Protein AF-A0A9W4SSP2-F1 (afdb_monomer)

Radius of gyration: 68.18 Å; Cα contacts (8 Å, |Δi|>4): 391; chains: 1; bounding box: 108×112×194 Å

pLDDT: mean 75.97, std 22.38, range [23.23, 98.19]

Mean predicted aligned error: 22.34 Å

InterPro domains:
  IPR001202 WW domain [PF00397] (47-76)
  IPR001202 WW domain [PS01159] (51-76)
  IPR001202 WW domain [PS50020] (45-78)
  IPR001202 WW domain [PS50020] (111-138)
  IPR001202 WW domain [SM00456] (46-78)
  IPR001202 WW domain [SM00456] (106-138)
  IPR001202 WW domain [cd00201] (48-75)
  IPR002713 FF domain [PF01846] (211-255)
  IPR002713 FF domain [PF01846] (263-308)
  IPR002713 FF domain [PF01846] (328-378)
  IPR002713 FF domain [PF01846] (441-489)
  IPR002713 FF domain [PS51676] (257-313)
  IPR002713 FF domain [PS51676] (326-381)
  IPR002713 FF domain [SM00441] (204-258)
  IPR002713 FF domain [SM00441] (260-313)
  IPR002713 FF domain [SM00441] (326-381)
  IPR002713 FF domain [SM00441] (437-492)
  IPR002713 FF domain [SM00441] (494-548)
  IPR036020 WW domain superfamily [SSF51045] (42-77)
  IPR036020 WW domain superfamily [SSF51045] (110-141)

Sequence (643 aa):
MDPTSRSPPIELQDLSVHSGYSQQRPPPVNAHQLPQLHMVSPYRPLLPSGWTEHRAPNGMFYYYNAATGQSTWERPIMVPPPPPIGPPPGTLPHSFQPVPGMMRQIPDTKWFIVSTTESREFFYNSETKKSVWEVPEEIEEAVKNFKEQEEKDAQRSNESSGLKRKANDEEVTGSEEFKRAKGSTDGGEIEGTEDKGKEVELSSEERVLMFKSLLKDMEVSPFATWDKELPRIIHDERYKLIPTLKQKMEIFDEYCKERNLSAKDEYLKLLEEETTYRSHWDTFRRKFKRDSRFKSFSDDKEKEKIFRVHVKELKEKETERKREHQKKAGEDFIRLLKETREIKYDSSWRKVKRIIDHDTRYHAVESSMTREGLFRDYCRKLEVEDEEELIRRENERRQRDRKAREETSLRNREAQVRWEKKIQNREKDNAKNNIMRVESIREFQTLLIDLVRTHETTFELKKPDLQRDSRFHGSGLEDKDKERLFQEHINDIYQKRLKSYYQLLDQHVQLDTTWLEIQSVIKDDLRSVRLSKDESLLEKLFDSYLAERIELSKKEFMELLRENQFVEYRTRMVKLSEDGAIDETGASKEKARALSIEEIHDVLKEDKRYLVLNSMPDIRNELITDYLDKLETPKMTVHQGRE

Organism: NCBI:txid1117311

Secondary structure (DSSP, 8-state):
------------------------PPPP-------------S--PPPPTTEEEEE-TTS-EEEEETTT--EESSPPP-PPPPP--PPPTT---TT-PPPTT-EEEPTTSSEEEEE-TTS-EEEEETTT--EESSPPGGGHHHHHHHHHHHHHHHHHHHHHHHTTS-----------------------------------PPPHHHHHHHHHHHHHHTT--TT--HHHHHHHHTTSHHHHSS--HHHHHHHHHHHHHHHHHHHHHHHHHHHHHH--TT--HHHHHHHHTT-HHHHHSS-HHHHHHHHHHHHHHHHHHHHHHHHHHHHHHHHHHHHHHHH-TT--TT--HHHHHHHHTTSHHHHHS--HHHHHHHHHHHHHHHHHHHHHHHHHHHHHHHHHHHHHHHHHHHHHHHHHHHHHHHHHHHHHHHHHHHHHHHHHHHHHHHHHHHH---SS--HHHHHHHHTTSGGGG-TT--HHHHHHHHHHHHHHHHHHHHHHHHHHHHHH--TT--HHHHHHHHTT-HHHHHH-S-HHHHHHHHHHHHHHHHHHHHHHHHHHHHH-HHHHHHHHHHHHHHTT-B-TTSPBPPPPPPPPHHHHHHHHTT-HHHHHGGG-HHHHHHHHHHHHHH-PPPP--------

Foldseek 3Di:
DDDDDDDDDDDDDDDDDDDDDDDDDDDDDDDDDDPPPDPDDPDDDDAPPQKDWDADPVRQIKIARPVPRDIGSDGHDPDPDDDDPDDDPDDDDPPDDADPPQWADQPPFQKIWGADPVRATWIARPPVRDIGRDDDPVCPVSVVVVVVVVVVVVVVVVVVVVPPDDDDDDDDDDDDDDDDDDDDDDDDDDDDDDDDDDDDQDDPVVLLVLLLVLCVVLVPALPDDCVVCCVVRVPDPSVVSDPDPVVSNVSSPVSSVVQQVVLVVLLVVVLVVPDALPDDLVVSCVVCVPPPSVVRHDDSVVSVVVSVVSSVVRVVVVVVVVVVQLVVLLVVLLVLVVVPVPDALPDDPVVVCVVPVVPPSLVSNPDPVSSVVSSNVSSVVRVVVVVVVVVVVVVVVVVVVVVVVVVVVVVVVVVVVVVVVVVVVVVVVVVVLVVLLVVLLVLLLVLCVVQPQALPDACVRCVVVSVVDPSSPRPSDDVVVSRVSNNVVSVVNLVVLLVVVLVVCVVPDALPDDLVRVCVVPQPDPSNVRNDNDSVVVRVSVVVSSVVVVVVLLVVLLVVCVPPPVNPVLLLQQLCLVVFDADPVRDTPDRRDDDDPVNVCVSCVPPPSSVSCPVPVVSVSVSSVVSSVPDDHPDDPPPDDDD

Structure (mmCIF, N/CA/C/O backbone):
data_AF-A0A9W4SSP2-F1
#
_entry.id   AF-A0A9W4SSP2-F1
#
loop_
_atom_site.group_PDB
_atom_site.id
_atom_site.type_symbol
_atom_site.label_atom_id
_atom_site.label_alt_id
_atom_site.label_comp_id
_atom_site.label_asym_id
_atom_site.label_entity_id
_atom_site.label_seq_id
_atom_site.pdbx_PDB_ins_code
_atom_site.Cartn_x
_atom_site.Cartn_y
_atom_site.Cartn_z
_atom_site.occupancy
_atom_site.B_iso_or_equiv
_atom_site.auth_seq_id
_atom_site.auth_comp_id
_atom_site.auth_asym_id
_atom_site.auth_atom_id
_atom_site.pdbx_PDB_model_num
ATOM 1 N N . MET A 1 1 ? -20.276 -45.439 2.132 1.00 39.53 1 MET A N 1
ATOM 2 C CA . MET A 1 1 ? -19.715 -46.785 1.903 1.00 39.53 1 MET A CA 1
ATOM 3 C C . MET A 1 1 ? -18.216 -46.645 2.009 1.00 39.53 1 MET A C 1
ATOM 5 O O . MET A 1 1 ? -17.668 -45.789 1.326 1.00 39.53 1 MET A O 1
ATOM 9 N N . ASP A 1 2 ? -17.625 -47.362 2.958 1.00 31.17 2 ASP A N 1
ATOM 10 C CA . ASP A 1 2 ? -16.306 -47.063 3.528 1.00 31.17 2 ASP A CA 1
ATOM 11 C C . ASP A 1 2 ? -15.110 -47.674 2.759 1.00 31.17 2 ASP A C 1
ATOM 13 O O . ASP A 1 2 ? -15.312 -48.511 1.875 1.00 31.17 2 ASP A O 1
ATOM 17 N N . PRO A 1 3 ? -13.867 -47.239 3.060 1.00 56.00 3 PRO A N 1
ATOM 18 C CA . PRO A 1 3 ? -12.656 -47.555 2.298 1.00 56.00 3 PRO A CA 1
ATOM 19 C C . PRO A 1 3 ? -11.845 -48.720 2.893 1.00 56.00 3 PRO A C 1
ATOM 21 O O . PRO A 1 3 ? -12.025 -49.084 4.055 1.00 56.00 3 PRO A O 1
ATOM 24 N N . THR A 1 4 ? -10.827 -49.225 2.179 1.00 36.41 4 THR A N 1
ATOM 25 C CA . THR A 1 4 ? -9.655 -49.857 2.830 1.00 36.41 4 THR A CA 1
ATOM 26 C C . THR A 1 4 ? -8.403 -49.892 1.942 1.00 36.41 4 THR A C 1
ATOM 28 O O . THR A 1 4 ? -8.488 -50.325 0.800 1.00 36.41 4 THR A O 1
ATOM 31 N N . SER A 1 5 ? -7.246 -49.496 2.499 1.00 40.81 5 SER A N 1
ATOM 32 C CA . SER A 1 5 ? -5.897 -50.099 2.329 1.00 40.81 5 SER A CA 1
ATOM 33 C C . SER A 1 5 ? -4.819 -49.084 2.762 1.00 40.81 5 SER A C 1
ATOM 35 O O . SER A 1 5 ? -4.296 -48.334 1.947 1.00 40.81 5 SER A O 1
ATOM 37 N N . ARG A 1 6 ? -4.621 -48.853 4.066 1.00 37.53 6 ARG A N 1
ATOM 38 C CA . ARG A 1 6 ? -3.581 -49.505 4.900 1.00 37.53 6 ARG A CA 1
ATOM 39 C C . ARG A 1 6 ? -2.146 -49.435 4.345 1.00 37.53 6 ARG A C 1
ATOM 41 O O . ARG A 1 6 ? -1.771 -50.213 3.476 1.00 37.53 6 ARG A O 1
ATOM 48 N N . SER A 1 7 ? -1.332 -48.601 4.989 1.00 37.00 7 SER A N 1
ATOM 49 C CA . SER A 1 7 ? 0.130 -48.746 5.084 1.00 37.00 7 SER A CA 1
ATOM 50 C C . SER A 1 7 ? 0.514 -49.792 6.148 1.00 37.00 7 SER A C 1
ATOM 52 O O . SER A 1 7 ? -0.292 -50.071 7.040 1.00 37.00 7 SER A O 1
ATOM 54 N N . PRO A 1 8 ? 1.767 -50.275 6.143 1.00 52.84 8 PRO A N 1
ATOM 55 C CA . PRO A 1 8 ? 2.482 -50.689 7.351 1.00 52.84 8 PRO A CA 1
ATOM 56 C C . PRO A 1 8 ? 3.727 -49.803 7.635 1.00 52.84 8 PRO A C 1
ATOM 58 O O . PRO A 1 8 ? 4.167 -49.072 6.745 1.00 52.84 8 PRO A O 1
ATOM 61 N N . PRO A 1 9 ? 4.274 -49.822 8.869 1.00 45.84 9 PRO A N 1
ATOM 62 C CA . PRO A 1 9 ? 5.282 -48.864 9.338 1.00 45.84 9 PRO A CA 1
ATOM 63 C C . PRO A 1 9 ? 6.722 -49.410 9.326 1.00 45.84 9 PRO A C 1
ATOM 65 O O . PRO A 1 9 ? 6.939 -50.618 9.260 1.00 45.84 9 PRO A O 1
ATOM 68 N N . ILE A 1 10 ? 7.699 -48.511 9.494 1.00 33.75 10 ILE A N 1
ATOM 69 C CA . ILE A 1 10 ? 9.062 -48.825 9.952 1.00 33.75 10 ILE A CA 1
ATOM 70 C C . ILE A 1 10 ? 9.414 -47.827 11.064 1.00 33.75 10 ILE A C 1
ATOM 72 O O . ILE A 1 10 ? 9.172 -46.630 10.918 1.00 33.75 10 ILE A O 1
ATOM 76 N N . GLU A 1 11 ? 9.959 -48.331 12.169 1.00 32.78 11 GLU A N 1
ATOM 77 C CA . GLU A 1 11 ? 10.305 -47.581 13.380 1.00 32.78 11 GLU A CA 1
ATOM 78 C C . GLU A 1 11 ? 11.721 -47.974 13.846 1.00 32.78 11 GLU A C 1
ATOM 80 O O . GLU A 1 11 ? 12.163 -49.090 13.569 1.00 32.78 11 GLU A O 1
ATOM 85 N N . LEU A 1 12 ? 12.366 -47.083 14.615 1.00 29.89 12 LEU A N 1
ATOM 86 C CA . LEU A 1 12 ? 13.667 -47.248 15.292 1.00 29.89 12 LEU A CA 1
ATOM 87 C C . LEU A 1 12 ? 14.893 -47.223 14.333 1.00 29.89 12 LEU A C 1
ATOM 89 O O . LEU A 1 12 ? 14.811 -47.637 13.183 1.00 29.89 12 LEU A O 1
ATOM 93 N N . GLN A 1 13 ? 16.067 -46.700 14.716 1.00 31.48 13 GLN A N 1
ATOM 94 C CA . GLN A 1 13 ? 16.613 -46.568 16.074 1.00 31.48 13 GLN A CA 1
ATOM 95 C C . GLN A 1 13 ? 17.672 -45.443 16.207 1.00 31.48 13 GLN A C 1
ATOM 97 O O . GLN A 1 13 ? 18.209 -44.960 15.212 1.00 31.48 13 GLN A O 1
ATOM 102 N N . ASP A 1 14 ? 17.972 -45.059 17.453 1.00 31.41 14 ASP A N 1
ATOM 103 C CA . ASP A 1 14 ? 19.014 -44.103 17.867 1.00 31.41 14 ASP A CA 1
ATOM 104 C C . ASP A 1 14 ? 20.434 -44.407 17.362 1.00 31.41 14 ASP A C 1
ATOM 106 O O . ASP A 1 14 ? 20.875 -45.553 17.407 1.00 31.41 14 ASP A O 1
ATOM 110 N N . LEU A 1 15 ? 21.216 -43.345 17.115 1.00 31.44 15 LEU A N 1
ATOM 111 C CA . LEU A 1 15 ? 22.629 -43.292 17.518 1.00 31.44 15 LEU A CA 1
ATOM 112 C C . LEU A 1 15 ? 23.033 -41.872 17.951 1.00 31.44 15 LEU A C 1
ATOM 114 O O . LEU A 1 15 ? 23.270 -40.983 17.134 1.00 31.44 15 LEU A O 1
ATOM 118 N N . SER A 1 16 ? 23.176 -41.690 19.264 1.00 29.66 16 SER A N 1
ATOM 119 C CA . SER A 1 16 ? 23.861 -40.547 19.872 1.00 29.66 16 SER A CA 1
ATOM 120 C C . SER A 1 16 ? 25.364 -40.818 19.957 1.00 29.66 16 SER A C 1
ATOM 122 O O . SER A 1 16 ? 25.769 -41.882 20.423 1.00 29.66 16 SER A O 1
ATOM 124 N N . VAL A 1 17 ? 26.196 -39.837 19.595 1.00 33.81 17 VAL A N 1
ATOM 125 C CA . VAL A 1 17 ? 27.603 -39.791 20.023 1.00 33.81 17 VAL A CA 1
ATOM 126 C C . VAL A 1 17 ? 27.900 -38.402 20.581 1.00 33.81 17 VAL A C 1
ATOM 128 O O . VAL A 1 17 ? 27.816 -37.397 19.880 1.00 33.81 17 VAL A O 1
ATOM 131 N N . HIS A 1 18 ? 28.232 -38.357 21.869 1.00 29.86 18 HIS A N 1
ATOM 132 C CA . HIS A 1 18 ? 28.636 -37.149 22.584 1.00 29.86 18 HIS A CA 1
ATOM 133 C C . HIS A 1 18 ? 30.147 -36.904 22.465 1.00 29.86 18 HIS A C 1
ATOM 135 O O . HIS A 1 18 ? 30.930 -37.823 22.683 1.00 29.86 18 HIS A O 1
ATOM 141 N N . SER A 1 19 ? 30.544 -35.645 22.264 1.00 30.47 19 SER A N 1
ATOM 142 C CA . SER A 1 19 ? 31.674 -34.987 22.950 1.00 30.47 19 SER A CA 1
ATOM 143 C C . SER A 1 19 ? 31.693 -33.498 22.550 1.00 30.47 19 SER A C 1
ATOM 145 O O . SER A 1 19 ? 31.536 -33.190 21.375 1.00 30.47 19 SER A O 1
ATOM 147 N N . GLY A 1 20 ? 31.853 -32.504 23.426 1.00 29.12 20 GLY A N 1
ATOM 148 C CA . GLY A 1 20 ? 32.102 -32.572 24.865 1.00 29.12 20 GLY A CA 1
ATOM 149 C C . GLY A 1 20 ? 33.156 -31.553 25.303 1.00 29.12 20 GLY A C 1
ATOM 150 O O . GLY A 1 20 ? 34.311 -31.918 25.475 1.00 29.12 20 GLY A O 1
ATOM 151 N N . TYR A 1 21 ? 32.763 -30.294 25.529 1.00 30.38 21 TYR A N 1
ATOM 152 C CA . TYR A 1 21 ? 33.573 -29.332 26.290 1.00 30.38 21 TYR A CA 1
ATOM 153 C C . TYR A 1 21 ? 32.692 -28.472 27.202 1.00 30.38 21 TYR A C 1
ATOM 155 O O . TYR A 1 21 ? 31.761 -27.803 26.758 1.00 30.38 21 TYR A O 1
ATOM 163 N N . SER A 1 22 ? 32.992 -28.527 28.497 1.00 32.12 22 SER A N 1
ATOM 164 C CA . SER A 1 22 ? 32.258 -27.859 29.576 1.00 32.12 22 SER A CA 1
ATOM 165 C C . SER A 1 22 ? 32.777 -26.448 29.847 1.00 32.12 22 SER A C 1
ATOM 167 O O . SER A 1 22 ? 33.990 -26.253 29.835 1.00 32.12 22 SER A O 1
ATOM 169 N N . GLN A 1 23 ? 31.899 -25.543 30.303 1.00 30.88 23 GLN A N 1
ATOM 170 C CA . GLN A 1 23 ? 32.149 -24.776 31.538 1.00 30.88 23 GLN A CA 1
ATOM 171 C C . GLN A 1 23 ? 30.883 -24.101 32.117 1.00 30.88 23 GLN A C 1
ATOM 173 O O . GLN A 1 23 ? 30.319 -23.188 31.534 1.00 30.88 23 GLN A O 1
ATOM 178 N N . GLN A 1 24 ? 30.471 -24.626 33.279 1.00 29.84 24 GLN A N 1
ATOM 179 C CA . GLN A 1 24 ? 29.865 -24.007 34.478 1.00 29.84 24 GLN A CA 1
ATOM 180 C C . GLN A 1 24 ? 28.835 -22.849 34.379 1.00 29.84 24 GLN A C 1
ATOM 182 O O . GLN A 1 24 ? 29.057 -21.807 33.775 1.00 29.84 24 GLN A O 1
ATOM 187 N N . ARG A 1 25 ? 27.732 -23.002 35.136 1.00 33.19 25 ARG A N 1
ATOM 188 C CA . ARG A 1 25 ? 26.731 -21.960 35.449 1.00 33.19 25 ARG A CA 1
ATOM 189 C C . ARG A 1 25 ? 27.000 -21.280 36.804 1.00 33.19 25 ARG A C 1
ATOM 191 O O . ARG A 1 25 ? 27.373 -21.981 37.742 1.00 33.19 25 ARG A O 1
ATOM 198 N N . PRO A 1 26 ? 26.608 -20.003 36.961 1.00 31.27 26 PRO A N 1
ATOM 199 C CA . PRO A 1 26 ? 26.146 -19.420 38.227 1.00 31.27 26 PRO A CA 1
ATOM 200 C C . PRO A 1 26 ? 24.598 -19.493 38.398 1.00 31.27 26 PRO A C 1
ATOM 202 O O . PRO A 1 26 ? 23.891 -19.828 37.442 1.00 31.27 26 PRO A O 1
ATOM 205 N N . PRO A 1 27 ? 24.060 -19.212 39.606 1.00 33.72 27 PRO A N 1
ATOM 206 C CA . PRO A 1 27 ? 22.642 -19.392 39.981 1.00 33.72 27 PRO A CA 1
ATOM 207 C C . PRO A 1 27 ? 21.720 -18.204 39.582 1.00 33.72 27 PRO A C 1
ATOM 209 O O . PRO A 1 27 ? 22.213 -17.205 39.056 1.00 33.72 27 PRO A O 1
ATOM 212 N N . PRO A 1 28 ? 20.378 -18.296 39.757 1.00 41.81 28 PRO A N 1
ATOM 213 C CA . PRO A 1 28 ? 19.427 -17.393 39.100 1.00 41.81 28 PRO A CA 1
ATOM 214 C C . PRO A 1 28 ? 19.194 -16.072 39.849 1.00 41.81 28 PRO A C 1
ATOM 216 O O . PRO A 1 28 ? 19.239 -16.025 41.077 1.00 41.81 28 PRO A O 1
ATOM 219 N N . VAL A 1 29 ? 18.834 -15.021 39.104 1.00 32.31 29 VAL A N 1
ATOM 220 C CA . VAL A 1 29 ? 18.336 -13.746 39.647 1.00 32.31 29 VAL A CA 1
ATOM 221 C C . VAL A 1 29 ? 17.041 -13.340 38.934 1.00 32.31 29 VAL A C 1
ATOM 223 O O . VAL A 1 29 ? 16.898 -13.527 37.729 1.00 32.31 29 VAL A O 1
ATOM 226 N N . ASN A 1 30 ? 16.112 -12.825 39.742 1.00 31.75 30 ASN A N 1
ATOM 227 C CA . ASN A 1 30 ? 14.729 -12.416 39.484 1.00 31.75 30 ASN A CA 1
ATOM 228 C C . ASN A 1 30 ? 14.275 -12.128 38.042 1.00 31.75 30 ASN A C 1
ATOM 230 O O . ASN A 1 30 ? 14.862 -11.350 37.293 1.00 31.75 30 ASN A O 1
ATOM 234 N N . ALA A 1 31 ? 13.080 -12.641 37.742 1.00 40.94 31 ALA A N 1
ATOM 235 C CA . ALA A 1 31 ? 12.274 -12.208 36.613 1.00 40.94 31 ALA A CA 1
ATOM 236 C C . ALA A 1 31 ? 11.928 -10.717 36.730 1.00 40.94 31 ALA A C 1
ATOM 238 O O . ALA A 1 31 ? 11.330 -10.339 37.732 1.00 40.94 31 ALA A O 1
ATOM 239 N N . HIS A 1 32 ? 12.241 -9.919 35.700 1.00 40.12 32 HIS A N 1
ATOM 240 C CA . HIS A 1 32 ? 11.467 -8.752 35.216 1.00 40.12 32 HIS A CA 1
ATOM 241 C C . HIS A 1 32 ? 12.084 -8.162 33.920 1.00 40.12 32 HIS A C 1
ATOM 243 O O . HIS A 1 32 ? 12.294 -6.958 33.797 1.00 40.12 32 HIS A O 1
ATOM 249 N N . GLN A 1 33 ? 12.373 -8.996 32.910 1.00 28.08 33 GLN A N 1
ATOM 250 C CA . GLN A 1 33 ? 12.687 -8.489 31.564 1.00 28.08 33 GLN A CA 1
ATOM 251 C C . GLN A 1 33 ? 12.389 -9.528 30.468 1.00 28.08 33 GLN A C 1
ATOM 253 O O . GLN A 1 33 ? 13.226 -10.358 30.125 1.00 28.08 33 GLN A O 1
ATOM 258 N N . LEU A 1 34 ? 11.191 -9.464 29.880 1.00 29.17 34 LEU A N 1
ATOM 259 C CA . LEU A 1 34 ? 10.977 -9.981 28.525 1.00 29.17 34 LEU A CA 1
ATOM 260 C C . LEU A 1 34 ? 11.385 -8.875 27.537 1.00 29.17 34 LEU A C 1
ATOM 262 O O . LEU A 1 34 ? 10.942 -7.735 27.713 1.00 29.17 34 LEU A O 1
ATOM 266 N N . PRO A 1 35 ? 12.199 -9.158 26.505 1.00 33.00 35 PRO A N 1
ATOM 267 C CA . PRO A 1 35 ? 12.480 -8.176 25.469 1.00 33.00 35 PRO A CA 1
ATOM 268 C C . PRO A 1 35 ? 11.210 -7.950 24.642 1.00 33.00 35 PRO A C 1
ATOM 270 O O . PRO A 1 35 ? 10.799 -8.808 23.862 1.00 33.00 35 PRO A O 1
ATOM 273 N N . GLN A 1 36 ? 10.581 -6.786 24.824 1.00 30.69 36 GLN A N 1
ATOM 274 C CA . GLN A 1 36 ? 9.442 -6.361 24.013 1.00 30.69 36 GLN A CA 1
ATOM 275 C C . GLN A 1 36 ? 9.855 -6.295 22.540 1.00 30.69 36 GLN A C 1
ATOM 277 O O . GLN A 1 36 ? 10.694 -5.476 22.148 1.00 30.69 36 GLN A O 1
ATOM 282 N N . LEU A 1 37 ? 9.238 -7.162 21.737 1.00 29.19 37 LEU A N 1
ATOM 283 C CA . LEU A 1 37 ? 9.352 -7.218 20.284 1.00 29.19 37 LEU A CA 1
ATOM 284 C C . LEU A 1 37 ? 8.872 -5.880 19.707 1.00 29.19 37 LEU A C 1
ATOM 286 O O . LEU A 1 37 ? 7.675 -5.632 19.572 1.00 29.19 37 LEU A O 1
ATOM 290 N N . HIS A 1 38 ? 9.814 -4.985 19.406 1.00 32.81 38 HIS A N 1
ATOM 291 C CA . HIS A 1 38 ? 9.477 -3.680 18.856 1.00 32.81 38 HIS A CA 1
ATOM 292 C C . HIS A 1 38 ? 8.929 -3.849 17.439 1.00 32.81 38 HIS A C 1
ATOM 294 O O . HIS A 1 38 ? 9.634 -4.277 16.526 1.00 32.81 38 HIS A O 1
ATOM 300 N N . MET A 1 39 ? 7.664 -3.466 17.261 1.00 27.17 39 MET A N 1
ATOM 301 C CA . MET A 1 39 ? 7.044 -3.269 15.956 1.00 27.17 39 MET A CA 1
ATOM 302 C C . MET A 1 39 ? 7.825 -2.189 15.196 1.00 27.17 39 MET A C 1
ATOM 304 O O . MET A 1 39 ? 7.673 -0.994 15.456 1.00 27.17 39 MET A O 1
ATOM 308 N N . VAL A 1 40 ? 8.689 -2.602 14.267 1.00 31.94 40 VAL A N 1
ATOM 309 C CA . VAL A 1 40 ? 9.453 -1.672 13.429 1.00 31.94 40 VAL A CA 1
ATOM 310 C C . VAL A 1 40 ? 8.510 -1.047 12.402 1.00 31.94 40 VAL A C 1
ATOM 312 O O . VAL A 1 40 ? 8.227 -1.630 11.358 1.00 31.94 40 VAL A O 1
ATOM 315 N N . SER A 1 41 ? 8.031 0.163 12.698 1.00 30.34 41 SER A N 1
ATOM 316 C CA . SER A 1 41 ? 7.367 1.010 11.705 1.00 30.34 41 SER A CA 1
ATOM 317 C C . SER A 1 41 ? 8.359 1.338 10.574 1.00 30.34 41 SER A C 1
ATOM 319 O O . SER A 1 41 ? 9.429 1.884 10.860 1.00 30.34 41 SER A O 1
ATOM 321 N N . PRO A 1 42 ? 8.053 1.034 9.298 1.00 36.84 42 PRO A N 1
ATOM 322 C CA . PRO A 1 42 ? 9.038 1.064 8.211 1.00 36.84 42 PRO A CA 1
ATOM 323 C C . PRO A 1 42 ? 9.381 2.471 7.678 1.00 36.84 42 PRO A C 1
ATOM 325 O O . PRO A 1 42 ? 9.987 2.586 6.616 1.00 36.84 42 PRO A O 1
ATOM 328 N N . TYR A 1 43 ? 9.018 3.546 8.390 1.00 36.84 43 TYR A N 1
ATOM 329 C CA . TYR A 1 43 ? 9.255 4.931 7.964 1.00 36.84 43 TYR A CA 1
ATOM 330 C C . TYR A 1 43 ? 9.824 5.820 9.081 1.00 36.84 43 TYR A C 1
ATOM 332 O O . TYR A 1 43 ? 9.143 6.689 9.622 1.00 36.84 43 TYR A O 1
ATOM 340 N N . ARG A 1 44 ? 11.128 5.679 9.361 1.00 52.06 44 ARG A N 1
ATOM 341 C CA . ARG A 1 44 ? 11.948 6.801 9.852 1.00 52.06 44 ARG A CA 1
ATOM 342 C C . ARG A 1 44 ? 12.754 7.378 8.683 1.00 52.06 44 ARG A C 1
ATOM 344 O O . ARG A 1 44 ? 13.650 6.693 8.197 1.00 52.06 44 ARG A O 1
ATOM 351 N N . PRO A 1 45 ? 12.496 8.629 8.255 1.00 56.78 45 PRO A N 1
ATOM 352 C CA . PRO A 1 45 ? 13.386 9.348 7.345 1.00 56.78 45 PRO A CA 1
ATOM 353 C C . PRO A 1 45 ? 14.827 9.387 7.876 1.00 56.78 45 PRO A C 1
ATOM 355 O O . PRO A 1 45 ? 15.036 9.389 9.095 1.00 56.78 45 PRO A O 1
ATOM 358 N N . LEU A 1 46 ? 15.817 9.442 6.987 1.00 58.53 46 LEU A N 1
ATOM 359 C CA . LEU A 1 46 ? 17.213 9.649 7.381 1.00 58.53 46 LEU A CA 1
ATOM 360 C C . LEU A 1 46 ? 17.395 11.064 7.957 1.00 58.53 46 LEU A C 1
ATOM 362 O O . LEU A 1 46 ? 16.697 11.995 7.556 1.00 58.53 46 LEU A O 1
ATOM 366 N N . LEU A 1 47 ? 18.306 11.214 8.922 1.00 70.56 47 LEU A N 1
ATOM 367 C CA . LEU A 1 47 ? 18.651 12.526 9.476 1.00 70.56 47 LEU A CA 1
ATOM 368 C C . LEU A 1 47 ? 19.508 13.315 8.466 1.00 70.56 47 LEU A C 1
ATOM 370 O O . LEU A 1 47 ? 20.311 12.698 7.761 1.00 70.56 47 LEU A O 1
ATOM 374 N N . PRO A 1 48 ? 19.382 14.654 8.390 1.00 76.38 48 PRO A N 1
ATOM 375 C CA . PRO A 1 48 ? 20.237 15.466 7.529 1.00 76.38 48 PRO A CA 1
ATOM 376 C C . PRO A 1 48 ? 21.712 15.380 7.954 1.00 76.38 48 PRO A C 1
ATOM 378 O O . PRO A 1 48 ? 22.019 15.167 9.129 1.00 76.38 48 PRO A O 1
ATOM 381 N N . SER A 1 49 ? 22.634 15.586 7.009 1.00 74.06 49 SER A N 1
ATOM 382 C CA . SER A 1 49 ? 24.078 15.501 7.274 1.00 74.06 49 SER A CA 1
ATOM 383 C C . SER A 1 49 ? 24.504 16.402 8.444 1.00 74.06 49 SER A C 1
ATOM 385 O O . SER A 1 49 ? 24.094 17.560 8.529 1.00 74.06 49 SER A O 1
ATOM 387 N N . GLY A 1 50 ? 25.306 15.854 9.361 1.00 76.44 50 GLY A N 1
ATOM 388 C CA . GLY A 1 50 ? 25.759 16.521 10.588 1.00 76.44 50 GLY A CA 1
ATOM 389 C C . GLY A 1 50 ? 24.849 16.355 11.814 1.00 76.44 50 GLY A C 1
ATOM 390 O O . GLY A 1 50 ? 25.309 16.620 12.925 1.00 76.44 50 GLY A O 1
ATOM 391 N N . TRP A 1 51 ? 23.605 15.881 11.658 1.00 82.69 51 TRP A N 1
ATOM 392 C CA . TRP A 1 51 ? 22.689 15.621 12.777 1.00 82.69 51 TRP A CA 1
ATOM 393 C C . TRP A 1 51 ? 22.797 14.192 13.320 1.00 82.69 51 TRP A C 1
ATOM 395 O O . TRP A 1 51 ? 22.851 13.218 12.573 1.00 82.69 51 TRP A O 1
ATOM 405 N N . THR A 1 52 ? 22.753 14.071 14.646 1.00 80.44 52 THR A N 1
ATOM 406 C CA . THR A 1 52 ? 22.827 12.808 15.396 1.00 80.44 52 THR A CA 1
ATOM 407 C C . THR A 1 52 ? 21.678 12.716 16.402 1.00 80.44 52 THR A C 1
ATOM 409 O O . THR A 1 52 ? 21.274 13.734 16.959 1.00 80.44 52 THR A O 1
ATOM 412 N N . GLU A 1 53 ? 21.121 11.522 16.615 1.00 85.62 53 GLU A N 1
ATOM 413 C CA . GLU A 1 53 ? 20.031 11.268 17.573 1.00 85.62 53 GLU A CA 1
ATOM 414 C C . GLU A 1 53 ? 20.596 10.751 18.901 1.00 85.62 53 GLU A C 1
ATOM 416 O O . GLU A 1 53 ? 21.378 9.802 18.924 1.00 85.62 53 GLU A O 1
ATOM 421 N N . HIS A 1 54 ? 20.178 11.373 20.002 1.00 77.81 54 HIS A N 1
ATOM 422 C CA . HIS A 1 54 ? 20.604 11.084 21.371 1.00 77.81 54 HIS A CA 1
ATOM 423 C C . HIS A 1 54 ? 19.377 10.912 22.264 1.00 77.81 54 HIS A C 1
ATOM 425 O O . HIS A 1 54 ? 18.293 11.408 21.955 1.00 77.81 54 HIS A O 1
ATOM 431 N N . ARG A 1 55 ? 19.524 10.209 23.390 1.00 84.56 55 ARG A N 1
ATOM 432 C CA . ARG A 1 55 ? 18.420 9.950 24.322 1.00 84.56 55 ARG A CA 1
ATOM 433 C C . ARG A 1 55 ? 18.694 10.604 25.670 1.00 84.56 55 ARG A C 1
ATOM 435 O O . ARG A 1 55 ? 19.718 10.337 26.291 1.00 84.56 55 ARG A O 1
ATOM 442 N N . ALA A 1 56 ? 17.777 11.452 26.114 1.00 79.12 56 ALA A N 1
ATOM 443 C CA . ALA A 1 56 ? 17.863 12.137 27.395 1.00 79.12 56 ALA A CA 1
ATOM 444 C C . ALA A 1 56 ? 17.429 11.225 28.567 1.00 79.12 56 ALA A C 1
ATOM 446 O O . ALA A 1 56 ? 16.728 10.231 28.347 1.00 79.12 56 ALA A O 1
ATOM 447 N N . PRO A 1 57 ? 17.786 11.559 29.826 1.00 69.06 57 PRO A N 1
ATOM 448 C CA . PRO A 1 57 ? 17.453 10.741 31.002 1.00 69.06 57 PRO A CA 1
ATOM 449 C C . PRO A 1 57 ? 15.949 10.537 31.242 1.00 69.06 57 PRO A C 1
ATOM 451 O O . PRO A 1 57 ? 15.549 9.530 31.815 1.00 69.06 57 PRO A O 1
ATOM 454 N N . ASN A 1 58 ? 15.105 11.454 30.758 1.00 66.75 58 ASN A N 1
ATOM 455 C CA . ASN A 1 58 ? 13.641 11.338 30.772 1.00 66.75 58 ASN A CA 1
ATOM 456 C C . ASN A 1 58 ? 13.086 10.376 29.695 1.00 66.75 58 ASN A C 1
ATOM 458 O O . ASN A 1 58 ? 11.876 10.279 29.512 1.00 66.75 58 ASN A O 1
ATOM 462 N N . GLY A 1 59 ? 13.956 9.690 28.949 1.00 72.00 59 GLY A N 1
ATOM 463 C CA . GLY A 1 59 ? 13.601 8.726 27.913 1.00 72.00 59 GLY A CA 1
ATOM 464 C C . GLY A 1 59 ? 13.267 9.326 26.545 1.00 72.00 59 GLY A C 1
ATOM 465 O O . GLY A 1 59 ? 13.154 8.549 25.591 1.00 72.00 59 GLY A O 1
ATOM 466 N N . MET A 1 60 ? 13.156 10.656 26.437 1.00 61.69 60 MET A N 1
ATOM 467 C CA . MET A 1 60 ? 12.884 11.383 25.193 1.00 61.69 60 MET A CA 1
ATOM 468 C C . MET A 1 60 ? 14.126 11.445 24.299 1.00 61.69 60 MET A C 1
ATOM 470 O O . MET A 1 60 ? 15.259 11.497 24.783 1.00 61.69 60 MET A O 1
ATOM 474 N N . PHE A 1 61 ? 13.915 11.473 22.984 1.00 78.00 61 PHE A N 1
ATOM 475 C CA . PHE A 1 61 ? 14.988 11.692 22.016 1.00 78.00 61 PHE A CA 1
ATOM 476 C C . PHE A 1 61 ? 15.197 13.187 21.768 1.00 78.00 61 PHE A C 1
ATOM 478 O O . PHE A 1 61 ? 14.231 13.940 21.661 1.00 78.00 61 PHE A O 1
ATOM 485 N N . TYR A 1 62 ? 16.456 13.593 21.644 1.00 80.19 62 TYR A N 1
ATOM 486 C CA . TYR A 1 62 ? 16.861 14.904 21.150 1.00 80.19 62 TYR A CA 1
ATOM 487 C C . TYR A 1 62 ? 17.902 14.727 20.044 1.00 80.19 62 TYR A C 1
ATOM 489 O O . TYR A 1 62 ? 18.578 13.703 19.950 1.00 80.19 62 TYR A O 1
ATOM 497 N N . TYR A 1 63 ? 18.025 15.727 19.187 1.00 85.62 63 TYR A N 1
ATOM 498 C CA . TYR A 1 63 ? 18.880 15.695 18.012 1.00 85.62 63 TYR A CA 1
ATOM 499 C C . TYR A 1 63 ? 19.927 16.783 18.150 1.00 85.62 63 TYR A C 1
ATOM 501 O O . TYR A 1 63 ? 19.597 17.912 18.506 1.00 85.62 63 TYR A O 1
ATOM 509 N N . TYR A 1 64 ? 21.182 16.440 17.887 1.00 80.06 64 TYR A N 1
ATOM 510 C CA . TYR A 1 64 ? 22.328 17.327 18.040 1.00 80.06 64 TYR A CA 1
ATOM 511 C C . TYR A 1 64 ? 23.105 17.425 16.729 1.00 80.06 64 TYR A C 1
ATOM 513 O O . TYR A 1 64 ? 23.436 16.399 16.124 1.00 80.06 64 TYR A O 1
ATOM 521 N N . ASN A 1 65 ? 23.401 18.650 16.297 1.00 83.81 65 ASN A N 1
ATOM 522 C CA . ASN A 1 65 ? 24.234 18.915 15.134 1.00 83.81 65 ASN A CA 1
ATOM 523 C C . ASN A 1 65 ? 25.662 19.249 15.575 1.00 83.81 65 ASN A C 1
ATOM 525 O O . ASN A 1 65 ? 25.912 20.306 16.152 1.00 83.81 65 ASN A O 1
ATOM 529 N N . ALA A 1 66 ? 26.611 18.367 15.264 1.00 77.25 66 ALA A N 1
ATOM 530 C CA . ALA A 1 66 ? 28.003 18.543 15.675 1.00 77.25 66 ALA A CA 1
ATOM 531 C C . ALA A 1 66 ? 28.727 19.694 14.947 1.00 77.25 66 ALA A C 1
ATOM 533 O O . ALA A 1 66 ? 29.729 20.186 15.456 1.00 77.25 66 ALA A O 1
ATOM 534 N N . ALA A 1 67 ? 28.230 20.133 13.785 1.00 71.31 67 ALA A N 1
ATOM 535 C CA . ALA A 1 67 ? 28.817 21.228 13.010 1.00 71.31 67 ALA A CA 1
ATOM 536 C C . ALA A 1 67 ? 28.298 22.616 13.431 1.00 71.31 67 ALA A C 1
ATOM 538 O O . ALA A 1 67 ? 29.015 23.599 13.264 1.00 71.31 67 ALA A O 1
ATOM 539 N N . THR A 1 68 ? 27.076 22.713 13.974 1.00 77.06 68 THR A N 1
ATOM 540 C CA . THR A 1 68 ? 26.483 23.993 14.424 1.00 77.06 68 THR A CA 1
ATOM 541 C C . THR A 1 68 ? 26.358 24.127 15.943 1.00 77.06 68 THR A C 1
ATOM 543 O O . THR A 1 68 ? 26.011 25.201 16.428 1.00 77.06 68 THR A O 1
ATOM 546 N N . GLY A 1 69 ? 26.600 23.055 16.706 1.00 80.44 69 GLY A N 1
ATOM 547 C CA . GLY A 1 69 ? 26.426 23.017 18.164 1.00 80.44 69 GLY A CA 1
ATOM 548 C C . GLY A 1 69 ? 24.964 23.063 18.630 1.00 80.44 69 GLY A C 1
ATOM 549 O O . GLY A 1 69 ? 24.698 23.145 19.828 1.00 80.44 69 GLY A O 1
ATOM 550 N N . GLN A 1 70 ? 24.001 23.028 17.705 1.00 74.69 70 GLN A N 1
ATOM 551 C CA . GLN A 1 70 ? 22.577 23.149 18.013 1.00 74.69 70 GLN A CA 1
ATOM 552 C C . GLN A 1 70 ? 21.987 21.822 18.500 1.00 74.69 70 GLN A C 1
ATOM 554 O O . GLN A 1 70 ? 22.328 20.751 17.994 1.00 74.69 70 GLN A O 1
ATOM 559 N N . SER A 1 71 ? 21.043 21.905 19.440 1.00 83.19 71 SER A N 1
ATOM 560 C CA . SER A 1 71 ? 20.215 20.776 19.873 1.00 83.19 71 SER A CA 1
ATOM 561 C C . SER A 1 71 ? 18.725 21.104 19.760 1.00 83.19 71 SER A C 1
ATOM 563 O O . SER A 1 71 ? 18.324 22.255 19.919 1.00 83.19 71 SER A O 1
ATOM 565 N N . THR A 1 72 ? 17.904 20.099 19.457 1.00 76.94 72 THR A N 1
ATOM 566 C CA . THR A 1 72 ? 16.440 20.220 19.364 1.00 76.94 72 THR A CA 1
ATOM 567 C C . THR A 1 72 ? 15.751 18.943 19.844 1.00 76.94 72 THR A C 1
ATOM 569 O O . THR A 1 72 ? 16.290 17.847 19.703 1.00 76.94 72 THR A O 1
ATOM 572 N N . TRP A 1 73 ? 14.548 19.076 20.401 1.00 78.44 73 TRP A N 1
ATOM 573 C CA . TRP A 1 73 ? 13.691 17.950 20.796 1.00 78.44 73 TRP A CA 1
ATOM 574 C C . TRP A 1 73 ? 12.792 17.460 19.647 1.00 78.44 73 TRP A C 1
ATOM 576 O O . TRP A 1 73 ? 12.238 16.365 19.712 1.00 78.44 73 TRP A O 1
ATOM 586 N N . GLU A 1 74 ? 12.679 18.239 18.570 1.00 73.06 74 GLU A N 1
ATOM 587 C CA . GLU A 1 74 ? 11.944 17.873 17.358 1.00 73.06 74 GLU A CA 1
ATOM 588 C C . GLU A 1 74 ? 12.890 17.276 16.314 1.00 73.06 74 GLU A C 1
ATOM 590 O O . GLU A 1 74 ? 13.998 17.767 16.110 1.00 73.06 74 GLU A O 1
ATOM 595 N N . ARG A 1 75 ? 12.464 16.206 15.633 1.00 76.81 75 ARG A N 1
ATOM 596 C CA . ARG A 1 75 ? 13.319 15.474 14.690 1.00 76.81 75 ARG A CA 1
ATOM 597 C C . ARG A 1 75 ? 13.611 16.319 13.442 1.00 76.81 75 ARG A C 1
ATOM 599 O O . ARG A 1 75 ? 12.667 16.587 12.702 1.00 76.81 75 ARG A O 1
ATOM 606 N N . PRO A 1 76 ? 14.880 16.673 13.146 1.00 72.25 76 PRO A N 1
ATOM 607 C CA . PRO A 1 76 ? 15.225 17.432 11.951 1.00 72.25 76 PRO A CA 1
ATOM 608 C C . PRO A 1 76 ? 14.782 16.675 10.700 1.00 72.25 76 PRO A C 1
ATOM 610 O O . PRO A 1 76 ? 15.244 15.565 10.426 1.00 72.25 76 PRO A O 1
ATOM 613 N N . ILE A 1 77 ? 13.863 17.277 9.953 1.00 60.50 77 ILE A N 1
ATOM 614 C CA . ILE A 1 77 ? 13.351 16.744 8.693 1.00 60.50 77 ILE A CA 1
ATOM 615 C C . ILE A 1 77 ? 14.220 17.310 7.567 1.00 60.50 77 ILE A C 1
ATOM 617 O O . ILE A 1 77 ? 14.618 18.475 7.617 1.00 60.50 77 ILE A O 1
ATOM 621 N N . MET A 1 78 ? 14.494 16.521 6.525 1.00 47.75 78 MET A N 1
ATOM 622 C CA . MET A 1 78 ? 14.966 17.076 5.254 1.00 47.75 78 MET A CA 1
ATOM 623 C C . MET A 1 78 ? 13.850 17.926 4.637 1.00 47.75 78 MET A C 1
ATOM 625 O O . MET A 1 78 ? 13.032 17.428 3.866 1.00 47.75 78 MET A O 1
ATOM 629 N N . VAL A 1 79 ? 13.816 19.212 4.985 1.00 45.59 79 VAL A N 1
ATOM 630 C CA . VAL A 1 79 ? 13.082 20.213 4.212 1.00 45.59 79 VAL A CA 1
ATOM 631 C C . VAL A 1 79 ? 13.836 20.348 2.883 1.00 45.59 79 VAL A C 1
ATOM 633 O O . VAL A 1 79 ? 15.022 20.691 2.919 1.00 45.59 79 VAL A O 1
ATOM 636 N N . PRO A 1 80 ? 13.232 20.039 1.716 1.00 40.25 80 PRO A N 1
ATOM 637 C CA . PRO A 1 80 ? 13.853 20.395 0.445 1.00 40.25 80 PRO A CA 1
ATOM 638 C C . PRO A 1 80 ? 14.062 21.915 0.452 1.00 40.25 80 PRO A C 1
ATOM 640 O O . PRO A 1 80 ? 13.173 22.630 0.923 1.00 40.25 80 PRO A O 1
ATOM 643 N N . PRO A 1 81 ? 15.227 22.423 0.015 1.00 34.12 81 PRO A N 1
ATOM 644 C CA . PRO A 1 81 ? 15.543 23.832 0.188 1.00 34.12 81 PRO A CA 1
ATOM 645 C C . PRO A 1 81 ? 14.451 24.690 -0.465 1.00 34.12 81 PRO A C 1
ATOM 647 O O . PRO A 1 81 ? 14.052 24.385 -1.595 1.00 34.12 81 PRO A O 1
ATOM 650 N N . PRO A 1 82 ? 13.959 25.754 0.202 1.00 35.91 82 PRO A N 1
ATOM 651 C CA . PRO A 1 82 ? 13.155 26.746 -0.495 1.00 35.91 82 PRO A CA 1
ATOM 652 C C . PRO A 1 82 ? 13.965 27.272 -1.693 1.00 35.91 82 PRO A C 1
ATOM 654 O O . PRO A 1 82 ? 15.199 27.332 -1.604 1.00 35.91 82 PRO A O 1
ATOM 657 N N . PRO A 1 83 ? 13.311 27.635 -2.813 1.00 32.69 83 PRO A N 1
ATOM 658 C CA . PRO A 1 83 ? 14.016 28.171 -3.971 1.00 32.69 83 PRO A CA 1
ATOM 659 C C . PRO A 1 83 ? 14.892 29.349 -3.522 1.00 32.69 83 PRO A C 1
ATOM 661 O O . PRO A 1 83 ? 14.439 30.159 -2.706 1.00 32.69 83 PRO A O 1
ATOM 664 N N . PRO A 1 84 ? 16.153 29.428 -3.983 1.00 34.09 84 PRO A N 1
ATOM 665 C CA . PRO A 1 84 ? 17.117 30.354 -3.416 1.00 34.09 84 PRO A CA 1
ATOM 666 C C . PRO A 1 84 ? 16.640 31.792 -3.609 1.00 34.09 84 PRO A C 1
ATOM 668 O O . PRO A 1 84 ? 16.571 32.296 -4.731 1.00 34.09 84 PRO A O 1
ATOM 671 N N . ILE A 1 85 ? 16.360 32.465 -2.492 1.00 39.25 85 ILE A N 1
ATOM 672 C CA . ILE A 1 85 ? 16.314 33.924 -2.453 1.00 39.25 85 ILE A CA 1
ATOM 673 C C . ILE A 1 85 ? 17.702 34.381 -2.904 1.00 39.25 85 ILE A C 1
ATOM 675 O O . ILE A 1 85 ? 18.706 34.049 -2.271 1.00 39.25 85 ILE A O 1
ATOM 679 N N . GLY A 1 86 ? 17.753 35.060 -4.051 1.00 34.19 86 GLY A N 1
ATOM 680 C CA . GLY A 1 86 ? 19.009 35.476 -4.664 1.00 34.19 86 GLY A CA 1
ATOM 681 C C . GLY A 1 86 ? 19.832 36.391 -3.747 1.00 34.19 86 GLY A C 1
ATOM 682 O O . GLY A 1 86 ? 19.282 37.010 -2.831 1.00 34.19 86 GLY A O 1
ATOM 683 N N . PRO A 1 87 ? 21.150 36.505 -3.989 1.00 37.12 87 PRO A N 1
ATOM 684 C CA . PRO A 1 87 ? 21.980 37.457 -3.262 1.00 37.12 87 PRO A CA 1
ATOM 685 C C . PRO A 1 87 ? 21.464 38.894 -3.470 1.00 37.12 87 PRO A C 1
ATOM 687 O O . PRO A 1 87 ? 20.832 39.180 -4.494 1.00 37.12 87 PRO A O 1
ATOM 690 N N . PRO A 1 88 ? 21.736 39.818 -2.529 1.00 36.03 88 PRO A N 1
ATOM 691 C CA . PRO A 1 88 ? 21.346 41.215 -2.678 1.00 36.03 88 PRO A CA 1
ATOM 692 C C . PRO A 1 88 ? 21.947 41.824 -3.960 1.00 36.03 88 PRO A C 1
ATOM 694 O O . PRO A 1 88 ? 23.037 41.428 -4.386 1.00 36.03 88 PRO A O 1
ATOM 697 N N . PRO A 1 89 ? 21.260 42.792 -4.592 1.00 32.97 89 PRO A N 1
ATOM 698 C CA . PRO A 1 89 ? 21.682 43.333 -5.877 1.00 32.97 89 PRO A CA 1
ATOM 699 C C . PRO A 1 89 ? 23.002 44.103 -5.742 1.00 32.97 89 PRO A C 1
ATOM 701 O O . PRO A 1 89 ? 23.059 45.106 -5.033 1.00 32.97 89 PRO A O 1
ATOM 704 N N . GLY A 1 90 ? 24.051 43.679 -6.458 1.00 41.75 90 GLY A N 1
ATOM 705 C CA . GLY A 1 90 ? 25.245 44.518 -6.639 1.00 41.75 90 GLY A CA 1
ATOM 706 C C . GLY A 1 90 ? 26.588 43.837 -6.917 1.00 41.75 90 GLY A C 1
ATOM 707 O O . GLY A 1 90 ? 27.497 44.531 -7.362 1.00 41.75 90 GLY A O 1
ATOM 708 N N . THR A 1 91 ? 26.763 42.529 -6.693 1.00 37.38 91 THR A N 1
ATOM 709 C CA . THR A 1 91 ? 28.092 41.886 -6.809 1.00 37.38 91 THR A CA 1
ATOM 710 C C . THR A 1 91 ? 28.118 40.678 -7.750 1.00 37.38 91 THR A C 1
ATOM 712 O O . THR A 1 91 ? 27.579 39.613 -7.465 1.00 37.38 91 THR A O 1
ATOM 715 N N . LEU A 1 92 ? 28.803 40.844 -8.887 1.00 34.06 92 LEU A N 1
ATOM 716 C CA . LEU A 1 92 ? 29.104 39.776 -9.846 1.00 34.06 92 LEU A CA 1
ATOM 717 C C . LEU A 1 92 ? 30.289 38.916 -9.359 1.00 34.06 92 LEU A C 1
ATOM 719 O O . LEU A 1 92 ? 31.374 39.467 -9.143 1.00 34.06 92 LEU A O 1
ATOM 723 N N . PRO A 1 93 ? 30.156 37.579 -9.268 1.00 32.81 93 PRO A N 1
ATOM 724 C CA . PRO A 1 93 ? 31.304 36.682 -9.171 1.00 32.81 93 PRO A CA 1
ATOM 725 C C . PRO A 1 93 ? 32.096 36.692 -10.486 1.00 32.81 93 PRO A C 1
ATOM 727 O O . PRO A 1 93 ? 31.526 36.592 -11.572 1.00 32.81 93 PRO A O 1
ATOM 730 N N . HIS A 1 94 ? 33.421 36.785 -10.398 1.00 41.28 94 HIS A N 1
ATOM 731 C CA . HIS A 1 94 ? 34.321 37.048 -11.533 1.00 41.28 94 HIS A CA 1
ATOM 732 C C . HIS A 1 94 ? 34.581 35.843 -12.475 1.00 41.28 94 HIS A C 1
ATOM 734 O O . HIS A 1 94 ? 35.610 35.796 -13.142 1.00 41.28 94 HIS A O 1
ATOM 740 N N . SER A 1 95 ? 33.678 34.856 -12.530 1.00 36.78 95 SER A N 1
ATOM 741 C CA . SER A 1 95 ? 33.884 33.565 -13.218 1.00 36.78 95 SER A CA 1
ATOM 742 C C . SER A 1 95 ? 32.995 33.311 -14.444 1.00 36.78 95 SER A C 1
ATOM 744 O O . SER A 1 95 ? 33.092 32.243 -15.040 1.00 36.78 95 SER A O 1
ATOM 746 N N . PHE A 1 96 ? 32.170 34.277 -14.861 1.00 36.78 96 PHE A N 1
ATOM 747 C CA . PHE A 1 96 ? 31.398 34.211 -16.110 1.00 36.78 96 PHE A CA 1
ATOM 748 C C . PHE A 1 96 ? 31.742 35.392 -17.023 1.00 36.78 96 PHE A C 1
ATOM 750 O O . PHE A 1 96 ? 31.020 36.386 -17.073 1.00 36.78 96 PHE A O 1
ATOM 757 N N . GLN A 1 97 ? 32.848 35.279 -17.765 1.00 39.84 97 GLN A N 1
ATOM 758 C CA . GLN A 1 97 ? 33.054 36.108 -18.953 1.00 39.84 97 GLN A CA 1
ATOM 759 C C . GLN A 1 97 ? 32.518 35.374 -20.191 1.00 39.84 97 GLN A C 1
ATOM 761 O O . GLN A 1 97 ? 32.841 34.198 -20.374 1.00 39.84 97 GLN A O 1
ATOM 766 N N . PRO A 1 98 ? 31.701 36.024 -21.040 1.00 34.94 98 PRO A N 1
ATOM 767 C CA . PRO A 1 98 ? 31.219 35.414 -22.270 1.00 34.94 98 PRO A CA 1
ATOM 768 C C . PRO A 1 98 ? 32.364 35.269 -23.278 1.00 34.94 98 PRO A C 1
ATOM 770 O O . PRO A 1 98 ? 33.090 36.224 -23.558 1.00 34.94 98 PRO A O 1
ATOM 773 N N . VAL A 1 99 ? 32.496 34.079 -23.861 1.00 39.56 99 VAL A N 1
ATOM 774 C CA . VAL A 1 99 ? 33.411 33.846 -24.985 1.00 39.56 99 VAL A CA 1
ATOM 775 C C . VAL A 1 99 ? 32.846 34.564 -26.224 1.00 39.56 99 VAL A C 1
ATOM 777 O O . VAL A 1 99 ? 31.650 34.405 -26.505 1.00 39.56 99 VAL A O 1
ATOM 780 N N . PRO A 1 100 ? 33.644 35.345 -26.981 1.00 36.84 100 PRO A N 1
ATOM 781 C CA . PRO A 1 100 ? 33.154 36.026 -28.178 1.00 36.84 100 PRO A CA 1
ATOM 782 C C . PRO A 1 100 ? 32.537 35.037 -29.181 1.00 36.84 100 PRO A C 1
ATOM 784 O O . PRO A 1 100 ? 33.224 34.149 -29.678 1.00 36.84 100 PRO A O 1
ATOM 787 N N . GLY A 1 101 ? 31.240 35.196 -29.468 1.00 50.47 101 GLY A N 1
ATOM 788 C CA . GLY A 1 101 ? 30.492 34.381 -30.438 1.00 50.47 101 GLY A CA 1
ATOM 789 C C . GLY A 1 101 ? 29.386 33.475 -29.874 1.00 50.47 101 GLY A C 1
ATOM 790 O O . GLY A 1 101 ? 28.593 32.968 -30.659 1.00 50.47 101 GLY A O 1
ATOM 791 N N . MET A 1 102 ? 29.261 33.292 -28.551 1.00 57.31 102 MET A N 1
ATOM 792 C CA . MET A 1 102 ? 28.245 32.390 -27.948 1.00 57.31 102 MET A CA 1
ATOM 793 C C . MET A 1 102 ? 26.945 33.083 -27.477 1.00 57.31 102 MET A C 1
ATOM 795 O O . MET A 1 102 ? 26.153 32.487 -26.747 1.00 57.31 102 MET A O 1
ATOM 799 N N . MET A 1 103 ? 26.711 34.334 -27.887 1.00 62.72 103 MET A N 1
ATOM 800 C CA . MET A 1 103 ? 25.551 35.148 -27.499 1.00 62.72 103 MET A CA 1
ATOM 801 C C . MET A 1 103 ? 24.818 35.639 -28.755 1.00 62.72 103 MET A C 1
ATOM 803 O O . MET A 1 103 ? 25.335 36.491 -29.476 1.00 62.72 103 MET A O 1
ATOM 807 N N . ARG A 1 104 ? 23.629 35.085 -29.032 1.00 80.44 104 ARG A N 1
ATOM 808 C CA . ARG A 1 104 ? 22.818 35.374 -30.231 1.00 80.44 104 ARG A CA 1
ATOM 809 C C . ARG A 1 104 ? 21.623 36.249 -29.849 1.00 80.44 104 ARG A C 1
ATOM 811 O O . ARG A 1 104 ? 20.879 35.889 -28.941 1.00 80.44 104 ARG A O 1
ATOM 818 N N . GLN A 1 105 ? 21.445 37.407 -30.486 1.00 79.50 105 GLN A N 1
ATOM 819 C CA . GLN A 1 105 ? 20.291 38.277 -30.218 1.00 79.50 105 GLN A CA 1
ATOM 820 C C . GLN A 1 105 ? 19.053 37.761 -30.957 1.00 79.50 105 GLN A C 1
ATOM 822 O O . GLN A 1 105 ? 19.140 37.438 -32.139 1.00 79.50 105 GLN A O 1
ATOM 827 N N . ILE A 1 106 ? 17.905 37.737 -30.281 1.00 79.75 106 ILE A N 1
ATOM 828 C CA . ILE A 1 106 ? 16.620 37.418 -30.910 1.00 79.75 106 ILE A CA 1
ATOM 829 C C . ILE A 1 106 ? 16.100 38.694 -31.605 1.00 79.75 106 ILE A C 1
ATOM 831 O O . ILE A 1 106 ? 15.973 39.719 -30.922 1.00 79.75 106 ILE A O 1
ATOM 835 N N . PRO A 1 107 ? 15.809 38.664 -32.924 1.00 74.25 107 PRO A N 1
ATOM 836 C CA . PRO A 1 107 ? 15.298 39.809 -33.679 1.00 74.25 107 PRO A CA 1
ATOM 837 C C . PRO A 1 107 ? 14.107 40.489 -33.003 1.00 74.25 107 PRO A C 1
ATOM 839 O O . PRO A 1 107 ? 13.312 39.839 -32.330 1.00 74.25 107 PRO A O 1
ATOM 842 N N . ASP A 1 108 ? 14.029 41.811 -33.150 1.00 74.25 108 ASP A N 1
ATOM 843 C CA . ASP A 1 108 ? 12.989 42.689 -32.593 1.00 74.25 108 ASP A CA 1
ATOM 844 C C . ASP A 1 108 ? 12.799 42.648 -31.061 1.00 74.25 108 ASP A C 1
ATOM 846 O O . ASP A 1 108 ? 11.927 43.328 -30.521 1.00 74.25 108 ASP A O 1
ATOM 850 N N . THR A 1 109 ? 13.683 41.966 -30.322 1.00 79.12 109 THR A N 1
ATOM 851 C CA . THR A 1 109 ? 13.678 41.946 -28.851 1.00 79.12 109 THR A CA 1
ATOM 852 C C . THR A 1 109 ? 14.999 42.435 -28.239 1.00 79.12 109 THR A C 1
ATOM 854 O O . THR A 1 109 ? 16.037 42.558 -28.899 1.00 79.12 109 THR A O 1
ATOM 857 N N . LYS A 1 110 ? 14.974 42.707 -26.926 1.00 81.31 110 LYS A N 1
ATOM 858 C CA . LYS A 1 110 ? 16.170 42.978 -26.099 1.00 81.31 110 LYS A CA 1
ATOM 859 C C . LYS A 1 110 ? 16.740 41.713 -25.438 1.00 81.31 110 LYS A C 1
ATOM 861 O O . LYS A 1 110 ? 17.583 41.821 -24.538 1.00 81.31 110 LYS A O 1
ATOM 866 N N . TRP A 1 111 ? 16.287 40.536 -25.871 1.00 80.94 111 TRP A N 1
ATOM 867 C CA . TRP A 1 111 ? 16.661 39.236 -25.325 1.00 80.94 111 TRP A CA 1
ATOM 868 C C . TRP A 1 111 ? 17.728 38.543 -26.182 1.00 80.94 111 TRP A C 1
ATOM 870 O O . TRP A 1 111 ? 17.790 38.690 -27.404 1.00 80.94 111 TRP A O 1
ATOM 880 N N . PHE A 1 112 ? 18.582 37.776 -25.510 1.00 78.62 112 PHE A N 1
ATOM 881 C CA . PHE A 1 112 ? 19.704 37.056 -26.098 1.00 78.62 112 PHE A CA 1
ATOM 882 C C . PHE A 1 112 ? 19.678 35.593 -25.664 1.00 78.62 112 PHE A C 1
ATOM 884 O O . PHE A 1 112 ? 19.471 35.304 -24.487 1.00 78.62 112 PHE A O 1
ATOM 891 N N . ILE A 1 113 ? 19.954 34.687 -26.597 1.00 77.25 113 ILE A N 1
ATOM 892 C CA . ILE A 1 113 ? 20.219 33.273 -26.332 1.00 77.25 113 ILE A CA 1
ATOM 893 C C . ILE A 1 113 ? 21.715 33.134 -26.052 1.00 77.25 113 ILE A C 1
ATOM 895 O O . ILE A 1 113 ? 22.546 33.485 -26.894 1.00 77.25 113 ILE A O 1
ATOM 899 N N . VAL A 1 114 ? 22.062 32.641 -24.865 1.00 70.38 114 VAL A N 1
ATOM 900 C CA . VAL A 1 114 ? 23.447 32.410 -24.445 1.00 70.38 114 VAL A CA 1
ATOM 901 C C . VAL A 1 114 ? 23.669 30.911 -24.294 1.00 70.38 114 VAL A C 1
ATOM 903 O O . VAL A 1 114 ? 23.012 30.256 -23.485 1.00 70.38 114 VAL A O 1
ATOM 906 N N . SER A 1 115 ? 24.600 30.367 -25.073 1.00 59.00 115 SER A N 1
ATOM 907 C CA . SER A 1 115 ? 24.979 28.954 -25.007 1.00 59.00 115 SER A CA 1
ATOM 908 C C . SER A 1 115 ? 26.119 28.767 -23.995 1.00 59.00 115 SER A C 1
ATOM 910 O O . SER A 1 115 ? 27.131 29.464 -24.061 1.00 59.00 115 SER A O 1
ATOM 912 N N 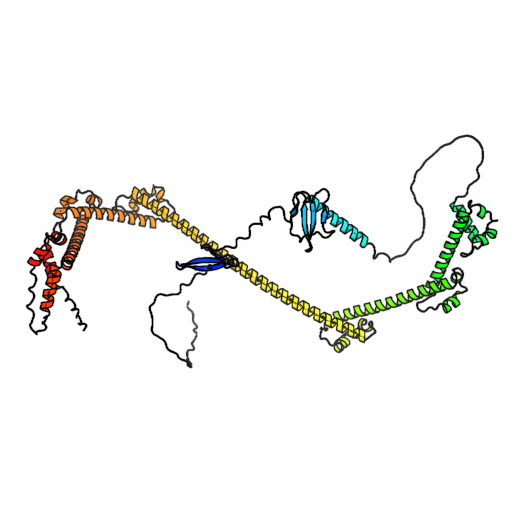. THR A 1 116 ? 25.981 27.834 -23.053 1.00 58.84 116 THR A N 1
ATOM 913 C CA . THR A 1 116 ? 27.035 27.486 -22.085 1.00 58.84 116 THR A CA 1
ATOM 914 C C . THR A 1 116 ? 28.009 26.452 -22.653 1.00 58.84 116 THR A C 1
ATOM 916 O O . THR A 1 116 ? 27.727 25.768 -23.639 1.00 58.84 116 THR A O 1
ATOM 919 N N . THR A 1 117 ? 29.157 26.282 -21.992 1.00 45.62 117 THR A N 1
ATOM 920 C CA . THR A 1 117 ? 30.160 25.249 -22.314 1.00 45.62 117 THR A CA 1
ATOM 921 C C . THR A 1 117 ? 29.645 23.812 -22.167 1.00 45.62 117 THR A C 1
ATOM 923 O O . THR A 1 117 ? 30.271 22.895 -22.684 1.00 45.62 117 THR A O 1
ATOM 926 N N . GLU A 1 118 ? 28.504 23.609 -21.501 1.00 47.50 118 GLU A N 1
ATOM 927 C CA . GLU A 1 118 ? 27.823 22.313 -21.348 1.00 47.50 118 GLU A CA 1
ATOM 928 C C . GLU A 1 118 ? 26.700 22.099 -22.385 1.00 47.50 118 GLU A C 1
ATOM 930 O O . GLU A 1 118 ? 25.815 21.266 -22.186 1.00 47.50 118 GLU A O 1
ATOM 935 N N . SER A 1 119 ? 26.699 22.875 -23.477 1.00 52.03 119 SER A N 1
ATOM 936 C CA . SER A 1 119 ? 25.698 22.811 -24.557 1.00 52.03 119 SER A CA 1
ATOM 937 C C . SER A 1 119 ? 24.251 23.063 -24.102 1.00 52.03 119 SER A C 1
ATOM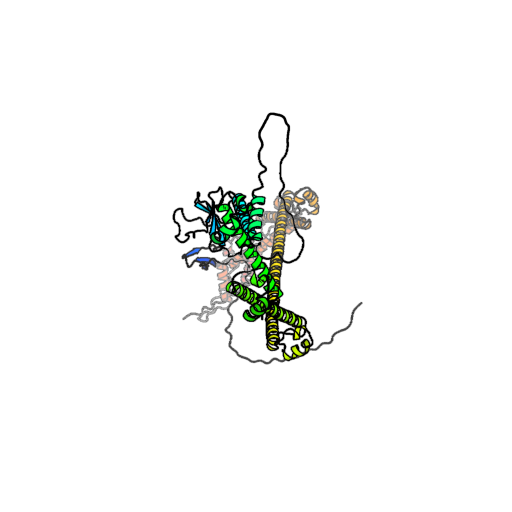 939 O O . SER A 1 119 ? 23.309 22.586 -24.733 1.00 52.03 119 SER A O 1
ATOM 941 N N . ARG A 1 120 ? 24.056 23.834 -23.023 1.00 54.16 120 ARG A N 1
ATOM 942 C CA . ARG A 1 120 ? 22.735 24.297 -22.565 1.00 54.16 120 ARG A CA 1
ATOM 943 C C . ARG A 1 120 ? 22.542 25.764 -22.921 1.00 54.16 120 ARG A C 1
ATOM 945 O O . ARG A 1 120 ? 23.493 26.538 -22.882 1.00 54.16 120 ARG A O 1
ATOM 952 N N . GLU A 1 121 ? 21.318 26.150 -23.248 1.00 74.94 121 GLU A N 1
ATOM 953 C CA . GLU A 1 121 ? 20.977 27.530 -23.598 1.00 74.94 121 GLU A CA 1
ATOM 954 C C . GLU A 1 121 ? 20.171 28.187 -22.476 1.00 74.94 121 GLU A C 1
ATOM 956 O O . GLU A 1 121 ? 19.358 27.527 -21.831 1.00 74.94 121 GLU A O 1
ATOM 961 N N . PHE A 1 122 ? 20.388 29.483 -22.253 1.00 72.00 122 PHE A N 1
ATOM 962 C CA . PHE A 1 122 ? 19.553 30.308 -21.380 1.00 72.00 122 PHE A CA 1
ATOM 963 C C . PHE A 1 122 ? 19.278 31.673 -22.019 1.00 72.00 122 PHE A C 1
ATOM 965 O O . PHE A 1 122 ? 20.034 32.143 -22.873 1.00 72.00 122 PHE A O 1
ATOM 972 N N . PHE A 1 123 ? 18.191 32.314 -21.596 1.00 78.31 123 PHE A N 1
ATOM 973 C CA . PHE A 1 123 ? 17.705 33.575 -22.148 1.00 78.31 123 PHE A CA 1
ATOM 974 C C . PHE A 1 123 ? 18.089 34.734 -21.233 1.00 78.31 123 PHE A C 1
ATOM 976 O O . PHE A 1 123 ? 17.780 34.721 -20.043 1.00 78.31 123 PHE A O 1
ATOM 983 N N . TYR A 1 124 ? 18.758 35.748 -21.778 1.00 71.62 124 TYR A N 1
ATOM 984 C CA . TYR A 1 124 ? 19.202 36.936 -21.051 1.00 71.62 124 TYR A CA 1
ATOM 985 C C . TYR A 1 124 ? 18.544 38.203 -21.599 1.00 71.62 124 TYR A C 1
ATOM 987 O O . TYR A 1 124 ? 18.728 38.550 -22.766 1.00 71.62 124 TYR A O 1
ATOM 995 N N . ASN A 1 125 ? 17.821 38.927 -20.746 1.00 76.69 125 ASN A N 1
ATOM 996 C CA . ASN A 1 125 ? 17.274 40.240 -21.065 1.00 76.69 125 ASN A CA 1
ATOM 997 C C . ASN A 1 125 ? 18.327 41.324 -20.789 1.00 76.69 125 ASN A C 1
ATOM 999 O O . ASN A 1 125 ? 18.705 41.574 -19.640 1.00 76.69 125 ASN A O 1
ATOM 1003 N N . SER A 1 126 ? 18.785 41.991 -21.847 1.00 68.06 126 SER A N 1
ATOM 1004 C CA . SER A 1 126 ? 19.803 43.045 -21.759 1.00 68.06 126 SER A CA 1
ATOM 1005 C C . SER A 1 126 ? 19.328 44.331 -21.081 1.00 68.06 126 SER A C 1
ATOM 1007 O O . SER A 1 126 ? 20.166 45.074 -20.566 1.00 68.06 126 SER A O 1
ATOM 1009 N N . GLU A 1 127 ? 18.023 44.584 -21.037 1.00 66.81 127 GLU A N 1
ATOM 1010 C CA . GLU A 1 127 ? 17.411 45.780 -20.459 1.00 66.81 127 GLU A CA 1
ATOM 1011 C C . GLU A 1 127 ? 17.122 45.573 -18.968 1.00 66.81 127 GLU A C 1
ATOM 1013 O O . GLU A 1 127 ? 17.616 46.324 -18.129 1.00 66.81 127 GLU A O 1
ATOM 1018 N N . THR A 1 128 ? 16.440 44.480 -18.610 1.00 68.62 128 THR A N 1
ATOM 1019 C CA . THR A 1 128 ? 16.120 44.164 -17.205 1.00 68.62 128 THR A CA 1
ATOM 1020 C C . THR A 1 128 ? 17.242 43.431 -16.461 1.00 68.62 128 THR A C 1
ATOM 1022 O O . THR A 1 128 ? 17.090 43.137 -15.276 1.00 68.62 128 THR A O 1
ATOM 1025 N N . LYS A 1 129 ? 18.339 43.073 -17.147 1.00 65.44 129 LYS A N 1
ATOM 1026 C CA . LYS A 1 129 ? 19.492 42.296 -16.637 1.00 65.44 129 LYS A CA 1
ATOM 1027 C C . LYS A 1 129 ? 19.141 40.919 -16.049 1.00 65.44 129 LYS A C 1
ATOM 1029 O O . LYS A 1 129 ? 19.943 40.338 -15.319 1.00 65.44 129 LYS A O 1
ATOM 1034 N N . LYS A 1 130 ? 17.964 40.377 -16.376 1.00 58.97 130 LYS A N 1
ATOM 1035 C CA . LYS A 1 130 ? 17.491 39.066 -15.900 1.00 58.97 130 LYS A CA 1
ATOM 1036 C C . LYS A 1 130 ? 18.002 37.948 -16.809 1.00 58.97 130 LYS A C 1
ATOM 1038 O O . LYS A 1 130 ? 18.117 38.145 -18.015 1.00 58.97 130 LYS A O 1
ATOM 1043 N N . SER A 1 131 ? 18.262 36.775 -16.237 1.00 68.06 131 SER A N 1
ATOM 1044 C CA . SER A 1 131 ? 18.503 35.534 -16.984 1.00 68.06 131 SER A CA 1
ATOM 1045 C C . SER A 1 131 ? 17.518 34.453 -16.542 1.00 68.06 131 SER A C 1
ATOM 1047 O O . SER A 1 131 ? 17.177 34.381 -15.361 1.00 68.06 131 SER A O 1
ATOM 1049 N N . VAL A 1 132 ? 17.026 33.658 -17.493 1.00 73.62 132 VAL A N 1
ATOM 1050 C CA . VAL A 1 132 ? 16.007 32.617 -17.288 1.00 73.62 132 VAL A CA 1
ATOM 1051 C C . VAL A 1 132 ? 16.398 31.373 -18.091 1.00 73.62 132 VAL A C 1
ATOM 1053 O O . VAL A 1 132 ? 16.876 31.487 -19.219 1.00 73.62 132 VAL A O 1
ATOM 1056 N N . TRP A 1 133 ? 16.238 30.188 -17.500 1.00 74.25 133 TRP A N 1
ATOM 1057 C CA . TRP A 1 133 ? 16.595 28.902 -18.124 1.00 74.25 133 TRP A CA 1
ATOM 1058 C C . TRP A 1 133 ? 15.490 28.324 -19.015 1.00 74.25 133 TRP A C 1
ATOM 1060 O O . TRP A 1 133 ? 15.769 27.543 -19.918 1.00 74.25 133 TRP A O 1
ATOM 1070 N N . GLU A 1 134 ? 14.247 28.720 -18.764 1.00 71.19 134 GLU A N 1
ATOM 1071 C CA . GLU A 1 134 ? 13.071 28.390 -19.568 1.00 71.19 134 GLU A CA 1
ATOM 1072 C C . GLU A 1 134 ? 12.729 29.578 -20.478 1.00 71.19 134 GLU A C 1
ATOM 1074 O O . GLU A 1 134 ? 13.120 30.713 -20.190 1.00 71.19 134 GLU A O 1
ATOM 1079 N N . VAL A 1 135 ? 12.034 29.324 -21.591 1.00 78.06 135 VAL A N 1
ATOM 1080 C CA . VAL A 1 135 ? 11.634 30.374 -22.540 1.00 78.06 135 VAL A CA 1
ATOM 1081 C C . VAL A 1 135 ? 10.558 31.249 -21.880 1.00 78.06 135 VAL A C 1
ATOM 1083 O O . VAL A 1 135 ? 9.504 30.720 -21.536 1.00 78.06 135 VAL A O 1
ATOM 1086 N N . PRO A 1 136 ? 10.776 32.562 -21.685 1.00 75.00 136 PRO A N 1
ATOM 1087 C CA . PRO A 1 136 ? 9.726 33.456 -21.207 1.00 75.00 136 PRO A CA 1
ATOM 1088 C C . PRO A 1 136 ? 8.609 33.588 -22.249 1.00 75.00 136 PRO A C 1
ATOM 1090 O O . PRO A 1 136 ? 8.895 33.809 -23.426 1.00 75.00 136 PRO A O 1
ATOM 1093 N N . GLU A 1 137 ? 7.354 33.534 -21.800 1.00 74.06 137 GLU A N 1
ATOM 1094 C CA . GLU A 1 137 ? 6.135 33.658 -22.624 1.00 74.06 137 GLU A CA 1
ATOM 1095 C C . GLU A 1 137 ? 6.173 34.901 -23.542 1.00 74.06 137 GLU A C 1
ATOM 1097 O O . GLU A 1 137 ? 5.843 34.829 -24.722 1.00 74.06 137 GLU A O 1
ATOM 1102 N N . GLU A 1 138 ? 6.722 36.015 -23.037 1.00 73.62 138 GLU A N 1
ATOM 1103 C CA . GLU A 1 138 ? 6.951 37.285 -23.752 1.00 73.62 138 GLU A CA 1
ATOM 1104 C C . GLU A 1 138 ? 7.779 37.167 -25.049 1.00 73.62 138 GLU A C 1
ATOM 1106 O O . GLU A 1 138 ? 7.724 38.062 -25.893 1.00 73.62 138 GLU A O 1
ATOM 1111 N N . ILE A 1 139 ? 8.588 36.111 -25.200 1.00 76.56 139 ILE A N 1
ATOM 1112 C CA . ILE A 1 139 ? 9.458 35.886 -26.365 1.00 76.56 139 ILE A CA 1
ATOM 1113 C C . ILE A 1 139 ? 9.301 34.496 -26.986 1.00 76.56 139 ILE A C 1
ATOM 1115 O O . ILE A 1 139 ? 10.094 34.141 -27.857 1.00 76.56 139 ILE A O 1
ATOM 1119 N N . GLU A 1 140 ? 8.312 33.700 -26.576 1.00 78.62 140 GLU A N 1
ATOM 1120 C CA . GLU A 1 140 ? 8.184 32.306 -27.018 1.00 78.62 140 GLU A CA 1
ATOM 1121 C C . GLU A 1 140 ? 8.025 32.193 -28.543 1.00 78.62 140 GLU A C 1
ATOM 1123 O O . GLU A 1 140 ? 8.771 31.460 -29.199 1.00 78.62 140 GLU A O 1
ATOM 1128 N N . GLU A 1 141 ? 7.139 33.000 -29.135 1.00 77.69 141 GLU A N 1
ATOM 1129 C CA . GLU A 1 141 ? 6.951 33.057 -30.590 1.00 77.69 141 GLU A CA 1
ATOM 1130 C C . GLU A 1 141 ? 8.204 33.570 -31.324 1.00 77.69 141 GLU A C 1
ATOM 1132 O O . GLU A 1 141 ? 8.570 33.045 -32.378 1.00 77.69 141 GLU A O 1
ATOM 1137 N N . ALA A 1 142 ? 8.912 34.548 -30.749 1.00 78.62 142 ALA A N 1
ATOM 1138 C CA . ALA A 1 142 ? 10.133 35.106 -31.331 1.00 78.62 142 ALA A CA 1
ATOM 1139 C C . ALA A 1 142 ? 11.298 34.097 -31.307 1.00 78.62 142 ALA A C 1
ATOM 1141 O O . ALA A 1 142 ? 12.021 33.959 -32.295 1.00 78.62 142 ALA A O 1
ATOM 1142 N N . VAL A 1 143 ? 11.450 33.340 -30.215 1.00 80.25 143 VAL A N 1
ATOM 1143 C CA . VAL A 1 143 ? 12.437 32.253 -30.082 1.00 80.25 143 VAL A CA 1
ATOM 1144 C C . VAL A 1 143 ? 12.117 31.104 -31.034 1.00 80.25 143 VAL A C 1
ATOM 1146 O O . VAL A 1 143 ? 13.030 30.565 -31.662 1.00 80.25 143 VAL A O 1
ATOM 1149 N N . LYS A 1 144 ? 10.835 30.747 -31.181 1.00 79.00 144 LYS A N 1
ATOM 1150 C CA . LYS A 1 144 ? 10.387 29.719 -32.126 1.00 79.00 144 LYS A CA 1
ATOM 1151 C C . LYS A 1 144 ? 10.714 30.110 -33.568 1.00 79.00 144 LYS A C 1
ATOM 1153 O O . LYS A 1 144 ? 11.382 29.344 -34.257 1.00 79.00 144 LYS A O 1
ATOM 1158 N N . ASN A 1 145 ? 10.332 31.317 -33.989 1.00 79.38 145 ASN A N 1
ATOM 1159 C CA . ASN A 1 145 ? 10.625 31.826 -35.331 1.00 79.38 145 ASN A CA 1
ATOM 1160 C C . ASN A 1 145 ? 12.137 31.928 -35.590 1.00 79.38 145 ASN A C 1
ATOM 1162 O O . ASN A 1 145 ? 12.594 31.582 -36.677 1.00 79.38 145 ASN A O 1
ATOM 1166 N N . PHE A 1 146 ? 12.927 32.347 -34.594 1.00 79.81 146 PHE A N 1
ATOM 1167 C CA . PHE A 1 146 ? 14.386 32.416 -34.708 1.00 79.81 146 PHE A CA 1
ATOM 1168 C C . PHE A 1 146 ? 15.021 31.033 -34.917 1.00 79.81 146 PHE A C 1
ATOM 1170 O O . PHE A 1 146 ? 15.832 30.867 -35.826 1.00 79.81 146 PHE A O 1
ATOM 1177 N N . LYS A 1 147 ? 14.612 30.019 -34.141 1.00 77.56 147 LYS A N 1
ATOM 1178 C CA . LYS A 1 147 ? 15.123 28.646 -34.294 1.00 77.56 147 LYS A CA 1
ATOM 1179 C C . LYS A 1 147 ? 14.666 27.986 -35.595 1.00 77.56 147 LYS A C 1
ATOM 1181 O O . LYS A 1 147 ? 15.467 27.323 -36.244 1.00 77.56 147 LYS A O 1
ATOM 1186 N N . GLU A 1 148 ? 13.422 28.214 -36.018 1.00 75.69 148 GLU A N 1
ATOM 1187 C CA . GLU A 1 148 ? 12.909 27.708 -37.298 1.00 75.69 148 GLU A CA 1
ATOM 1188 C C . GLU A 1 148 ? 13.618 28.366 -38.502 1.00 75.69 148 GLU A C 1
ATOM 1190 O O . GLU A 1 148 ? 13.785 27.738 -39.548 1.00 75.69 148 GLU A O 1
ATOM 1195 N N . GLN A 1 149 ? 14.085 29.612 -38.355 1.00 73.69 149 GLN A N 1
ATOM 1196 C CA . GLN A 1 149 ? 14.922 30.287 -39.349 1.00 73.69 149 GLN A CA 1
ATOM 1197 C C . GLN A 1 149 ? 16.370 29.761 -39.344 1.00 73.69 149 GLN A C 1
ATOM 1199 O O . GLN A 1 149 ? 16.874 29.433 -40.418 1.00 73.69 149 GLN A O 1
ATOM 1204 N N . GLU A 1 150 ? 17.012 29.588 -38.174 1.00 73.06 150 GLU A N 1
ATOM 1205 C CA . GLU A 1 150 ? 18.333 28.930 -38.072 1.00 73.06 150 GLU A CA 1
ATOM 1206 C C . GLU A 1 150 ? 18.298 27.521 -38.704 1.00 73.06 150 GLU A C 1
ATOM 1208 O O . GLU A 1 150 ? 19.227 27.141 -39.417 1.00 73.06 150 GLU A O 1
ATOM 1213 N N . GLU A 1 151 ? 17.212 26.759 -38.522 1.00 70.88 151 GLU A N 1
ATOM 1214 C CA . GLU A 1 151 ? 17.053 25.421 -39.104 1.00 70.88 151 GLU A CA 1
ATOM 1215 C C . GLU A 1 151 ? 16.844 25.450 -40.632 1.00 70.88 151 GLU A C 1
ATOM 1217 O O . GLU A 1 151 ? 17.445 24.645 -41.348 1.00 70.88 151 GLU A O 1
ATOM 1222 N N . LYS A 1 152 ? 16.082 26.414 -41.169 1.00 73.38 152 LYS A N 1
ATOM 1223 C CA . LYS A 1 152 ? 15.928 26.615 -42.626 1.00 73.38 152 LYS A CA 1
ATOM 1224 C C . LYS A 1 152 ? 17.229 27.057 -43.299 1.00 73.38 152 LYS A C 1
ATOM 1226 O O . LYS A 1 152 ? 17.533 26.593 -44.400 1.00 73.38 152 LYS A O 1
ATOM 1231 N N . ASP A 1 153 ? 18.022 27.903 -42.648 1.00 67.44 153 ASP A N 1
ATOM 1232 C CA . ASP A 1 153 ? 19.317 28.348 -43.175 1.00 67.44 153 ASP A CA 1
ATOM 1233 C C . ASP A 1 153 ? 20.404 27.259 -43.034 1.00 67.44 153 ASP A C 1
ATOM 1235 O O . ASP A 1 153 ? 21.242 27.083 -43.930 1.00 67.44 153 ASP A O 1
ATOM 1239 N N . ALA A 1 154 ? 20.333 26.427 -41.988 1.00 66.69 154 ALA A N 1
ATOM 1240 C CA . ALA A 1 154 ? 21.118 25.196 -41.878 1.00 66.69 154 ALA A CA 1
ATOM 1241 C C . ALA A 1 154 ? 20.752 24.177 -42.976 1.00 66.69 154 ALA A C 1
ATOM 1243 O O . ALA A 1 154 ? 21.638 23.576 -43.582 1.00 66.69 154 ALA A O 1
ATOM 1244 N N . GLN A 1 155 ? 19.466 24.013 -43.303 1.00 67.81 155 GLN A N 1
ATOM 1245 C CA . GLN A 1 155 ? 19.028 23.138 -44.397 1.00 67.81 155 GLN A CA 1
ATOM 1246 C C . GLN A 1 155 ? 19.477 23.665 -45.770 1.00 67.81 155 GLN A C 1
ATOM 1248 O O . GLN A 1 155 ? 20.045 22.901 -46.552 1.00 67.81 155 GLN A O 1
ATOM 1253 N N . ARG A 1 156 ? 19.346 24.973 -46.040 1.00 63.88 156 ARG A N 1
ATOM 1254 C CA . ARG A 1 156 ? 19.833 25.601 -47.287 1.00 63.88 156 ARG A CA 1
ATOM 1255 C C . ARG A 1 156 ? 21.345 25.472 -47.478 1.00 63.88 156 ARG A C 1
ATOM 1257 O O . ARG A 1 156 ? 21.809 25.215 -48.591 1.00 63.88 156 ARG A O 1
ATOM 1264 N N . SER A 1 157 ? 22.128 25.625 -46.410 1.00 47.19 157 SER A N 1
ATOM 1265 C CA . SER A 1 157 ? 23.582 25.423 -46.476 1.00 47.19 157 SER A CA 1
ATOM 1266 C C . SER A 1 157 ? 23.956 23.948 -46.705 1.00 47.19 157 SER A C 1
ATOM 1268 O O . SER A 1 157 ? 24.868 23.665 -47.492 1.00 47.19 157 SER A O 1
ATOM 1270 N N . ASN A 1 158 ? 23.197 22.997 -46.151 1.00 48.03 158 ASN A N 1
ATOM 1271 C CA . ASN A 1 158 ? 23.377 21.566 -46.422 1.00 48.03 158 ASN A CA 1
ATOM 1272 C C . ASN A 1 158 ? 22.987 21.176 -47.870 1.00 48.03 158 ASN A C 1
ATOM 1274 O O . ASN A 1 158 ? 23.719 20.436 -48.525 1.00 48.03 158 ASN A O 1
ATOM 1278 N N . GLU A 1 159 ? 21.909 21.733 -48.438 1.00 45.41 159 GLU A N 1
ATOM 1279 C CA . GLU A 1 159 ? 21.556 21.516 -49.856 1.00 45.41 159 GLU A CA 1
ATOM 1280 C C . GLU A 1 159 ? 22.623 22.069 -50.816 1.00 45.41 159 GLU A C 1
ATOM 1282 O O . GLU A 1 159 ? 23.012 21.394 -51.774 1.00 45.41 159 GLU A O 1
ATOM 1287 N N . SER A 1 160 ? 23.182 23.252 -50.528 1.00 41.59 160 SER A N 1
ATOM 1288 C CA . SER A 1 160 ? 24.248 23.854 -51.350 1.00 41.59 160 SER A CA 1
ATOM 1289 C C . SER A 1 160 ? 25.568 23.065 -51.366 1.00 41.59 160 SER A C 1
ATOM 1291 O O . SER A 1 160 ? 26.391 23.261 -52.262 1.00 41.59 160 SER A O 1
ATOM 1293 N N . SER A 1 161 ? 25.770 22.151 -50.409 1.00 42.22 161 SER A N 1
ATOM 1294 C CA . SER A 1 161 ? 26.939 21.262 -50.346 1.00 42.22 161 SER A CA 1
ATOM 1295 C C . SER A 1 161 ? 26.654 19.827 -50.824 1.00 42.22 161 SER A C 1
ATOM 1297 O O . SER A 1 161 ? 27.596 19.094 -51.134 1.00 42.22 161 SER A O 1
ATOM 1299 N N . GLY A 1 162 ? 25.380 19.447 -50.992 1.00 36.44 162 GLY A N 1
ATOM 1300 C CA . GLY A 1 162 ? 24.963 18.166 -51.577 1.00 36.44 162 GLY A CA 1
ATOM 1301 C C . GLY A 1 162 ? 25.120 18.084 -53.104 1.00 36.44 162 GLY A C 1
ATOM 1302 O O . GLY A 1 162 ? 25.455 17.026 -53.641 1.00 36.44 162 GLY A O 1
ATOM 1303 N N . LEU A 1 163 ? 24.974 19.203 -53.822 1.00 32.78 163 LEU A N 1
ATOM 1304 C CA . LEU A 1 163 ? 25.062 19.271 -55.292 1.00 32.78 163 LEU A CA 1
ATOM 1305 C C . LEU A 1 163 ? 26.510 19.328 -55.823 1.00 32.78 163 LEU A C 1
ATOM 1307 O O . LEU A 1 163 ? 26.869 20.168 -56.651 1.00 32.78 163 LEU A O 1
ATOM 1311 N N . LYS A 1 164 ? 27.370 18.406 -55.363 1.00 35.16 164 LYS A N 1
ATOM 1312 C CA . LYS A 1 164 ? 28.713 18.208 -55.945 1.00 35.16 164 LYS A CA 1
ATOM 1313 C C . LYS A 1 164 ? 29.275 16.782 -55.851 1.00 35.16 164 LYS A C 1
ATOM 1315 O O . LYS A 1 164 ? 30.484 16.603 -55.695 1.00 35.16 164 LYS A O 1
ATOM 1320 N N . ARG A 1 165 ? 28.421 15.759 -56.006 1.00 37.53 165 ARG A N 1
ATOM 1321 C CA . ARG A 1 165 ? 28.810 14.386 -56.403 1.00 37.53 165 ARG A CA 1
ATOM 1322 C C . ARG A 1 165 ? 27.627 13.620 -57.017 1.00 37.53 165 ARG A C 1
ATOM 1324 O O . ARG A 1 165 ? 26.601 13.485 -56.370 1.00 37.53 165 ARG A O 1
ATOM 1331 N N . LYS A 1 166 ? 27.867 13.031 -58.198 1.00 27.86 166 LYS A N 1
ATOM 1332 C CA . LYS A 1 166 ? 27.014 12.091 -58.964 1.00 27.86 166 LYS A CA 1
ATOM 1333 C C . LYS A 1 166 ? 25.737 12.642 -59.624 1.00 27.86 166 LYS A C 1
ATOM 1335 O O . LYS A 1 166 ? 24.650 12.494 -59.083 1.00 27.86 166 LYS A O 1
ATOM 1340 N N . ALA A 1 167 ? 25.887 13.088 -60.873 1.00 25.92 167 ALA A N 1
ATOM 1341 C CA . ALA A 1 167 ? 25.135 12.545 -62.014 1.00 25.92 167 ALA A CA 1
ATOM 1342 C C . ALA A 1 167 ? 25.809 12.967 -63.337 1.00 25.92 167 ALA A C 1
ATOM 1344 O O . ALA A 1 167 ? 25.787 14.146 -63.679 1.00 25.92 167 ALA A O 1
ATOM 1345 N N . ASN A 1 168 ? 26.464 12.022 -64.018 1.00 24.11 168 ASN A N 1
ATOM 1346 C CA . ASN A 1 168 ? 26.543 11.893 -65.482 1.00 24.11 168 ASN A CA 1
ATOM 1347 C C . ASN A 1 168 ? 27.315 10.609 -65.838 1.00 24.11 168 ASN A C 1
ATOM 1349 O O . ASN A 1 168 ? 28.173 10.195 -65.060 1.00 24.11 168 ASN A O 1
ATOM 1353 N N . ASP A 1 169 ? 26.985 10.051 -67.005 1.00 25.80 169 ASP A N 1
ATOM 1354 C CA . ASP A 1 169 ? 27.025 8.638 -67.439 1.00 25.80 169 ASP A CA 1
ATOM 1355 C C . ASP A 1 169 ? 25.729 7.920 -67.004 1.00 25.80 169 ASP A C 1
ATOM 1357 O O . ASP A 1 169 ? 25.485 7.762 -65.808 1.00 25.80 169 ASP A O 1
ATOM 1361 N N . GLU A 1 170 ? 24.795 7.538 -67.888 1.00 29.08 170 GLU A N 1
ATOM 1362 C CA . GLU A 1 170 ? 24.768 7.365 -69.366 1.00 29.08 170 GLU A CA 1
ATOM 1363 C C . GLU A 1 170 ? 23.453 8.008 -69.938 1.00 29.08 170 GLU A C 1
ATOM 1365 O O . GLU A 1 170 ? 22.591 8.386 -69.148 1.00 29.08 170 GLU A O 1
ATOM 1370 N N . GLU A 1 171 ? 23.162 8.228 -71.235 1.00 27.78 171 GLU A N 1
ATOM 1371 C CA . GLU A 1 171 ? 23.776 7.816 -72.510 1.00 27.78 171 GLU A CA 1
AT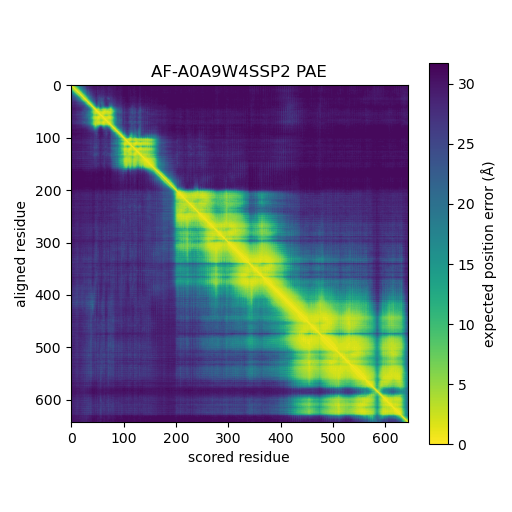OM 1372 C C . GLU A 1 171 ? 23.375 8.766 -73.689 1.00 27.78 171 GLU A C 1
ATOM 1374 O O . GLU A 1 171 ? 22.262 9.281 -73.742 1.00 27.78 171 GLU A O 1
ATOM 1379 N N . VAL A 1 172 ? 24.302 8.978 -74.635 1.00 27.41 172 VAL A N 1
ATOM 1380 C CA . VAL A 1 172 ? 24.174 9.148 -76.114 1.00 27.41 172 VAL A CA 1
ATOM 1381 C C . VAL A 1 172 ? 22.840 9.608 -76.777 1.00 27.41 172 VAL A C 1
ATOM 1383 O O . VAL A 1 172 ? 21.880 8.851 -76.851 1.00 27.41 172 VAL A O 1
ATOM 1386 N N . THR A 1 173 ? 22.850 10.769 -77.470 1.00 24.42 173 THR A N 1
ATOM 1387 C CA . THR A 1 173 ? 22.543 10.981 -78.930 1.00 24.42 173 THR A CA 1
ATOM 1388 C C . THR A 1 173 ? 22.296 12.467 -79.295 1.00 24.42 173 THR A C 1
ATOM 1390 O O . THR A 1 173 ? 21.820 13.237 -78.473 1.00 24.42 173 THR A O 1
ATOM 1393 N N . GLY A 1 174 ? 22.529 12.849 -80.566 1.00 26.16 174 GLY A N 1
ATOM 1394 C CA . GLY A 1 174 ? 21.616 13.771 -81.284 1.00 26.16 174 GLY A CA 1
ATOM 1395 C C . GLY A 1 174 ? 21.909 15.286 -81.354 1.00 26.16 174 GLY A C 1
ATOM 1396 O O . GLY A 1 174 ? 21.314 16.068 -80.629 1.00 26.16 174 GLY A O 1
ATOM 1397 N N . SER A 1 175 ? 22.756 15.680 -82.312 1.00 25.73 175 SER A N 1
ATOM 1398 C CA . SER A 1 175 ? 22.601 16.818 -83.258 1.00 25.73 175 SER A CA 1
ATOM 1399 C C . SER A 1 175 ? 21.658 18.027 -82.992 1.00 25.73 175 SER A C 1
ATOM 1401 O O . SER A 1 175 ? 20.440 17.886 -82.995 1.00 25.73 175 SER A O 1
ATOM 1403 N N . GLU A 1 176 ? 22.273 19.218 -83.089 1.00 24.89 176 GLU A N 1
ATOM 1404 C CA . GLU A 1 176 ? 21.851 20.406 -83.881 1.00 24.89 176 GLU A CA 1
ATOM 1405 C C . GLU A 1 176 ? 20.752 21.415 -83.431 1.00 24.89 176 GLU A C 1
ATOM 1407 O O . GLU A 1 176 ? 19.797 21.129 -82.724 1.00 24.89 176 GLU A O 1
ATOM 1412 N N . GLU A 1 177 ? 20.981 22.648 -83.919 1.00 23.23 177 GLU A N 1
ATOM 1413 C CA . GLU A 1 177 ? 20.134 23.852 -84.081 1.00 23.23 177 GLU A CA 1
ATOM 1414 C C . GLU A 1 177 ? 19.480 24.624 -82.899 1.00 23.23 177 GLU A C 1
ATOM 1416 O O . GLU A 1 177 ? 18.365 24.382 -82.463 1.00 23.23 177 GLU A O 1
ATOM 1421 N N . PHE A 1 178 ? 20.164 25.715 -82.517 1.00 23.55 178 PHE A N 1
ATOM 1422 C CA . PHE A 1 178 ? 19.817 27.134 -82.795 1.00 23.55 178 PHE A CA 1
ATOM 1423 C C . PHE A 1 178 ? 18.457 27.786 -82.388 1.00 23.55 178 PHE A C 1
ATOM 1425 O O . PHE A 1 178 ? 17.372 27.243 -82.522 1.00 23.55 178 PHE A O 1
ATOM 1432 N N . LYS A 1 179 ? 18.560 29.097 -82.070 1.00 25.72 179 LYS A N 1
ATOM 1433 C CA . LYS A 1 179 ? 17.520 30.168 -82.017 1.00 25.72 179 LYS A CA 1
ATOM 1434 C C . LYS A 1 179 ? 16.508 30.249 -80.849 1.00 25.72 179 LYS A C 1
ATOM 1436 O O . LYS A 1 179 ? 15.365 29.817 -80.913 1.00 25.72 179 LYS A O 1
ATOM 1441 N N . ARG A 1 180 ? 16.887 31.092 -79.875 1.00 28.77 180 ARG A N 1
ATOM 1442 C CA . ARG A 1 180 ? 16.237 32.388 -79.533 1.00 28.77 180 ARG A CA 1
ATOM 1443 C C . ARG A 1 180 ? 14.847 32.665 -80.153 1.00 28.77 180 ARG A C 1
ATOM 1445 O O . ARG A 1 180 ? 14.771 32.888 -81.358 1.00 28.77 180 ARG A O 1
ATOM 1452 N N . ALA A 1 181 ? 13.827 32.920 -79.319 1.00 28.08 181 ALA A N 1
ATOM 1453 C CA . ALA A 1 181 ? 12.639 33.696 -79.720 1.00 28.08 181 ALA A CA 1
ATOM 1454 C C . ALA A 1 181 ? 11.852 34.346 -78.553 1.00 28.08 181 ALA A C 1
ATOM 1456 O O . ALA A 1 181 ? 11.170 33.653 -77.801 1.00 28.08 181 ALA A O 1
ATOM 1457 N N . LYS A 1 182 ? 11.887 35.687 -78.467 1.00 26.73 182 LYS A N 1
ATOM 1458 C CA . LYS A 1 182 ? 10.741 36.618 -78.277 1.00 26.73 182 LYS A CA 1
ATOM 1459 C C . LYS A 1 182 ? 11.266 38.059 -78.118 1.00 26.73 182 LYS A C 1
ATOM 1461 O O . LYS A 1 182 ? 12.272 38.254 -77.447 1.00 26.73 182 LYS A O 1
ATOM 1466 N N . GLY A 1 183 ? 10.650 39.084 -78.708 1.00 25.83 183 GLY A N 1
ATOM 1467 C CA . GLY A 1 183 ? 9.510 39.087 -79.637 1.00 25.83 183 GLY A CA 1
ATOM 1468 C C . GLY A 1 183 ? 9.074 40.516 -80.013 1.00 25.83 183 GLY A C 1
ATOM 1469 O O . GLY A 1 183 ? 9.752 41.463 -79.627 1.00 25.83 183 GLY A O 1
ATOM 1470 N N . SER A 1 184 ? 7.920 40.620 -80.690 1.00 26.75 184 SER A N 1
ATOM 1471 C CA . SER A 1 184 ? 7.210 41.839 -81.153 1.00 26.75 184 SER A CA 1
ATOM 1472 C C . SER A 1 184 ? 7.774 42.611 -82.364 1.00 26.75 184 SER A C 1
ATOM 1474 O O . SER A 1 184 ? 8.985 42.767 -82.452 1.00 26.75 184 SER A O 1
ATOM 1476 N N . THR A 1 185 ? 6.976 43.244 -83.251 1.00 25.88 185 THR A N 1
ATOM 1477 C CA . THR A 1 185 ? 5.689 42.944 -83.978 1.00 25.88 185 THR A CA 1
ATOM 1478 C C . THR A 1 185 ? 5.226 44.231 -84.701 1.00 25.88 185 THR A C 1
ATOM 1480 O O . THR A 1 185 ? 5.393 45.288 -84.102 1.00 25.88 185 THR A O 1
ATOM 1483 N N . ASP A 1 186 ? 4.573 44.134 -85.879 1.00 27.47 186 ASP A N 1
ATOM 1484 C CA . ASP A 1 186 ? 4.002 45.246 -86.704 1.00 27.47 186 ASP A CA 1
ATOM 1485 C C . ASP A 1 186 ? 5.007 46.322 -87.209 1.00 27.47 186 ASP A C 1
ATOM 1487 O O . ASP A 1 186 ? 6.115 46.424 -86.696 1.00 27.47 186 ASP A O 1
ATOM 1491 N N . GLY A 1 187 ? 4.771 47.147 -88.246 1.00 28.06 187 GLY A N 1
ATOM 1492 C CA . GLY A 1 187 ? 3.592 47.393 -89.109 1.00 28.06 187 GLY A CA 1
ATOM 1493 C C . GLY A 1 187 ? 3.146 48.875 -89.042 1.00 28.06 187 GLY A C 1
ATOM 1494 O O . GLY A 1 187 ? 3.041 49.401 -87.941 1.00 28.06 187 GLY A O 1
ATOM 1495 N N . GLY A 1 188 ? 2.896 49.632 -90.125 1.00 26.58 188 GLY A N 1
ATOM 1496 C CA . GLY A 1 188 ? 3.034 49.423 -91.584 1.00 26.58 188 GLY A CA 1
ATOM 1497 C C . GLY A 1 188 ? 2.747 50.739 -92.368 1.00 26.58 188 GLY A C 1
ATOM 1498 O O . GLY A 1 188 ? 2.501 51.750 -91.722 1.00 26.58 188 GLY A O 1
ATOM 1499 N N . GLU A 1 189 ? 2.745 50.705 -93.719 1.00 27.89 189 GLU A N 1
ATOM 1500 C CA . GLU A 1 189 ? 2.401 51.820 -94.667 1.00 27.89 189 GLU A CA 1
ATOM 1501 C C . GLU A 1 189 ? 3.396 53.039 -94.675 1.00 27.89 189 GLU A C 1
ATOM 1503 O O . GLU A 1 189 ? 3.924 53.390 -93.629 1.00 27.89 189 GLU A O 1
ATOM 1508 N N . ILE A 1 190 ? 3.890 53.694 -95.755 1.00 28.77 190 ILE A N 1
ATOM 1509 C CA . ILE A 1 190 ? 3.521 53.958 -97.182 1.00 28.77 190 ILE A CA 1
ATOM 1510 C C . ILE A 1 190 ? 2.644 55.238 -97.324 1.00 28.77 190 ILE A C 1
ATOM 1512 O O . ILE A 1 190 ? 1.637 55.320 -96.638 1.00 28.77 190 ILE A O 1
ATOM 1516 N N . GLU A 1 191 ? 2.934 56.299 -98.116 1.00 32.41 191 GLU A N 1
ATOM 1517 C CA . GLU A 1 191 ? 3.899 56.595 -99.220 1.00 32.41 191 GLU A CA 1
ATOM 1518 C C . GLU A 1 191 ? 4.753 57.897 -99.034 1.00 32.41 191 GLU A C 1
ATOM 1520 O O . GLU A 1 191 ? 4.396 58.755 -98.236 1.00 32.41 191 GLU A O 1
ATOM 1525 N N . GLY A 1 192 ? 5.789 58.090 -99.886 1.00 29.45 192 GLY A N 1
ATOM 1526 C CA . GLY A 1 192 ? 6.185 59.373 -100.542 1.00 29.45 192 GLY A CA 1
ATOM 1527 C C . GLY A 1 192 ? 6.992 60.414 -99.732 1.00 29.45 192 GLY A C 1
ATOM 1528 O O . GLY A 1 192 ? 6.565 60.825 -98.667 1.00 29.45 192 GLY A O 1
ATOM 1529 N N . THR A 1 193 ? 8.147 60.950 -100.165 1.00 29.83 193 THR A N 1
ATOM 1530 C CA . THR A 1 193 ? 8.619 61.281 -101.533 1.00 29.83 193 THR A CA 1
ATOM 1531 C C . THR A 1 193 ? 10.154 61.204 -101.724 1.00 29.83 193 THR A C 1
ATOM 1533 O O . THR A 1 193 ? 10.902 61.610 -100.843 1.00 29.83 193 THR A O 1
ATOM 1536 N N . GLU A 1 194 ? 10.570 60.810 -102.936 1.00 30.42 194 GLU A N 1
ATOM 1537 C CA . GLU A 1 194 ? 11.796 61.174 -103.696 1.00 30.42 194 GLU A CA 1
ATOM 1538 C C . GLU A 1 194 ? 13.244 60.990 -103.144 1.00 30.42 194 GLU A C 1
ATOM 1540 O O . GLU A 1 194 ? 13.728 61.698 -102.270 1.00 30.42 194 GLU A O 1
ATOM 1545 N N . ASP A 1 195 ? 13.973 60.120 -103.867 1.00 31.05 195 ASP A N 1
ATOM 1546 C CA . ASP A 1 195 ? 15.341 60.291 -104.413 1.00 31.05 195 ASP A CA 1
ATOM 1547 C C . ASP A 1 195 ? 16.596 60.305 -103.491 1.00 31.05 195 ASP A C 1
ATOM 1549 O O . ASP A 1 195 ? 17.050 61.342 -103.010 1.00 31.05 195 ASP A O 1
ATOM 1553 N N . LYS A 1 196 ? 17.258 59.136 -103.367 1.00 34.78 196 LYS A N 1
ATOM 1554 C CA . LYS A 1 196 ? 18.623 58.799 -103.881 1.00 34.78 196 LYS A CA 1
ATOM 1555 C C . LYS A 1 196 ? 19.182 57.531 -103.211 1.00 34.78 196 LYS A C 1
ATOM 1557 O O . LYS A 1 196 ? 18.971 57.282 -102.028 1.00 34.78 196 LYS A O 1
ATOM 1562 N N . GLY A 1 197 ? 19.862 56.694 -104.000 1.00 34.25 197 GLY A N 1
ATOM 1563 C CA . GLY A 1 197 ? 20.167 55.298 -103.649 1.00 34.25 197 GLY A CA 1
ATOM 1564 C C . GLY A 1 197 ? 21.173 55.077 -102.509 1.00 34.25 197 GLY A C 1
ATOM 1565 O O . GLY A 1 197 ? 22.070 55.886 -102.281 1.00 34.25 197 GLY A O 1
ATOM 1566 N N . LYS A 1 198 ? 21.044 53.921 -101.843 1.00 37.28 198 LYS A N 1
ATOM 1567 C CA . LYS A 1 198 ? 22.013 53.360 -100.888 1.00 37.28 198 LYS A CA 1
ATOM 1568 C C . LYS A 1 198 ? 22.476 51.977 -101.344 1.00 37.28 198 LYS A C 1
ATOM 1570 O O . LYS A 1 198 ? 21.681 51.194 -101.858 1.00 37.28 198 LYS A O 1
ATOM 1575 N N . GLU A 1 199 ? 23.757 51.700 -101.130 1.00 39.09 199 GLU A N 1
ATOM 1576 C CA . GLU A 1 199 ? 24.392 50.401 -101.367 1.00 39.09 199 GLU A CA 1
ATOM 1577 C C . GLU A 1 199 ? 23.910 49.342 -100.355 1.00 39.09 199 GLU A C 1
ATOM 1579 O O . GLU A 1 199 ? 23.425 49.670 -99.271 1.00 39.09 199 GLU A O 1
ATOM 1584 N N . VAL A 1 200 ? 24.048 48.060 -100.707 1.00 44.81 200 VAL A N 1
ATOM 1585 C CA . VAL A 1 200 ? 23.672 46.929 -99.843 1.00 44.81 200 VAL A CA 1
ATOM 1586 C C . VAL A 1 200 ? 24.827 46.601 -98.889 1.00 44.81 200 VAL A C 1
ATOM 1588 O O . VAL A 1 200 ? 25.859 46.086 -99.317 1.00 44.81 200 VAL A O 1
ATOM 1591 N N . GLU A 1 201 ? 24.664 46.878 -97.593 1.00 51.09 201 GLU A N 1
ATOM 1592 C CA . GLU A 1 201 ? 25.666 46.550 -96.567 1.00 51.09 201 GLU A CA 1
ATOM 1593 C C . GLU A 1 201 ? 25.594 45.072 -96.130 1.00 51.09 201 GLU A C 1
ATOM 1595 O O . GLU A 1 201 ? 24.559 44.595 -95.669 1.00 51.09 201 GLU A O 1
ATOM 1600 N N . LEU A 1 202 ? 26.724 44.357 -96.209 1.00 59.19 202 LEU A N 1
ATOM 1601 C CA . LEU A 1 202 ? 26.883 42.994 -95.674 1.00 59.19 202 LEU A CA 1
ATOM 1602 C C . LEU A 1 202 ? 26.843 42.979 -94.132 1.00 59.19 202 LEU A C 1
ATOM 1604 O O . LEU A 1 202 ? 27.427 43.858 -93.479 1.00 59.19 202 LEU A O 1
ATOM 1608 N N . SER A 1 203 ? 26.246 41.946 -93.524 1.00 77.44 203 SER A N 1
ATOM 1609 C CA . SER A 1 203 ? 26.152 41.836 -92.060 1.00 77.44 203 SER A CA 1
ATOM 1610 C C . SER A 1 203 ? 27.533 41.754 -91.399 1.00 77.44 203 SER A C 1
ATOM 1612 O O . SER A 1 203 ? 28.501 41.260 -91.979 1.00 77.44 203 SER A O 1
ATOM 1614 N N . SER A 1 204 ? 27.650 42.231 -90.155 1.00 70.69 204 SER A N 1
ATOM 1615 C CA . SER A 1 204 ? 28.925 42.196 -89.425 1.00 70.69 204 SER A CA 1
ATOM 1616 C C . SER A 1 204 ? 29.447 40.767 -89.235 1.00 70.69 204 SER A C 1
ATOM 1618 O O . SER A 1 204 ? 30.650 40.549 -89.336 1.00 70.69 204 SER A O 1
ATOM 1620 N N . GLU A 1 205 ? 28.564 39.795 -88.995 1.00 79.44 205 GLU A N 1
ATOM 1621 C CA . GLU A 1 205 ? 28.937 38.383 -88.822 1.00 79.44 205 GLU A CA 1
ATOM 1622 C C . GLU A 1 205 ? 29.373 37.747 -90.151 1.00 79.44 205 GLU A C 1
ATOM 1624 O O . GLU A 1 205 ? 30.391 37.061 -90.211 1.00 79.44 205 GLU A O 1
ATOM 1629 N N . GLU A 1 206 ? 28.674 38.053 -91.246 1.00 82.12 206 GLU A N 1
ATOM 1630 C CA . GLU A 1 206 ? 29.037 37.601 -92.596 1.00 82.12 206 GLU A CA 1
ATOM 1631 C C . GLU A 1 206 ? 30.404 38.150 -93.014 1.00 82.12 206 GLU A C 1
ATOM 1633 O O . GLU A 1 206 ? 31.228 37.417 -93.556 1.00 82.12 206 GLU A O 1
ATOM 1638 N N . ARG A 1 207 ? 30.700 39.416 -92.695 1.00 81.44 207 ARG A N 1
ATOM 1639 C CA . ARG A 1 207 ? 32.013 40.023 -92.958 1.00 81.44 207 ARG A CA 1
ATOM 1640 C C . ARG A 1 207 ? 33.134 39.363 -92.148 1.00 81.44 207 ARG A C 1
ATOM 1642 O O . ARG A 1 207 ? 34.220 39.169 -92.691 1.00 81.44 207 ARG A O 1
ATOM 1649 N N . VAL A 1 208 ? 32.875 38.950 -90.901 1.00 83.31 208 VAL A N 1
ATOM 1650 C CA . VAL A 1 208 ? 33.818 38.142 -90.097 1.00 83.31 208 VAL A CA 1
ATOM 1651 C C . VAL A 1 208 ? 34.027 36.760 -90.718 1.00 83.31 208 VAL A C 1
ATOM 1653 O O . VAL A 1 208 ? 35.169 36.321 -90.838 1.00 83.31 208 VAL A O 1
ATOM 1656 N N . LEU A 1 209 ? 32.964 36.088 -91.168 1.00 84.38 209 LEU A N 1
ATOM 1657 C CA . LEU A 1 209 ? 33.060 34.776 -91.819 1.00 84.38 209 LEU A CA 1
ATOM 1658 C C . LEU A 1 209 ? 33.799 34.842 -93.162 1.00 84.38 209 LEU A C 1
ATOM 1660 O O . LEU A 1 209 ? 34.648 33.993 -93.423 1.00 84.38 209 LEU A O 1
ATOM 1664 N N . MET A 1 210 ? 33.564 35.872 -93.978 1.00 81.00 210 MET A N 1
ATOM 1665 C CA . MET A 1 210 ? 34.319 36.106 -95.216 1.00 81.00 210 MET A CA 1
ATOM 1666 C C . MET A 1 210 ? 35.798 36.402 -94.936 1.00 81.00 210 MET A C 1
ATOM 1668 O O . MET A 1 210 ? 36.665 35.944 -95.681 1.00 81.00 210 MET A O 1
ATOM 1672 N N . PHE A 1 211 ? 36.107 37.092 -93.833 1.00 83.88 211 PHE A N 1
ATOM 1673 C CA . PHE A 1 211 ? 37.483 37.308 -93.387 1.00 83.88 211 PHE A CA 1
ATOM 1674 C C . PHE A 1 211 ? 38.138 36.011 -92.872 1.00 83.88 211 PHE A C 1
ATOM 1676 O O . PHE A 1 211 ? 39.246 35.692 -93.291 1.00 83.88 211 PHE A O 1
ATOM 1683 N N . LYS A 1 212 ? 37.457 35.192 -92.055 1.00 83.50 212 LYS A N 1
ATOM 1684 C CA . LYS A 1 212 ? 37.963 33.859 -91.659 1.00 83.50 212 LYS A CA 1
ATOM 1685 C C . LYS A 1 212 ? 38.113 32.918 -92.868 1.00 83.50 212 LYS A C 1
ATOM 1687 O O . LYS A 1 212 ? 39.073 32.153 -92.918 1.00 83.50 212 LYS A O 1
ATOM 1692 N N . SER A 1 213 ? 37.237 33.010 -93.875 1.00 83.44 213 SER A N 1
ATOM 1693 C CA . SER A 1 213 ? 37.381 32.277 -95.144 1.00 83.44 213 SER A CA 1
ATOM 1694 C C . SER A 1 213 ? 38.613 32.729 -95.925 1.00 83.44 213 SER A C 1
ATOM 1696 O O . SER A 1 213 ? 39.355 31.882 -96.399 1.00 83.44 213 SER A O 1
ATOM 1698 N N . LEU A 1 214 ? 38.900 34.034 -95.989 1.00 85.25 214 LEU A N 1
ATOM 1699 C CA . LEU A 1 214 ? 40.151 34.550 -96.557 1.00 85.25 214 LEU A CA 1
ATOM 1700 C C . LEU A 1 214 ? 41.384 33.951 -95.855 1.00 85.25 214 LEU A C 1
ATOM 1702 O O . LEU A 1 214 ? 42.304 33.484 -96.525 1.00 85.25 214 LEU A O 1
ATOM 1706 N N . LEU A 1 215 ? 41.402 33.908 -94.517 1.00 85.31 215 LEU A N 1
ATOM 1707 C CA . LEU A 1 215 ? 42.512 33.299 -93.766 1.00 85.31 215 LEU A CA 1
ATOM 1708 C C . LEU A 1 215 ? 42.636 31.786 -94.028 1.00 85.31 215 LEU A C 1
ATOM 1710 O O . LEU A 1 215 ? 43.743 31.246 -94.050 1.00 85.31 215 LEU A O 1
ATOM 1714 N N . LYS A 1 216 ? 41.515 31.099 -94.266 1.00 84.12 216 LYS A N 1
ATOM 1715 C CA . LYS A 1 216 ? 41.480 29.679 -94.634 1.00 84.12 216 LYS A CA 1
ATOM 1716 C C . LYS A 1 216 ? 41.997 29.429 -96.053 1.00 84.12 216 LYS A C 1
ATOM 1718 O O . LYS A 1 216 ? 42.843 28.555 -96.224 1.00 84.12 216 LYS A O 1
ATOM 1723 N N . ASP A 1 217 ? 41.543 30.207 -97.031 1.00 83.81 217 ASP A N 1
ATOM 1724 C CA . ASP A 1 217 ? 41.903 30.062 -98.448 1.00 83.81 217 ASP A CA 1
ATOM 1725 C C . ASP A 1 217 ? 43.370 30.434 -98.714 1.00 83.81 217 ASP A C 1
ATOM 1727 O O . ASP A 1 217 ? 44.023 29.839 -99.566 1.00 83.81 217 ASP A O 1
ATOM 1731 N N . MET A 1 218 ? 43.919 31.383 -97.947 1.00 79.62 218 ME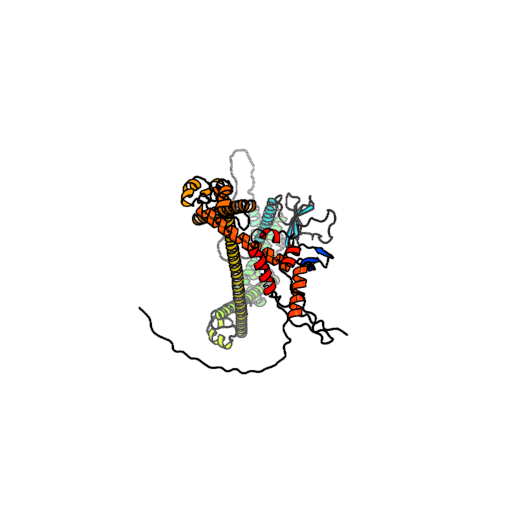T A N 1
ATOM 1732 C CA . MET A 1 218 ? 45.339 31.760 -97.999 1.00 79.62 218 MET A CA 1
ATOM 1733 C C . MET A 1 218 ? 46.255 30.811 -97.204 1.00 79.62 218 MET A C 1
ATOM 1735 O O . MET A 1 218 ? 47.460 31.068 -97.091 1.00 79.62 218 MET A O 1
ATOM 1739 N N . GLU A 1 219 ? 45.695 29.725 -96.661 1.00 79.75 219 GLU A N 1
ATOM 1740 C CA . GLU A 1 219 ? 46.363 28.720 -95.825 1.00 79.75 219 GLU A CA 1
ATOM 1741 C C . GLU A 1 219 ? 47.164 29.339 -94.666 1.00 79.75 219 GLU A C 1
ATOM 1743 O O . GLU A 1 219 ? 48.312 28.975 -94.398 1.00 79.75 219 GLU A O 1
ATOM 1748 N N . VAL A 1 220 ? 46.559 30.304 -93.963 1.00 78.81 220 VAL A N 1
ATOM 1749 C CA . VAL A 1 220 ? 47.180 30.942 -92.796 1.00 78.81 220 VAL A CA 1
ATOM 1750 C C . VAL A 1 220 ? 47.431 29.894 -91.711 1.00 78.81 220 VAL A C 1
ATOM 1752 O O . VAL A 1 220 ? 46.508 29.255 -91.197 1.00 78.81 220 VAL A O 1
ATOM 1755 N N . SER A 1 221 ? 48.709 29.714 -91.371 1.00 75.50 221 SER A N 1
ATOM 1756 C CA . SER A 1 221 ? 49.152 28.783 -90.333 1.00 75.50 221 SER A CA 1
ATOM 1757 C C . SER A 1 221 ? 48.663 29.231 -88.947 1.00 75.50 221 SER A C 1
ATOM 1759 O O . SER A 1 221 ? 48.747 30.424 -88.654 1.00 75.50 221 SER A O 1
ATOM 1761 N N . PRO A 1 222 ? 48.272 28.312 -88.039 1.00 76.50 222 PRO A N 1
ATOM 1762 C CA . PRO A 1 222 ? 47.914 28.650 -86.652 1.00 76.50 222 PRO A CA 1
ATOM 1763 C C . PRO A 1 222 ? 49.028 29.357 -85.857 1.00 76.50 222 PRO A C 1
ATOM 1765 O O . PRO A 1 222 ? 48.774 29.908 -84.790 1.00 76.50 222 PRO A O 1
ATOM 1768 N N . PHE A 1 223 ? 50.266 29.321 -86.364 1.00 74.88 223 PHE A N 1
ATOM 1769 C CA . PHE A 1 223 ? 51.460 29.941 -85.776 1.00 74.88 223 PHE A CA 1
ATOM 1770 C C . PHE A 1 223 ? 51.957 31.157 -86.573 1.00 74.88 223 PHE A C 1
ATOM 1772 O O . PHE A 1 223 ? 53.063 31.650 -86.335 1.00 74.88 223 PHE A O 1
ATOM 1779 N N . ALA A 1 224 ? 51.187 31.614 -87.562 1.00 78.75 224 ALA A N 1
ATOM 1780 C CA . ALA A 1 224 ? 51.531 32.785 -88.347 1.00 78.75 224 ALA A CA 1
ATOM 1781 C C . ALA A 1 224 ? 51.333 34.072 -87.532 1.00 78.75 224 ALA A C 1
ATOM 1783 O O . ALA A 1 224 ? 50.380 34.215 -86.771 1.00 78.75 224 ALA A O 1
ATOM 1784 N N . THR A 1 225 ? 52.240 35.031 -87.705 1.00 81.50 225 THR A N 1
ATOM 1785 C CA . THR A 1 225 ? 52.146 36.357 -87.081 1.00 81.50 225 THR A CA 1
ATOM 1786 C C . THR A 1 225 ? 51.474 37.327 -88.040 1.00 81.50 225 THR A C 1
ATOM 1788 O O . THR A 1 225 ? 51.873 37.367 -89.207 1.00 81.50 225 THR A O 1
ATOM 1791 N N . TRP A 1 226 ? 50.544 38.146 -87.540 1.00 81.00 226 TRP A N 1
ATOM 1792 C CA . TRP A 1 226 ? 49.792 39.145 -88.311 1.00 81.00 226 TRP A CA 1
ATOM 1793 C C . TRP A 1 226 ? 50.647 39.878 -89.360 1.00 81.00 226 TRP A C 1
ATOM 1795 O O . TRP A 1 226 ? 50.329 39.835 -90.544 1.00 81.00 226 TRP A O 1
ATOM 1805 N N . ASP A 1 227 ? 51.794 40.437 -88.965 1.00 81.25 227 ASP A N 1
ATOM 1806 C CA . ASP A 1 227 ? 52.658 41.245 -89.844 1.00 81.25 227 ASP A CA 1
ATOM 1807 C C . ASP A 1 227 ? 53.287 40.478 -91.025 1.00 81.25 227 ASP A C 1
ATOM 1809 O O . ASP A 1 227 ? 53.698 41.093 -92.008 1.00 81.25 227 ASP A O 1
ATOM 1813 N N . LYS A 1 228 ? 53.369 39.141 -90.954 1.00 81.44 228 LYS A N 1
ATOM 1814 C CA . LYS A 1 228 ? 53.907 38.292 -92.037 1.00 81.44 228 LYS A CA 1
ATOM 1815 C C . LYS A 1 228 ? 52.841 37.886 -93.047 1.00 81.44 228 LYS A C 1
ATOM 1817 O O . LYS A 1 228 ? 53.146 37.753 -94.229 1.00 81.44 228 LYS A O 1
ATOM 1822 N N . GLU A 1 229 ? 51.608 37.698 -92.588 1.00 83.44 229 GLU A N 1
ATOM 1823 C CA . GLU A 1 229 ? 50.475 37.352 -93.452 1.00 83.44 229 GLU A CA 1
ATOM 1824 C C . GLU A 1 229 ? 49.795 38.596 -94.021 1.00 83.44 229 GLU A C 1
ATOM 1826 O O . GLU A 1 229 ? 49.234 38.536 -95.113 1.00 83.44 229 GLU A O 1
ATOM 1831 N N . LEU A 1 230 ? 49.904 39.743 -93.339 1.00 79.56 230 LEU A N 1
ATOM 1832 C CA . LEU A 1 230 ? 49.339 41.022 -93.758 1.00 79.56 230 LEU A CA 1
ATOM 1833 C C . LEU A 1 230 ? 49.644 41.358 -95.235 1.00 79.56 230 LEU A C 1
ATOM 1835 O O . LEU A 1 230 ? 48.682 41.613 -95.957 1.00 79.56 230 LEU A O 1
ATOM 1839 N N . PRO A 1 231 ? 50.889 41.275 -95.755 1.00 79.69 231 PRO A N 1
ATOM 1840 C CA . PRO A 1 231 ? 51.166 41.531 -97.174 1.00 79.69 231 PRO A CA 1
ATOM 1841 C C . PRO A 1 231 ? 50.498 40.541 -98.142 1.00 79.69 231 PRO A C 1
ATOM 1843 O O . PRO A 1 231 ? 50.274 40.882 -99.300 1.00 79.69 231 PRO A O 1
ATOM 1846 N N . ARG A 1 232 ? 50.169 39.323 -97.689 1.00 78.81 232 ARG A N 1
ATOM 1847 C CA . ARG A 1 232 ? 49.468 38.306 -98.491 1.00 78.81 232 ARG A CA 1
ATOM 1848 C C . ARG A 1 232 ? 47.959 38.559 -98.526 1.00 78.81 232 ARG A C 1
ATOM 1850 O O . ARG A 1 232 ? 47.345 38.340 -99.563 1.00 78.81 232 ARG A O 1
ATOM 1857 N N . ILE A 1 233 ? 47.371 39.031 -97.423 1.00 82.69 233 ILE A N 1
ATOM 1858 C CA . ILE A 1 233 ? 45.916 39.238 -97.299 1.00 82.69 233 ILE A CA 1
ATOM 1859 C C . ILE A 1 233 ? 45.450 40.660 -97.657 1.00 82.69 233 ILE A C 1
ATOM 1861 O O . ILE A 1 233 ? 44.302 40.827 -98.049 1.00 82.69 233 ILE A O 1
ATOM 1865 N N . ILE A 1 234 ? 46.309 41.686 -97.564 1.00 79.62 234 ILE A N 1
ATOM 1866 C CA . ILE A 1 234 ? 45.929 43.111 -97.704 1.00 79.62 234 ILE A CA 1
ATOM 1867 C C . ILE A 1 234 ? 45.314 43.482 -99.064 1.00 79.62 234 ILE A C 1
ATOM 1869 O O . ILE A 1 234 ? 44.543 44.440 -99.152 1.00 79.62 234 ILE A O 1
ATOM 1873 N N . HIS A 1 235 ? 45.654 42.740 -100.118 1.00 76.50 235 HIS A N 1
ATOM 1874 C CA . HIS A 1 235 ? 45.182 42.989 -101.480 1.00 76.50 235 HIS A CA 1
ATOM 1875 C C . HIS A 1 235 ? 43.830 42.330 -101.800 1.00 76.50 235 HIS A C 1
ATOM 1877 O O . HIS A 1 235 ? 43.210 42.706 -102.793 1.00 76.50 235 HIS A O 1
ATOM 1883 N N . ASP A 1 236 ? 43.360 41.384 -100.979 1.00 83.19 236 ASP A N 1
ATOM 1884 C CA . ASP A 1 236 ? 42.075 40.711 -101.185 1.00 83.19 236 ASP A CA 1
ATOM 1885 C C . ASP A 1 236 ? 40.907 41.651 -100.838 1.00 83.19 236 ASP A C 1
ATOM 1887 O O . ASP A 1 236 ? 40.947 42.422 -99.876 1.00 83.19 236 ASP A O 1
ATOM 1891 N N . GLU A 1 237 ? 39.830 41.597 -101.616 1.00 77.06 237 GLU A N 1
ATOM 1892 C CA . GLU A 1 237 ? 38.648 42.431 -101.397 1.00 77.06 237 GLU A CA 1
ATOM 1893 C C . GLU A 1 237 ? 37.979 42.134 -100.042 1.00 77.06 237 GLU A C 1
ATOM 1895 O O . GLU A 1 237 ? 37.551 43.052 -99.337 1.00 77.06 237 GLU A O 1
ATOM 1900 N N . ARG A 1 238 ? 38.025 40.873 -99.591 1.00 82.50 238 ARG A N 1
ATOM 1901 C CA . ARG A 1 238 ? 37.519 40.423 -98.286 1.00 82.50 238 ARG A CA 1
ATOM 1902 C C . ARG A 1 238 ? 38.301 41.019 -97.116 1.00 82.50 238 ARG A C 1
ATOM 1904 O O . ARG A 1 238 ? 37.738 41.194 -96.037 1.00 82.50 238 ARG A O 1
ATOM 1911 N N . TYR A 1 239 ? 39.560 41.420 -97.317 1.00 80.44 239 TYR A N 1
ATOM 1912 C CA . TYR A 1 239 ? 40.326 42.148 -96.302 1.00 80.44 239 TYR A CA 1
ATOM 1913 C C . TYR A 1 239 ? 39.761 43.553 -96.047 1.00 80.44 239 TYR A C 1
ATOM 1915 O O . TYR A 1 239 ? 39.904 44.072 -94.938 1.00 80.44 239 TYR A O 1
ATOM 1923 N N . LYS A 1 240 ? 39.099 44.180 -97.028 1.00 79.25 240 LYS A N 1
ATOM 1924 C CA . LYS A 1 240 ? 38.489 45.515 -96.879 1.00 79.25 240 LYS A CA 1
ATOM 1925 C C . LYS A 1 240 ? 37.156 45.488 -96.120 1.00 79.25 240 LYS A C 1
ATOM 1927 O O . LYS A 1 240 ? 36.769 46.514 -95.573 1.00 79.25 240 LYS A O 1
ATOM 1932 N N . LEU A 1 241 ? 36.489 44.331 -96.036 1.00 80.12 241 LEU A N 1
ATOM 1933 C CA . LEU A 1 241 ? 35.165 44.181 -95.411 1.00 80.12 241 LEU A CA 1
ATOM 1934 C C . LEU A 1 241 ? 35.155 44.475 -93.901 1.00 80.12 241 LEU A C 1
ATOM 1936 O O . LEU A 1 241 ? 34.167 44.985 -93.368 1.00 80.12 241 LEU A O 1
ATOM 1940 N N . ILE A 1 242 ? 36.248 44.173 -93.198 1.00 82.88 242 ILE A N 1
ATOM 1941 C CA . ILE A 1 242 ? 36.412 44.543 -91.788 1.00 82.88 242 ILE A CA 1
ATOM 1942 C C . ILE A 1 242 ? 36.968 45.979 -91.724 1.00 82.88 242 ILE A C 1
ATOM 1944 O O . ILE A 1 242 ? 38.073 46.207 -92.221 1.00 82.88 242 ILE A O 1
ATOM 1948 N N . PRO A 1 243 ? 36.275 46.963 -91.115 1.00 76.69 243 PRO A N 1
ATOM 1949 C CA . PRO A 1 243 ? 36.715 48.359 -91.199 1.00 76.69 243 PRO A CA 1
ATOM 1950 C C . PRO A 1 243 ? 37.947 48.676 -90.343 1.00 76.69 243 PRO A C 1
ATOM 1952 O O . PRO A 1 243 ? 38.809 49.446 -90.760 1.00 76.69 243 PRO A O 1
ATOM 1955 N N . THR A 1 244 ? 38.053 48.096 -89.141 1.00 83.06 244 THR A N 1
ATOM 1956 C CA . THR A 1 244 ? 39.101 48.469 -88.175 1.00 83.06 244 THR A CA 1
ATOM 1957 C C . THR A 1 244 ? 40.239 47.451 -88.124 1.00 83.06 244 THR A C 1
ATOM 1959 O O . THR A 1 244 ? 40.014 46.242 -88.103 1.00 83.06 244 THR A O 1
ATOM 1962 N N . LEU A 1 245 ? 41.486 47.935 -88.052 1.00 80.56 245 LEU A N 1
ATOM 1963 C CA . LEU A 1 245 ? 42.669 47.075 -87.923 1.00 80.56 245 LEU A CA 1
ATOM 1964 C C . LEU A 1 245 ? 42.610 46.206 -86.655 1.00 80.56 245 LEU A C 1
ATOM 1966 O O . LEU A 1 245 ? 42.941 45.026 -86.714 1.00 80.56 245 LEU A O 1
ATOM 1970 N N . LYS A 1 246 ? 42.117 46.767 -85.540 1.00 83.75 246 LYS A N 1
ATOM 1971 C CA . LYS A 1 246 ? 41.952 46.045 -84.271 1.00 83.75 246 LYS A CA 1
ATOM 1972 C C . LYS A 1 246 ? 41.065 44.806 -84.434 1.00 83.75 246 LYS A C 1
ATOM 1974 O O . LYS A 1 246 ? 41.483 43.728 -84.034 1.00 83.75 246 LYS A O 1
ATOM 1979 N N . GLN A 1 247 ? 39.894 44.942 -85.065 1.00 83.75 247 GLN A N 1
ATOM 1980 C CA . GLN A 1 247 ? 39.000 43.803 -85.302 1.00 83.75 247 GLN A CA 1
ATOM 1981 C C . GLN A 1 247 ? 39.641 42.762 -86.224 1.00 83.75 247 GLN A C 1
ATOM 1983 O O . GLN A 1 247 ? 39.501 41.574 -85.970 1.00 83.75 247 GLN A O 1
ATOM 1988 N N . LYS A 1 248 ? 40.392 43.168 -87.259 1.00 83.00 248 LYS A N 1
ATOM 1989 C CA . LYS A 1 248 ? 41.094 42.201 -88.124 1.00 83.00 248 LYS A CA 1
ATOM 1990 C C . LYS A 1 248 ? 42.121 41.371 -87.360 1.00 83.00 248 LYS A C 1
ATOM 1992 O O . LYS A 1 248 ? 42.168 40.160 -87.549 1.00 83.00 248 LYS A O 1
ATOM 1997 N N . MET A 1 249 ? 42.916 42.017 -86.505 1.00 82.69 249 MET A N 1
ATOM 1998 C CA . MET A 1 249 ? 43.891 41.335 -85.648 1.00 82.69 249 MET A CA 1
ATOM 1999 C C . MET A 1 249 ? 43.195 40.407 -84.646 1.00 82.69 249 MET A C 1
ATOM 2001 O O . MET A 1 249 ? 43.617 39.272 -84.478 1.00 82.69 249 MET A O 1
ATOM 2005 N N . GLU A 1 250 ? 42.090 40.848 -84.044 1.00 86.56 250 GLU A N 1
ATOM 2006 C CA . GLU A 1 250 ? 41.295 40.053 -83.101 1.00 86.56 250 GLU A CA 1
ATOM 2007 C C . GLU A 1 250 ? 40.685 38.801 -83.759 1.00 86.56 250 GLU A C 1
ATOM 2009 O O . GLU A 1 250 ? 40.842 37.702 -83.232 1.00 86.56 250 GLU A O 1
ATOM 2014 N N . ILE A 1 251 ? 40.092 38.935 -84.952 1.00 85.50 251 ILE A N 1
ATOM 2015 C CA . ILE A 1 251 ? 39.542 37.811 -85.735 1.00 85.50 251 ILE A CA 1
ATOM 2016 C C . ILE A 1 251 ? 40.656 36.869 -86.219 1.00 85.50 251 ILE A C 1
ATOM 2018 O O . ILE A 1 251 ? 40.453 35.657 -86.278 1.00 85.50 251 ILE A O 1
ATOM 2022 N N . PHE A 1 252 ? 41.833 37.400 -86.566 1.00 83.81 252 PHE A N 1
ATOM 2023 C CA . PHE A 1 252 ? 43.003 36.604 -86.952 1.00 83.81 252 PHE A CA 1
ATOM 2024 C C . PHE A 1 252 ? 43.549 35.794 -85.772 1.00 83.81 252 PHE A C 1
ATOM 2026 O O . PHE A 1 252 ? 43.749 34.588 -85.900 1.00 83.81 252 PHE A O 1
ATOM 2033 N N . ASP A 1 253 ? 43.732 36.426 -84.612 1.00 83.69 253 ASP A N 1
ATOM 2034 C CA . ASP A 1 253 ? 44.182 35.760 -83.390 1.00 83.69 253 ASP A CA 1
ATOM 2035 C C . ASP A 1 253 ? 43.160 34.723 -82.905 1.00 83.69 253 ASP A C 1
ATOM 2037 O O . ASP A 1 253 ? 43.544 33.664 -82.407 1.00 83.69 253 ASP A O 1
ATOM 2041 N N . GLU A 1 254 ? 41.862 35.005 -83.042 1.00 85.62 254 GLU A N 1
ATOM 2042 C CA . GLU A 1 254 ? 40.785 34.049 -82.775 1.00 85.62 254 GLU A CA 1
ATOM 2043 C C . GLU A 1 254 ? 40.841 32.865 -83.748 1.00 85.62 254 GLU A C 1
ATOM 2045 O O . GLU A 1 254 ? 40.906 31.726 -83.294 1.00 85.62 254 GLU A O 1
ATOM 2050 N N . TYR A 1 255 ? 40.924 33.109 -85.060 1.00 84.81 255 TYR A N 1
ATOM 2051 C CA . TYR A 1 255 ? 41.052 32.056 -86.072 1.00 84.81 255 TYR A CA 1
ATOM 2052 C C . TYR A 1 255 ? 42.291 31.177 -85.835 1.00 84.81 255 TYR A C 1
ATOM 2054 O O . TYR A 1 255 ? 42.195 29.952 -85.876 1.00 84.81 255 TYR A O 1
ATOM 2062 N N . CYS A 1 256 ? 43.447 31.765 -85.516 1.00 82.38 256 CYS A N 1
ATOM 2063 C CA . CYS A 1 256 ? 44.660 31.013 -85.189 1.00 82.38 256 CYS A CA 1
ATOM 2064 C C . CYS A 1 256 ? 44.493 30.164 -83.913 1.00 82.38 256 CYS A C 1
ATOM 2066 O O . CYS A 1 256 ? 44.938 29.012 -83.886 1.00 82.38 256 CYS A O 1
ATOM 2068 N N . LYS A 1 257 ? 43.796 30.669 -82.882 1.00 82.19 257 LYS A N 1
ATOM 2069 C CA . LYS A 1 257 ? 43.449 29.893 -81.673 1.00 82.19 257 LYS A CA 1
ATOM 2070 C C . LYS A 1 257 ? 42.476 28.755 -81.984 1.00 82.19 257 LYS A C 1
ATOM 2072 O O . LYS A 1 257 ? 42.754 27.624 -81.596 1.00 82.19 257 LYS A O 1
ATOM 2077 N N . GLU A 1 258 ? 41.386 29.021 -82.702 1.00 84.25 258 GLU A N 1
ATOM 2078 C CA . GLU A 1 258 ? 40.403 28.020 -83.146 1.00 84.25 258 GLU A CA 1
ATOM 2079 C C . GLU A 1 258 ? 41.074 26.914 -83.969 1.00 84.25 258 GLU A C 1
ATOM 2081 O O . GLU A 1 258 ? 40.870 25.727 -83.715 1.00 84.25 258 GLU A O 1
ATOM 2086 N N . ARG A 1 259 ? 41.942 27.288 -84.917 1.00 81.75 259 ARG A N 1
ATOM 2087 C CA . ARG A 1 259 ? 42.669 26.347 -85.777 1.00 81.75 259 ARG A CA 1
ATOM 2088 C C . ARG A 1 259 ? 43.668 25.501 -84.982 1.00 81.75 259 ARG A C 1
ATOM 2090 O O . ARG A 1 259 ? 43.773 24.305 -85.244 1.00 81.75 259 ARG A O 1
ATOM 2097 N N . ASN A 1 260 ? 44.358 26.080 -83.994 1.00 80.62 260 ASN A N 1
ATOM 2098 C CA . ASN A 1 260 ? 45.263 25.337 -83.110 1.00 80.62 260 ASN A CA 1
ATOM 2099 C C . ASN A 1 260 ? 44.507 24.406 -82.138 1.00 80.62 260 ASN A C 1
ATOM 2101 O O . ASN A 1 260 ? 44.967 23.297 -81.882 1.00 80.62 260 ASN A O 1
ATOM 2105 N N . LEU A 1 261 ? 43.337 24.817 -81.631 1.00 83.88 261 LEU A N 1
ATOM 2106 C CA . LEU A 1 261 ? 42.462 23.967 -80.812 1.00 83.88 261 LEU A CA 1
ATOM 2107 C C . LEU A 1 261 ? 41.903 22.792 -81.627 1.00 83.88 261 LEU A C 1
ATOM 2109 O O . LEU A 1 261 ? 42.060 21.649 -81.214 1.00 83.88 261 LEU A O 1
ATOM 2113 N N . SER A 1 262 ? 41.375 23.043 -82.830 1.00 83.12 262 SER A N 1
ATOM 2114 C CA . SER A 1 262 ? 40.929 21.988 -83.755 1.00 83.12 262 SER A CA 1
ATOM 2115 C C . SER A 1 262 ? 42.048 20.985 -84.053 1.00 83.12 262 SER A C 1
ATOM 2117 O O . SER A 1 262 ? 41.831 19.777 -83.996 1.00 83.12 262 SER A O 1
ATOM 2119 N N . ALA A 1 263 ? 43.266 21.468 -84.320 1.00 81.94 263 ALA A N 1
ATOM 2120 C CA . ALA A 1 263 ? 44.417 20.600 -84.547 1.00 81.94 263 ALA A CA 1
ATOM 2121 C C . ALA A 1 263 ? 44.805 19.804 -83.283 1.00 81.94 263 ALA A C 1
ATOM 2123 O O . ALA A 1 263 ? 45.164 18.631 -83.373 1.00 81.94 263 ALA A O 1
ATOM 2124 N N . LYS A 1 264 ? 44.693 20.405 -82.092 1.00 85.12 264 LYS A N 1
ATOM 2125 C CA . LYS A 1 264 ? 44.910 19.714 -80.813 1.00 85.12 264 LYS A CA 1
ATOM 2126 C C . LYS A 1 264 ? 43.908 18.582 -80.604 1.00 85.12 264 LYS A C 1
ATOM 2128 O O . LYS A 1 264 ? 44.315 17.505 -80.178 1.00 85.12 264 LYS A O 1
ATOM 2133 N N . ASP A 1 265 ? 42.638 18.798 -80.925 1.00 86.50 265 ASP A N 1
ATOM 2134 C CA . ASP A 1 265 ? 41.588 17.788 -80.778 1.00 86.50 265 ASP A CA 1
ATOM 2135 C C . ASP A 1 265 ? 41.741 16.658 -81.811 1.00 86.50 265 ASP A C 1
ATOM 2137 O O . ASP A 1 265 ? 41.571 15.484 -81.480 1.00 86.50 265 ASP A O 1
ATOM 2141 N N . GLU A 1 266 ? 42.158 16.975 -83.042 1.00 86.06 266 GLU A N 1
ATOM 2142 C CA . GLU A 1 266 ? 42.585 15.982 -84.041 1.00 86.06 266 GLU A CA 1
ATOM 2143 C C . GLU A 1 266 ? 43.769 15.133 -83.540 1.00 86.06 266 GLU A C 1
ATOM 2145 O O . GLU A 1 266 ? 43.776 13.911 -83.712 1.00 86.06 266 GLU A O 1
ATOM 2150 N N . TYR A 1 267 ? 44.753 15.761 -82.888 1.00 89.06 267 TYR A N 1
ATOM 2151 C CA . TYR A 1 267 ? 45.898 15.077 -82.286 1.00 89.06 267 TYR A CA 1
ATOM 2152 C C . TYR A 1 267 ? 45.508 14.225 -81.065 1.00 89.06 267 TYR A C 1
ATOM 2154 O O . TYR A 1 267 ? 46.019 13.118 -80.909 1.00 89.06 267 TYR A O 1
ATOM 2162 N N . LEU A 1 268 ? 44.577 14.689 -80.224 1.00 89.44 268 LEU A N 1
ATOM 2163 C CA . LEU A 1 268 ? 44.044 13.920 -79.092 1.00 89.44 268 LEU A CA 1
ATOM 2164 C C . LEU A 1 268 ? 43.279 12.674 -79.559 1.00 89.44 268 LEU A C 1
ATOM 2166 O O . LEU A 1 268 ? 43.506 11.599 -79.011 1.00 89.44 268 LEU A O 1
ATOM 2170 N N . LYS A 1 269 ? 42.463 12.776 -80.617 1.00 89.81 269 LYS A N 1
ATOM 2171 C CA . LYS A 1 269 ? 41.797 11.610 -81.231 1.00 89.81 269 LYS A CA 1
ATOM 2172 C C . LYS A 1 269 ? 42.800 10.596 -81.782 1.00 89.81 269 LYS A C 1
ATOM 2174 O O . LYS A 1 269 ? 42.658 9.402 -81.548 1.00 89.81 269 LYS A O 1
ATOM 2179 N N . LEU A 1 270 ? 43.866 11.064 -82.440 1.00 90.94 270 LEU A N 1
ATOM 2180 C CA . LEU A 1 270 ? 44.965 10.192 -82.870 1.00 90.94 270 LEU A CA 1
ATOM 2181 C C . LEU A 1 270 ? 45.653 9.494 -81.677 1.00 90.94 270 LEU A C 1
ATOM 2183 O O . LEU A 1 270 ? 46.065 8.343 -81.802 1.00 90.94 270 LEU A O 1
ATOM 2187 N N . LEU A 1 271 ? 45.796 10.160 -80.525 1.00 91.62 271 LEU A N 1
ATOM 2188 C CA . LEU A 1 271 ? 46.333 9.523 -79.318 1.00 91.62 271 LEU A CA 1
ATOM 2189 C C . LEU A 1 271 ? 45.392 8.442 -78.772 1.00 91.62 271 LEU A C 1
ATOM 2191 O O . LEU A 1 271 ? 45.862 7.358 -78.432 1.00 91.62 271 LEU A O 1
ATOM 2195 N N . GLU A 1 272 ? 44.092 8.720 -78.715 1.00 89.19 272 GLU A N 1
ATOM 2196 C CA . GLU A 1 272 ? 43.075 7.794 -78.206 1.00 89.19 272 GLU A CA 1
ATOM 2197 C C . GLU A 1 272 ? 42.931 6.534 -79.078 1.00 89.19 272 GLU A C 1
ATOM 2199 O O . GLU A 1 272 ? 42.861 5.427 -78.549 1.00 89.19 272 GLU A O 1
ATOM 2204 N N . GLU A 1 273 ? 42.958 6.682 -80.406 1.00 89.06 273 GLU A N 1
ATOM 2205 C CA . GLU A 1 273 ? 42.859 5.567 -81.360 1.00 89.06 273 GLU A CA 1
ATOM 2206 C C . GLU A 1 273 ? 44.107 4.662 -81.374 1.00 89.06 273 GLU A C 1
ATOM 2208 O O . GLU A 1 273 ? 43.998 3.442 -81.498 1.00 89.06 273 GLU A O 1
ATOM 2213 N N . GLU A 1 274 ? 45.307 5.249 -81.295 1.00 89.12 274 GLU A N 1
ATOM 2214 C CA . GLU A 1 274 ? 46.564 4.575 -81.669 1.00 89.12 274 GLU A CA 1
ATOM 2215 C C . GLU A 1 274 ? 47.582 4.437 -80.523 1.00 89.12 274 GLU A C 1
ATOM 2217 O O . GLU A 1 274 ? 48.714 3.973 -80.733 1.00 89.12 274 GLU A O 1
ATOM 2222 N N . THR A 1 275 ? 47.219 4.817 -79.292 1.00 90.38 275 THR A N 1
ATOM 2223 C CA . THR A 1 275 ? 48.079 4.619 -78.116 1.00 90.38 275 THR A CA 1
ATOM 2224 C C . THR A 1 275 ? 47.487 3.693 -77.062 1.00 90.38 275 THR A C 1
ATOM 2226 O O . THR A 1 275 ? 46.305 3.385 -77.007 1.00 90.38 275 THR A O 1
ATOM 2229 N N . THR A 1 276 ? 48.380 3.174 -76.225 1.00 88.12 276 THR A N 1
ATOM 2230 C CA . THR A 1 276 ? 48.069 2.282 -75.113 1.00 88.12 276 THR A CA 1
ATOM 2231 C C . THR A 1 276 ? 48.898 2.708 -73.906 1.00 88.12 276 THR A C 1
ATOM 2233 O O . THR A 1 276 ? 49.896 3.419 -74.045 1.00 88.12 276 THR A O 1
ATOM 2236 N N . TYR A 1 277 ? 48.594 2.170 -72.723 1.00 86.62 277 TYR A N 1
ATOM 2237 C CA . TYR A 1 277 ? 49.406 2.368 -71.513 1.00 86.62 277 TYR A CA 1
ATOM 2238 C C . TYR A 1 277 ? 50.874 1.877 -71.626 1.00 86.62 277 TYR A C 1
ATOM 2240 O O . TYR A 1 277 ? 51.660 2.070 -70.696 1.00 86.62 277 TYR A O 1
ATOM 2248 N N . ARG A 1 278 ? 51.252 1.215 -72.735 1.00 88.25 278 ARG A N 1
ATOM 2249 C CA . ARG A 1 278 ? 52.625 0.776 -73.061 1.00 88.25 278 ARG A CA 1
ATOM 2250 C C . ARG A 1 278 ? 53.262 1.551 -74.220 1.00 88.25 278 ARG A C 1
ATOM 2252 O O . ARG A 1 278 ? 54.383 1.232 -74.610 1.00 88.25 278 ARG A O 1
ATOM 2259 N N . SER A 1 279 ? 52.568 2.524 -74.808 1.00 90.56 279 SER A N 1
ATOM 2260 C CA . SER A 1 279 ? 53.092 3.268 -75.954 1.00 90.56 279 SER A CA 1
ATOM 2261 C C . SER A 1 279 ? 54.251 4.181 -75.545 1.00 90.56 279 SER A C 1
ATOM 2263 O O . SER A 1 279 ? 54.228 4.827 -74.500 1.00 90.56 279 SER A O 1
ATOM 2265 N N . HIS A 1 280 ? 55.265 4.267 -76.408 1.00 89.94 280 HIS A N 1
ATOM 2266 C CA . HIS A 1 280 ? 56.451 5.101 -76.207 1.00 89.94 280 HIS A CA 1
ATOM 2267 C C . HIS A 1 280 ? 56.559 6.182 -77.286 1.00 89.94 280 HIS A C 1
ATOM 2269 O O . HIS A 1 280 ? 56.306 5.915 -78.465 1.00 89.94 280 HIS A O 1
ATOM 2275 N N . TRP A 1 281 ? 56.978 7.383 -76.875 1.00 90.31 281 TRP A N 1
ATOM 2276 C CA . TRP A 1 281 ? 56.981 8.591 -77.702 1.00 90.31 281 TRP A CA 1
ATOM 2277 C C . TRP A 1 281 ? 57.735 8.415 -79.023 1.00 90.31 281 TRP A C 1
ATOM 2279 O O . TRP A 1 281 ? 57.153 8.618 -80.085 1.00 90.31 281 TRP A O 1
ATOM 2289 N N . ASP A 1 282 ? 58.982 7.938 -78.993 1.00 89.31 282 ASP A N 1
ATOM 2290 C CA . ASP A 1 282 ? 59.798 7.773 -80.203 1.00 89.31 282 ASP A CA 1
ATOM 2291 C C . ASP A 1 282 ? 59.207 6.783 -81.209 1.00 89.31 282 ASP A C 1
ATOM 2293 O O . ASP A 1 282 ? 59.427 6.903 -82.414 1.00 89.31 282 ASP A O 1
ATOM 2297 N N . THR A 1 283 ? 58.464 5.780 -80.743 1.00 89.38 283 THR A N 1
ATOM 2298 C CA . THR A 1 283 ? 57.795 4.804 -81.614 1.00 89.38 283 THR A CA 1
ATOM 2299 C C . THR A 1 283 ? 56.523 5.395 -82.213 1.00 89.38 283 THR A C 1
ATOM 2301 O O . THR A 1 283 ? 56.337 5.312 -83.427 1.00 89.38 283 THR A O 1
ATOM 2304 N N . PHE A 1 284 ? 55.705 6.067 -81.397 1.00 91.75 284 PHE A N 1
ATOM 2305 C CA . PHE A 1 284 ? 54.507 6.777 -81.847 1.00 91.75 284 PHE A CA 1
ATOM 2306 C C . PHE A 1 284 ? 54.854 7.875 -82.865 1.00 91.75 284 PHE A C 1
ATOM 2308 O O . PHE A 1 284 ? 54.393 7.835 -84.004 1.00 91.75 284 PHE A O 1
ATOM 2315 N N . ARG A 1 285 ? 55.780 8.777 -82.517 1.00 90.12 285 ARG A N 1
ATOM 2316 C CA . ARG A 1 285 ? 56.295 9.835 -83.398 1.00 90.12 285 ARG A CA 1
ATOM 2317 C C . ARG A 1 285 ? 56.836 9.275 -84.714 1.00 90.12 285 ARG A C 1
ATOM 2319 O O . ARG A 1 285 ? 56.517 9.803 -85.773 1.00 90.12 285 ARG A O 1
ATOM 2326 N N . ARG A 1 286 ? 57.619 8.186 -84.701 1.00 88.62 286 ARG A N 1
ATOM 2327 C CA . ARG A 1 286 ? 58.124 7.572 -85.948 1.00 88.62 286 ARG A CA 1
ATOM 2328 C C . ARG A 1 286 ? 57.011 7.006 -86.835 1.00 88.62 286 ARG A C 1
ATOM 2330 O O . ARG A 1 286 ? 57.135 7.148 -88.052 1.00 88.62 286 ARG A O 1
ATOM 2337 N N . LYS A 1 287 ? 55.965 6.404 -86.249 1.00 88.69 287 LYS A N 1
ATOM 2338 C CA . LYS A 1 287 ? 54.795 5.868 -86.971 1.00 88.69 287 LYS A CA 1
ATOM 2339 C C . LYS A 1 287 ? 53.955 7.000 -87.582 1.00 88.69 287 LYS A C 1
ATOM 2341 O O . LYS A 1 287 ? 53.649 6.941 -88.768 1.00 88.69 287 LYS A O 1
ATOM 2346 N N . PHE A 1 288 ? 53.678 8.062 -86.820 1.00 89.75 288 PHE A N 1
ATOM 2347 C CA . PHE A 1 288 ? 52.721 9.109 -87.207 1.00 89.75 288 PHE A CA 1
ATOM 2348 C C . PHE A 1 288 ? 53.317 10.426 -87.717 1.00 89.75 288 PHE A C 1
ATOM 2350 O O . PHE A 1 288 ? 52.562 11.305 -88.105 1.00 89.75 288 PHE A O 1
ATOM 2357 N N . LYS A 1 289 ? 54.642 10.580 -87.851 1.00 85.25 289 LYS A N 1
ATOM 2358 C CA . LYS A 1 289 ? 55.279 11.817 -88.375 1.00 85.25 289 LYS A CA 1
ATOM 2359 C C . LYS A 1 289 ? 54.772 12.331 -89.739 1.00 85.25 289 LYS A C 1
ATOM 2361 O O . LYS A 1 289 ? 55.111 13.449 -90.118 1.00 85.25 289 LYS A O 1
ATOM 2366 N N . ARG A 1 290 ? 54.065 11.503 -90.521 1.00 84.75 290 ARG A N 1
ATOM 2367 C CA . ARG A 1 290 ? 53.455 11.873 -91.817 1.00 84.75 290 ARG A CA 1
ATOM 2368 C C . ARG A 1 290 ? 51.927 12.002 -91.752 1.00 84.75 290 ARG A C 1
ATOM 2370 O O . ARG A 1 290 ? 51.341 12.396 -92.752 1.00 84.75 290 ARG A O 1
ATOM 2377 N N . ASP A 1 291 ? 51.307 11.652 -90.626 1.00 86.75 291 ASP A N 1
ATOM 2378 C CA . ASP A 1 291 ? 49.866 11.786 -90.405 1.00 86.75 291 ASP A CA 1
ATOM 2379 C C . ASP A 1 291 ? 49.496 13.275 -90.371 1.00 86.75 291 ASP A C 1
ATOM 2381 O O . ASP A 1 291 ? 50.203 14.088 -89.765 1.00 86.75 291 ASP A O 1
ATOM 2385 N N . SER A 1 292 ? 48.395 13.635 -91.031 1.00 82.38 292 SER A N 1
ATOM 2386 C CA . SER A 1 292 ? 47.911 15.014 -91.073 1.00 82.38 292 SER A CA 1
ATOM 2387 C C . SER A 1 292 ? 47.630 15.551 -89.668 1.00 82.38 292 SER A C 1
ATOM 2389 O O . SER A 1 292 ? 48.057 16.659 -89.362 1.00 82.38 292 SER A O 1
ATOM 2391 N N . ARG A 1 293 ? 47.018 14.738 -88.795 1.00 85.94 293 ARG A N 1
ATOM 2392 C CA . ARG A 1 293 ? 46.643 15.074 -87.409 1.00 85.94 293 ARG A CA 1
ATOM 2393 C C . ARG A 1 293 ? 47.865 15.270 -86.508 1.00 85.94 293 ARG A C 1
ATOM 2395 O O . ARG A 1 293 ? 47.857 16.083 -85.590 1.00 85.94 293 ARG A O 1
ATOM 2402 N N . PHE A 1 294 ? 48.952 14.544 -86.783 1.00 85.81 294 PHE A N 1
ATOM 2403 C CA . PHE A 1 294 ? 50.230 14.717 -86.082 1.00 85.81 294 PHE A CA 1
ATOM 2404 C C . PHE A 1 294 ? 51.006 15.945 -86.582 1.00 85.81 294 PHE A C 1
ATOM 2406 O O . PHE A 1 294 ? 51.742 16.575 -85.819 1.00 85.81 294 PHE A O 1
ATOM 2413 N N . LYS A 1 295 ? 50.892 16.273 -87.875 1.00 83.00 295 LYS A N 1
ATOM 2414 C CA . LYS A 1 295 ? 51.624 17.378 -88.509 1.00 83.00 295 LYS A CA 1
ATOM 2415 C C . LYS A 1 295 ? 50.937 18.740 -88.322 1.00 83.00 295 LYS A C 1
ATOM 2417 O O . LYS A 1 295 ? 51.649 19.736 -88.252 1.00 83.00 295 LYS A O 1
ATOM 2422 N N . SER A 1 296 ? 49.603 18.788 -88.279 1.00 77.50 296 SER A N 1
ATOM 2423 C CA . SER A 1 296 ? 48.803 20.024 -88.215 1.00 77.50 296 SER A CA 1
ATOM 2424 C C . SER A 1 296 ? 48.918 20.750 -86.874 1.00 77.50 296 SER A C 1
ATOM 2426 O O . SER A 1 296 ? 49.007 21.976 -86.837 1.00 77.50 296 SER A O 1
ATOM 2428 N N . PHE A 1 297 ? 48.933 19.996 -85.777 1.00 80.50 297 PHE A N 1
ATOM 2429 C CA . PHE A 1 297 ? 49.085 20.518 -84.424 1.00 80.50 297 PHE A CA 1
ATOM 2430 C C . PHE A 1 297 ? 50.547 20.871 -84.117 1.00 80.50 297 PHE A C 1
ATOM 2432 O O . PHE A 1 297 ? 51.419 20.161 -84.598 1.00 80.50 297 PHE A O 1
ATOM 2439 N N . SER A 1 298 ? 50.764 21.920 -83.308 1.00 78.38 298 SER A N 1
ATOM 2440 C CA . SER A 1 298 ? 51.951 22.398 -82.544 1.00 78.38 298 SER A CA 1
ATOM 2441 C C . SER A 1 298 ? 53.377 21.836 -82.796 1.00 78.38 298 SER A C 1
ATOM 2443 O O . SER A 1 298 ? 53.699 21.177 -83.786 1.00 78.38 298 SER A O 1
ATOM 2445 N N . ASP A 1 299 ? 54.308 22.150 -81.893 1.00 80.31 299 ASP A N 1
ATOM 2446 C CA . ASP A 1 299 ? 55.677 21.636 -81.914 1.00 80.31 299 ASP A CA 1
ATOM 2447 C C . ASP A 1 299 ? 55.779 20.220 -81.309 1.00 80.31 299 ASP A C 1
ATOM 2449 O O . ASP A 1 299 ? 54.872 19.711 -80.643 1.00 80.31 299 ASP A O 1
ATOM 2453 N N . ASP A 1 300 ? 56.903 19.541 -81.556 1.00 82.44 300 ASP A N 1
ATOM 2454 C CA . ASP A 1 300 ? 57.119 18.181 -81.043 1.00 82.44 300 ASP A CA 1
ATOM 2455 C C . ASP A 1 300 ? 57.182 18.135 -79.502 1.00 82.44 300 ASP A C 1
ATOM 2457 O O . ASP A 1 300 ? 56.900 17.091 -78.914 1.00 82.44 300 ASP A O 1
ATOM 2461 N N . LYS A 1 301 ? 57.497 19.254 -78.834 1.00 85.94 301 LYS A N 1
ATOM 2462 C CA . LYS A 1 301 ? 57.607 19.349 -77.372 1.00 85.94 301 LYS A CA 1
ATOM 2463 C C . LYS A 1 301 ? 56.234 19.382 -76.698 1.00 85.94 301 LYS A C 1
ATOM 2465 O O . LYS A 1 301 ? 56.036 18.709 -75.684 1.00 85.94 301 LYS A O 1
ATOM 2470 N N . GLU A 1 302 ? 55.276 20.128 -77.243 1.00 86.19 302 GLU A N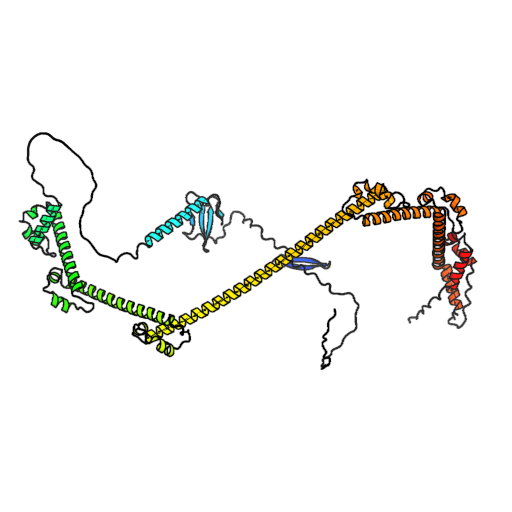 1
ATOM 2471 C CA . GLU A 1 302 ? 53.897 20.136 -76.755 1.00 86.19 302 GLU A CA 1
ATOM 2472 C C . GLU A 1 302 ? 53.194 18.804 -77.054 1.00 86.19 302 GLU A C 1
ATOM 2474 O O . GLU A 1 302 ? 52.537 18.246 -76.168 1.00 86.19 302 GLU A O 1
ATOM 2479 N N . LYS A 1 303 ? 53.419 18.226 -78.243 1.00 88.00 303 LYS A N 1
ATOM 2480 C CA . LYS A 1 303 ? 52.936 16.877 -78.586 1.00 88.00 303 LYS A CA 1
ATOM 2481 C C . LYS A 1 303 ? 53.444 15.817 -77.620 1.00 88.00 303 LYS A C 1
ATOM 2483 O O . LYS A 1 303 ? 52.647 15.009 -77.140 1.00 88.00 303 LYS A O 1
ATOM 2488 N N . GLU A 1 304 ? 54.741 15.835 -77.307 1.00 91.88 304 GLU A N 1
ATOM 2489 C CA . GLU A 1 304 ? 55.349 14.906 -76.356 1.00 91.88 304 GLU A CA 1
ATOM 2490 C C . GLU A 1 304 ? 54.765 15.076 -74.949 1.00 91.88 304 GLU A C 1
ATOM 2492 O O . GLU A 1 304 ? 54.475 14.088 -74.272 1.00 91.88 304 GLU A O 1
ATOM 2497 N N . LYS A 1 305 ? 54.554 16.322 -74.506 1.00 92.56 305 LYS A N 1
ATOM 2498 C CA . LYS A 1 305 ? 53.936 16.621 -73.209 1.00 92.56 305 LYS A CA 1
ATOM 2499 C C . LYS A 1 305 ? 52.529 16.024 -73.115 1.00 92.56 305 LYS A C 1
ATOM 2501 O O . LYS A 1 305 ? 52.234 15.345 -72.134 1.00 92.56 305 LYS A O 1
ATOM 2506 N N . ILE A 1 306 ? 51.689 16.237 -74.129 1.00 91.06 306 ILE A N 1
ATOM 2507 C CA . ILE A 1 306 ? 50.314 15.712 -74.169 1.00 91.06 306 ILE A CA 1
ATOM 2508 C C . ILE A 1 306 ? 50.321 14.176 -74.263 1.00 91.06 306 ILE A C 1
ATOM 2510 O O . ILE A 1 306 ? 49.625 13.521 -73.491 1.00 91.06 306 ILE A O 1
ATOM 2514 N N . PHE A 1 307 ? 51.181 13.590 -75.106 1.00 92.81 307 PHE A N 1
ATOM 2515 C CA . PHE A 1 307 ? 51.374 12.136 -75.198 1.00 92.81 307 PHE A CA 1
ATOM 2516 C C . PHE A 1 307 ? 51.744 11.518 -73.838 1.00 92.81 307 PHE A C 1
ATOM 2518 O O . PHE A 1 307 ? 51.157 10.521 -73.419 1.00 92.81 307 PHE A O 1
ATOM 2525 N N . ARG A 1 308 ? 52.706 12.116 -73.118 1.00 92.31 308 ARG A N 1
ATOM 2526 C CA . ARG A 1 308 ? 53.162 11.629 -71.805 1.00 92.31 308 ARG A CA 1
ATOM 2527 C C . ARG A 1 308 ? 52.066 11.703 -70.738 1.00 92.31 308 ARG A C 1
ATOM 2529 O O . ARG A 1 308 ? 52.020 10.817 -69.887 1.00 92.31 308 ARG A O 1
ATOM 2536 N N . VAL A 1 309 ? 51.204 12.723 -70.777 1.00 94.00 309 VAL A N 1
ATOM 2537 C CA . VAL A 1 309 ? 50.034 12.832 -69.885 1.00 94.00 309 VAL A CA 1
ATOM 2538 C C . VAL A 1 309 ? 49.019 11.734 -70.206 1.00 94.00 309 VAL A C 1
ATOM 2540 O O . VAL A 1 309 ? 48.697 10.947 -69.322 1.00 94.00 309 VAL A O 1
ATOM 2543 N N . HIS A 1 310 ? 48.620 11.591 -71.470 1.00 92.94 310 HIS A N 1
ATOM 2544 C CA . HIS A 1 310 ? 47.635 10.592 -71.890 1.00 92.94 310 HIS A CA 1
ATOM 2545 C C . HIS A 1 310 ? 48.078 9.149 -71.571 1.00 92.94 310 HIS A C 1
ATOM 2547 O O . HIS A 1 310 ? 47.336 8.377 -70.966 1.00 92.94 310 HIS A O 1
ATOM 2553 N N . VAL A 1 311 ? 49.334 8.780 -71.863 1.00 93.38 311 VAL A N 1
ATOM 2554 C CA . VAL A 1 311 ? 49.866 7.445 -71.518 1.00 93.38 311 VAL A CA 1
ATOM 2555 C C . VAL A 1 311 ? 49.950 7.228 -69.996 1.00 93.38 311 VAL A C 1
ATOM 2557 O O . VAL A 1 311 ? 49.769 6.099 -69.529 1.00 93.38 311 VAL A O 1
ATOM 2560 N N . LYS A 1 312 ? 50.185 8.283 -69.199 1.00 93.19 312 LYS A N 1
ATOM 2561 C CA . LYS A 1 312 ? 50.134 8.210 -67.727 1.00 93.19 312 LYS A CA 1
ATOM 2562 C C . LYS A 1 312 ? 48.707 7.954 -67.236 1.00 93.19 312 LYS A C 1
ATOM 2564 O O . LYS A 1 312 ? 48.525 7.057 -66.419 1.00 93.19 312 LYS A O 1
ATOM 2569 N N . GLU A 1 313 ? 47.718 8.666 -67.766 1.00 92.38 313 GLU A N 1
ATOM 2570 C CA . GLU A 1 313 ? 46.297 8.488 -67.433 1.00 92.38 313 GLU A CA 1
ATOM 2571 C C . GLU A 1 313 ? 45.798 7.082 -67.807 1.00 92.38 313 GLU A C 1
ATOM 2573 O O . GLU A 1 313 ? 45.186 6.406 -66.980 1.00 92.38 313 GLU A O 1
ATOM 2578 N N . LEU A 1 314 ? 46.147 6.575 -68.998 1.00 92.69 314 LEU A N 1
ATOM 2579 C CA . LEU A 1 314 ? 45.853 5.191 -69.401 1.00 92.69 314 LEU A CA 1
ATOM 2580 C C . LEU A 1 314 ? 46.477 4.161 -68.446 1.00 92.69 314 LEU A C 1
ATOM 2582 O O . LEU A 1 314 ? 45.857 3.142 -68.132 1.00 92.69 314 LEU A O 1
ATOM 2586 N N . LYS A 1 315 ? 47.703 4.413 -67.972 1.00 92.19 315 LYS A N 1
ATOM 2587 C CA . LYS A 1 315 ? 48.383 3.542 -67.005 1.00 92.19 315 LYS A CA 1
ATOM 2588 C C . LYS A 1 315 ? 47.707 3.580 -65.635 1.00 92.19 315 LYS A C 1
ATOM 2590 O O . LYS A 1 315 ? 47.536 2.521 -65.039 1.00 92.19 315 LYS A O 1
ATOM 2595 N N . GLU A 1 316 ? 47.304 4.759 -65.164 1.00 93.12 316 GLU A N 1
ATOM 2596 C CA . GLU A 1 316 ? 46.577 4.940 -63.901 1.00 93.12 316 GLU A CA 1
ATOM 2597 C C . GLU A 1 316 ? 45.205 4.241 -63.950 1.00 93.12 316 GLU A C 1
ATOM 2599 O O . GLU A 1 316 ? 44.900 3.437 -63.064 1.00 93.12 316 GLU A O 1
ATOM 2604 N N . LYS A 1 317 ? 44.444 4.416 -65.042 1.00 91.62 317 LYS A N 1
ATOM 2605 C CA . LYS A 1 317 ? 43.151 3.748 -65.281 1.00 91.62 317 LYS A CA 1
ATOM 2606 C C . LYS A 1 317 ? 43.270 2.217 -65.301 1.00 91.62 317 LYS A C 1
ATOM 2608 O O . LYS A 1 317 ? 42.466 1.533 -64.672 1.00 91.62 317 LYS A O 1
ATOM 2613 N N . GLU A 1 318 ? 44.292 1.660 -65.955 1.00 91.38 318 GLU A N 1
ATOM 2614 C CA . GLU A 1 318 ? 44.534 0.206 -65.958 1.00 91.38 318 GLU A CA 1
ATOM 2615 C C . GLU A 1 318 ? 45.013 -0.324 -64.593 1.00 91.38 318 GLU A C 1
ATOM 2617 O O . GLU A 1 318 ? 44.687 -1.456 -64.228 1.00 91.38 318 GLU A O 1
ATOM 2622 N N . THR A 1 319 ? 45.759 0.464 -63.805 1.00 90.88 319 THR A N 1
ATOM 2623 C CA . THR A 1 319 ? 46.101 0.065 -62.427 1.00 90.88 319 THR A CA 1
ATOM 2624 C C . THR A 1 319 ? 44.895 0.089 -61.494 1.00 90.88 319 THR A C 1
ATOM 2626 O O . THR A 1 319 ? 44.750 -0.839 -60.698 1.00 90.88 319 THR A O 1
ATOM 2629 N N . GLU A 1 320 ? 44.003 1.075 -61.620 1.00 91.38 320 GLU A N 1
ATOM 2630 C CA . GLU A 1 320 ? 42.801 1.144 -60.784 1.00 91.38 320 GLU A CA 1
ATOM 2631 C C . GLU A 1 320 ? 41.815 0.028 -61.149 1.00 91.38 320 GLU A C 1
ATOM 2633 O O . GLU A 1 320 ? 41.384 -0.705 -60.265 1.00 91.38 320 GLU A O 1
ATOM 2638 N N . ARG A 1 321 ? 41.594 -0.247 -62.444 1.00 91.19 321 ARG A N 1
ATOM 2639 C CA . ARG A 1 321 ? 40.780 -1.391 -62.900 1.00 91.19 321 ARG A CA 1
ATOM 2640 C C . ARG A 1 321 ? 41.258 -2.728 -62.313 1.00 91.19 321 ARG A C 1
ATOM 2642 O O . ARG A 1 321 ? 40.448 -3.572 -61.932 1.00 91.19 321 ARG A O 1
ATOM 2649 N N . LYS A 1 322 ? 42.578 -2.934 -62.208 1.00 89.56 322 LYS A N 1
ATOM 2650 C CA . LYS A 1 322 ? 43.157 -4.124 -61.551 1.00 89.56 322 LYS A CA 1
ATOM 2651 C C . LYS A 1 322 ? 42.926 -4.129 -60.046 1.00 89.56 322 LYS A C 1
ATOM 2653 O O . LYS A 1 322 ? 42.598 -5.178 -59.497 1.00 89.56 322 LYS A O 1
ATOM 2658 N N . ARG A 1 323 ? 43.077 -2.979 -59.388 1.00 90.88 323 ARG A N 1
ATOM 2659 C CA . ARG A 1 323 ? 42.817 -2.816 -57.953 1.00 90.88 323 ARG A CA 1
ATOM 2660 C C . ARG A 1 323 ? 41.354 -3.097 -57.613 1.00 90.88 323 ARG A C 1
ATOM 2662 O O . ARG A 1 323 ? 41.088 -3.841 -56.673 1.00 90.88 323 ARG A O 1
ATOM 2669 N N . GLU A 1 324 ? 40.417 -2.562 -58.389 1.00 92.44 324 GLU A N 1
ATOM 2670 C CA . GLU A 1 324 ? 38.982 -2.818 -58.250 1.00 92.44 324 GLU A CA 1
ATOM 2671 C C . GLU A 1 324 ? 38.647 -4.294 -58.476 1.00 92.44 324 GLU A C 1
ATOM 2673 O O . GLU A 1 324 ? 37.920 -4.885 -57.679 1.00 92.44 324 GLU A O 1
ATOM 2678 N N . HIS A 1 325 ? 39.228 -4.924 -59.504 1.00 91.44 325 HIS A N 1
ATOM 2679 C CA . HIS A 1 325 ? 39.038 -6.351 -59.758 1.00 91.44 325 HIS A CA 1
ATOM 2680 C C . HIS A 1 325 ? 39.558 -7.220 -58.599 1.00 91.44 325 HIS A C 1
ATOM 2682 O O . HIS A 1 325 ? 38.845 -8.104 -58.130 1.00 91.44 325 HIS A O 1
ATOM 2688 N N . GLN A 1 326 ? 40.755 -6.928 -58.074 1.00 89.69 326 GLN A N 1
ATOM 2689 C CA . GLN A 1 326 ? 41.314 -7.614 -56.902 1.00 89.69 326 GLN A CA 1
ATOM 2690 C C . GLN A 1 326 ? 40.475 -7.384 -55.636 1.00 89.69 326 GLN A C 1
ATOM 2692 O O . GLN A 1 326 ? 40.260 -8.320 -54.865 1.00 89.69 326 GLN A O 1
ATOM 2697 N N . LYS A 1 327 ? 39.962 -6.164 -55.433 1.00 92.44 327 LYS A N 1
ATOM 2698 C CA . LYS A 1 327 ? 39.056 -5.837 -54.325 1.00 92.44 327 LYS A CA 1
ATOM 2699 C C . LYS A 1 327 ? 37.759 -6.642 -54.424 1.00 92.44 327 LYS A C 1
ATOM 2701 O O . LYS A 1 327 ? 37.383 -7.290 -53.452 1.00 92.44 327 LYS A O 1
ATOM 2706 N N . LYS A 1 328 ? 37.121 -6.657 -55.599 1.00 94.56 328 LYS A N 1
ATOM 2707 C CA . LYS A 1 328 ? 35.890 -7.415 -55.859 1.00 94.56 328 LYS A CA 1
ATOM 2708 C C . LYS A 1 328 ? 36.102 -8.919 -55.678 1.00 94.56 328 LYS A C 1
ATOM 2710 O O . LYS A 1 328 ? 35.308 -9.555 -54.997 1.00 94.56 328 LYS A O 1
ATOM 2715 N N . ALA A 1 329 ? 37.202 -9.472 -56.194 1.00 93.56 329 ALA A N 1
ATOM 2716 C CA . ALA A 1 329 ? 37.571 -10.869 -55.962 1.00 93.56 329 ALA A CA 1
ATOM 2717 C C . ALA A 1 329 ? 37.737 -11.177 -54.461 1.00 93.56 329 ALA A C 1
ATOM 2719 O O . ALA A 1 329 ? 37.278 -12.216 -53.994 1.00 93.56 329 ALA A O 1
ATOM 2720 N N . GLY A 1 330 ? 38.327 -10.259 -53.687 1.00 93.31 330 GLY A N 1
ATOM 2721 C CA . GLY A 1 330 ? 38.402 -10.360 -52.228 1.00 93.31 330 GLY A CA 1
ATOM 2722 C C . GLY A 1 330 ? 37.032 -10.317 -51.539 1.00 93.31 330 GLY A C 1
ATOM 2723 O O . GLY A 1 330 ? 36.770 -11.126 -50.653 1.00 93.31 330 GLY A O 1
ATOM 2724 N N . GLU A 1 331 ? 36.136 -9.419 -51.953 1.00 94.88 331 GLU A N 1
ATOM 2725 C CA . GLU A 1 331 ? 34.766 -9.310 -51.425 1.00 94.88 331 GLU A CA 1
ATOM 2726 C C . GLU A 1 331 ? 33.916 -10.555 -51.751 1.00 94.88 331 GLU A C 1
ATOM 2728 O O . GLU A 1 331 ? 33.230 -11.084 -50.872 1.00 94.88 331 GLU A O 1
ATOM 2733 N N . ASP A 1 332 ? 33.997 -11.068 -52.982 1.00 94.38 332 ASP A N 1
ATOM 2734 C CA . ASP A 1 332 ? 33.318 -12.295 -53.413 1.00 94.38 332 ASP A CA 1
ATOM 2735 C C . ASP A 1 332 ? 33.901 -13.543 -52.711 1.00 94.38 332 ASP A C 1
ATOM 2737 O O . ASP A 1 332 ? 33.145 -14.443 -52.336 1.00 94.38 332 ASP A O 1
ATOM 2741 N N . PHE A 1 333 ? 35.211 -13.573 -52.433 1.00 95.81 333 PHE A N 1
ATOM 2742 C CA . PHE A 1 333 ? 35.851 -14.602 -51.603 1.00 95.81 333 PHE A CA 1
ATOM 2743 C C . PHE A 1 333 ? 35.370 -14.558 -50.141 1.00 95.81 333 PHE A C 1
ATOM 2745 O O . PHE A 1 333 ? 35.026 -15.595 -49.580 1.00 95.81 333 PHE A O 1
ATOM 2752 N N . ILE A 1 334 ? 35.260 -13.375 -49.523 1.00 94.00 334 ILE A N 1
ATOM 2753 C CA . ILE A 1 334 ? 34.660 -13.238 -48.182 1.00 94.00 334 ILE A CA 1
ATOM 2754 C C . ILE A 1 334 ? 33.188 -13.689 -48.190 1.00 94.00 334 ILE A C 1
ATOM 2756 O O . ILE A 1 334 ? 32.731 -14.289 -47.216 1.00 94.00 334 ILE A O 1
ATOM 2760 N N . ARG A 1 335 ? 32.438 -13.458 -49.279 1.00 94.81 335 ARG A N 1
ATOM 2761 C CA . ARG A 1 335 ? 31.052 -13.944 -49.412 1.00 94.81 335 ARG A CA 1
ATOM 2762 C C . ARG A 1 335 ? 30.982 -15.476 -49.439 1.00 94.81 335 ARG A C 1
ATOM 2764 O O . ARG A 1 335 ? 30.178 -16.044 -48.710 1.00 94.81 335 ARG A O 1
ATOM 2771 N N . LEU A 1 336 ? 31.878 -16.133 -50.177 1.00 94.69 336 LEU A N 1
ATOM 2772 C CA . LEU A 1 336 ? 32.049 -17.593 -50.157 1.00 94.69 336 LEU A CA 1
ATOM 2773 C C . LEU A 1 336 ? 32.354 -18.122 -48.741 1.00 94.69 336 LEU A C 1
ATOM 2775 O O . LEU A 1 336 ? 31.761 -19.112 -48.312 1.00 94.69 336 LEU A O 1
ATOM 2779 N N . LEU A 1 337 ? 33.215 -17.444 -47.971 1.00 93.94 337 LEU A N 1
ATOM 2780 C CA . LEU A 1 337 ? 33.452 -17.819 -46.570 1.00 93.94 337 LEU A CA 1
ATOM 2781 C C . LEU A 1 337 ? 32.176 -17.692 -45.715 1.00 93.94 337 LEU A C 1
ATOM 2783 O O . LEU A 1 337 ? 31.879 -18.596 -44.940 1.00 93.94 337 LEU A O 1
ATOM 2787 N N . LYS A 1 338 ? 31.382 -16.627 -45.893 1.00 92.00 338 LYS A N 1
ATOM 2788 C CA . LYS A 1 338 ? 30.089 -16.447 -45.197 1.00 92.00 338 LYS A CA 1
ATOM 2789 C C . LYS A 1 338 ? 29.040 -17.500 -45.562 1.00 92.00 338 LYS A C 1
ATOM 2791 O O . LYS A 1 338 ? 28.260 -17.910 -44.709 1.00 92.00 338 LYS A O 1
ATOM 2796 N N . GLU A 1 339 ? 29.016 -17.946 -46.813 1.00 92.31 339 GLU A N 1
ATOM 2797 C CA . GLU A 1 339 ? 28.129 -19.021 -47.280 1.00 92.31 339 GLU A CA 1
ATOM 2798 C C . GLU A 1 339 ? 28.544 -20.401 -46.721 1.00 92.31 339 GLU A C 1
ATOM 2800 O O . GLU A 1 339 ? 27.711 -21.301 -46.577 1.00 92.31 339 GLU A O 1
ATOM 2805 N N . THR A 1 340 ? 29.818 -20.565 -46.343 1.00 91.31 340 THR A N 1
ATOM 2806 C CA . THR A 1 340 ? 30.380 -21.817 -45.816 1.00 91.31 340 THR A CA 1
ATOM 2807 C C . THR A 1 340 ? 30.052 -21.992 -44.326 1.00 91.31 340 THR A C 1
ATOM 2809 O O . THR A 1 340 ? 30.845 -21.662 -43.446 1.00 91.31 340 THR A O 1
ATOM 2812 N N . ARG A 1 341 ? 28.883 -22.582 -44.035 1.00 79.00 341 ARG A N 1
ATOM 2813 C CA . ARG A 1 341 ? 28.320 -22.770 -42.674 1.00 79.00 341 ARG A CA 1
ATOM 2814 C C . ARG A 1 341 ? 29.197 -23.518 -41.654 1.00 79.00 341 ARG A C 1
ATOM 2816 O O . ARG A 1 341 ? 28.868 -23.527 -40.474 1.00 79.00 341 ARG A O 1
ATOM 2823 N N . GLU A 1 342 ? 30.272 -24.176 -42.085 1.00 79.25 342 GLU A N 1
ATOM 2824 C CA . GLU A 1 342 ? 31.210 -24.882 -41.198 1.00 79.25 342 GLU A CA 1
ATOM 2825 C C . GLU A 1 342 ? 32.337 -24.000 -40.633 1.00 79.25 342 GLU A C 1
ATOM 2827 O O . GLU A 1 342 ? 33.133 -24.492 -39.829 1.00 79.25 342 GLU A O 1
ATOM 2832 N N . ILE A 1 343 ? 32.446 -22.733 -41.050 1.00 89.50 343 ILE A N 1
ATOM 2833 C CA . ILE A 1 343 ? 33.493 -21.830 -40.561 1.00 89.50 343 ILE A CA 1
ATOM 2834 C C . ILE A 1 343 ? 33.087 -21.217 -39.219 1.00 89.50 343 ILE A C 1
ATOM 2836 O O . ILE A 1 343 ? 32.088 -20.514 -39.109 1.00 89.50 343 ILE A O 1
ATOM 2840 N N . LYS A 1 344 ? 33.935 -21.451 -38.221 1.00 88.06 344 LYS A N 1
ATOM 2841 C CA . LYS A 1 344 ? 33.970 -20.793 -36.910 1.00 88.06 344 LYS A CA 1
ATOM 2842 C C . LYS A 1 344 ? 35.248 -19.962 -36.777 1.00 88.06 344 LYS A C 1
ATOM 2844 O O . LYS A 1 344 ? 36.190 -20.163 -37.547 1.00 88.06 344 LYS A O 1
ATOM 2849 N N . TYR A 1 345 ? 35.330 -19.098 -35.766 1.00 88.81 345 TYR A N 1
ATOM 2850 C CA . TYR A 1 345 ? 36.532 -18.302 -35.492 1.00 88.81 345 TYR A CA 1
ATOM 2851 C C . TYR A 1 345 ? 37.805 -19.158 -35.284 1.00 88.81 345 TYR A C 1
ATOM 2853 O O . TYR A 1 345 ? 38.879 -18.800 -35.763 1.00 88.81 345 TYR A O 1
ATOM 2861 N N . ASP A 1 346 ? 37.679 -20.345 -34.681 1.00 88.69 346 ASP A N 1
ATOM 2862 C CA . ASP A 1 346 ? 38.768 -21.306 -34.437 1.00 88.69 346 ASP A CA 1
ATOM 2863 C C . ASP A 1 346 ? 39.129 -22.190 -35.655 1.00 88.69 346 ASP A C 1
ATOM 2865 O O . ASP A 1 346 ? 40.008 -23.056 -35.583 1.00 88.69 346 ASP A O 1
ATOM 2869 N N . SER A 1 347 ? 38.456 -22.008 -36.796 1.00 92.06 347 SER A N 1
ATOM 2870 C CA . SER A 1 347 ? 38.563 -22.937 -37.920 1.00 92.06 347 SER A CA 1
ATOM 2871 C C . SER A 1 347 ? 39.931 -22.923 -38.600 1.00 92.06 347 SER A C 1
ATOM 2873 O O . SER A 1 347 ? 40.502 -21.890 -38.946 1.00 92.06 347 SER A O 1
ATOM 2875 N N . SER A 1 348 ? 40.453 -24.119 -38.879 1.00 92.56 348 SER A N 1
ATOM 2876 C CA . SER A 1 348 ? 41.731 -24.265 -39.573 1.00 92.56 348 SER A CA 1
ATOM 2877 C C . SER A 1 348 ? 41.604 -23.953 -41.065 1.00 92.56 348 SER A C 1
ATOM 2879 O O . SER A 1 348 ? 40.864 -24.631 -41.784 1.00 92.56 348 SER A O 1
ATOM 2881 N N . TRP A 1 349 ? 42.431 -23.028 -41.563 1.00 94.56 349 TRP A N 1
ATOM 2882 C CA . TRP A 1 349 ? 42.545 -22.714 -42.994 1.00 94.56 349 TRP A CA 1
ATOM 2883 C C . TRP A 1 349 ? 42.755 -23.961 -43.868 1.00 94.56 349 TRP A C 1
ATOM 2885 O O . TRP A 1 349 ? 42.192 -24.059 -44.955 1.00 94.56 349 TRP A O 1
ATOM 2895 N N . ARG A 1 350 ? 43.495 -24.970 -43.379 1.00 91.94 350 ARG A N 1
ATOM 2896 C CA . ARG A 1 350 ? 43.698 -26.241 -44.100 1.00 91.94 350 ARG A CA 1
ATOM 2897 C C . ARG A 1 350 ? 42.418 -27.070 -44.256 1.00 91.94 350 ARG A C 1
ATOM 2899 O O . ARG A 1 350 ? 42.298 -27.766 -45.261 1.00 91.94 350 ARG A O 1
ATOM 2906 N N . LYS A 1 351 ? 41.488 -27.010 -43.293 1.00 90.94 351 LYS A N 1
ATOM 2907 C CA . LYS A 1 351 ? 40.170 -27.659 -43.401 1.00 90.94 351 LYS A CA 1
ATOM 2908 C C . LYS A 1 351 ? 39.299 -26.875 -44.378 1.00 90.94 351 LYS A C 1
ATOM 2910 O O . LYS A 1 351 ? 38.820 -27.448 -45.347 1.00 90.94 351 LYS A O 1
ATOM 2915 N N . VAL A 1 352 ? 39.167 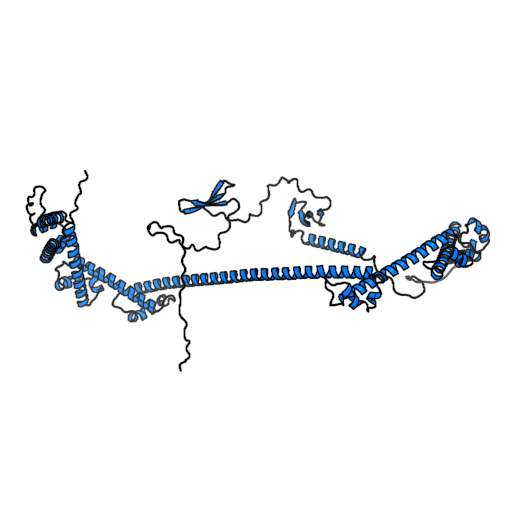-25.568 -44.151 1.00 93.31 352 VAL A N 1
ATOM 2916 C CA . VAL A 1 352 ? 38.305 -24.681 -44.947 1.00 93.31 352 VAL A CA 1
ATOM 2917 C C . VAL A 1 352 ? 38.714 -24.674 -46.417 1.00 93.31 352 VAL A C 1
ATOM 2919 O O . VAL A 1 352 ? 37.858 -24.849 -47.276 1.00 93.31 352 VAL A O 1
ATOM 2922 N N . LYS A 1 353 ? 40.018 -24.592 -46.719 1.00 92.44 353 LYS A N 1
ATOM 2923 C CA . LYS A 1 353 ? 40.536 -24.644 -48.093 1.00 92.44 353 LYS A CA 1
ATOM 2924 C C . LYS A 1 353 ? 40.000 -25.841 -48.887 1.00 92.44 353 LYS A C 1
ATOM 2926 O O . LYS A 1 353 ? 39.586 -25.627 -50.010 1.00 92.44 353 LYS A O 1
ATOM 2931 N N . ARG A 1 354 ? 39.949 -27.050 -48.309 1.00 92.12 354 ARG A N 1
ATOM 2932 C CA . ARG A 1 354 ? 39.459 -28.275 -48.987 1.00 92.12 354 ARG A CA 1
ATOM 2933 C C . ARG A 1 354 ? 37.953 -28.278 -49.286 1.00 92.12 354 ARG A C 1
ATOM 2935 O O . ARG A 1 354 ? 37.476 -29.188 -49.951 1.00 92.12 354 ARG A O 1
ATOM 2942 N N . ILE A 1 355 ? 37.205 -27.341 -48.704 1.00 90.81 355 ILE A N 1
ATOM 2943 C CA . ILE A 1 355 ? 35.759 -27.183 -48.908 1.00 90.81 355 ILE A CA 1
ATOM 2944 C C . ILE A 1 355 ? 35.504 -26.157 -50.021 1.00 90.81 355 ILE A C 1
ATOM 2946 O O . ILE A 1 355 ? 34.560 -26.303 -50.790 1.00 90.81 355 ILE A O 1
ATOM 2950 N N . ILE A 1 356 ? 36.351 -25.125 -50.112 1.00 93.00 356 ILE A N 1
ATOM 2951 C CA . ILE A 1 356 ? 36.134 -23.956 -50.977 1.00 93.00 356 ILE A CA 1
ATOM 2952 C C . ILE A 1 356 ? 37.048 -23.898 -52.211 1.00 93.00 356 ILE A C 1
ATOM 2954 O O . ILE A 1 356 ? 36.842 -23.049 -53.072 1.00 93.00 356 ILE A O 1
ATOM 2958 N N . ASP A 1 357 ? 38.061 -24.760 -52.315 1.00 92.38 357 ASP A N 1
ATOM 2959 C CA . ASP A 1 357 ? 39.057 -24.747 -53.399 1.00 92.38 357 ASP A CA 1
ATOM 2960 C C . ASP A 1 357 ? 38.515 -25.136 -54.780 1.00 92.38 357 ASP A C 1
ATOM 2962 O O . ASP A 1 357 ? 39.227 -24.971 -55.763 1.00 92.38 357 ASP A O 1
ATOM 2966 N N . HIS A 1 358 ? 37.264 -25.591 -54.863 1.00 91.19 358 HIS A N 1
ATOM 2967 C CA . HIS A 1 358 ? 36.561 -25.875 -56.115 1.00 91.19 358 HIS A CA 1
ATOM 2968 C C . HIS A 1 358 ? 35.730 -24.676 -56.633 1.00 91.19 358 HIS A C 1
ATOM 2970 O O . HIS A 1 358 ? 35.244 -24.714 -57.763 1.00 91.19 358 HIS A O 1
ATOM 2976 N N . ASP A 1 359 ? 35.534 -23.618 -55.833 1.00 93.50 359 ASP A N 1
ATOM 2977 C CA . ASP A 1 359 ? 34.706 -22.456 -56.199 1.00 93.50 359 ASP A CA 1
ATOM 2978 C C . ASP A 1 359 ? 35.492 -21.452 -57.069 1.00 93.50 359 ASP A C 1
ATOM 2980 O O . ASP A 1 359 ? 36.665 -21.152 -56.833 1.00 93.50 359 ASP A O 1
ATOM 2984 N N . THR A 1 360 ? 34.845 -20.869 -58.078 1.00 91.69 360 THR A N 1
ATOM 2985 C CA . THR A 1 360 ? 35.480 -19.898 -58.986 1.00 91.69 360 THR A CA 1
ATOM 2986 C C . THR A 1 360 ? 35.966 -18.635 -58.262 1.00 91.69 360 THR A C 1
ATOM 2988 O O . THR A 1 360 ? 37.007 -18.078 -58.622 1.00 91.69 360 THR A O 1
ATOM 2991 N N . ARG A 1 361 ? 35.281 -18.217 -57.190 1.00 93.06 361 ARG A N 1
ATOM 2992 C CA . ARG A 1 361 ? 35.640 -17.072 -56.334 1.00 93.06 361 ARG A CA 1
ATOM 2993 C C . ARG A 1 361 ? 36.896 -17.343 -55.505 1.00 93.06 361 ARG A C 1
ATOM 2995 O O . ARG A 1 361 ? 37.639 -16.409 -55.212 1.00 93.06 361 ARG A O 1
ATOM 3002 N N . TYR A 1 362 ? 37.186 -18.607 -55.175 1.00 92.56 362 TYR A N 1
ATOM 3003 C CA . TYR A 1 362 ? 38.456 -18.993 -54.548 1.00 92.56 362 TYR A CA 1
ATOM 3004 C C . TYR A 1 362 ? 39.636 -18.714 -55.483 1.00 92.56 362 TYR A C 1
ATOM 3006 O O . TYR A 1 362 ? 40.629 -18.104 -55.080 1.00 92.56 362 TYR A O 1
ATOM 3014 N N . HIS A 1 363 ? 39.518 -19.121 -56.748 1.00 91.38 363 HIS A N 1
ATOM 3015 C CA . HIS A 1 363 ? 40.574 -18.934 -57.741 1.00 91.38 363 HIS A CA 1
ATOM 3016 C C . HIS A 1 363 ? 40.751 -17.474 -58.181 1.00 91.38 363 HIS A C 1
ATOM 3018 O O . HIS A 1 363 ? 41.884 -17.080 -58.456 1.00 91.38 363 HIS A O 1
ATOM 3024 N N . ALA A 1 364 ? 39.682 -16.668 -58.179 1.00 92.06 364 ALA A N 1
ATOM 3025 C CA . ALA A 1 364 ? 39.711 -15.250 -58.558 1.00 92.06 364 ALA A CA 1
ATOM 3026 C C . ALA A 1 364 ? 40.680 -14.393 -57.714 1.00 92.06 364 ALA A C 1
ATOM 3028 O O . ALA A 1 364 ? 41.254 -13.426 -58.214 1.00 92.06 364 ALA A O 1
ATOM 3029 N N . VAL A 1 365 ? 40.911 -14.747 -56.445 1.00 92.38 365 VAL A N 1
ATOM 3030 C CA . VAL A 1 365 ? 41.993 -14.154 -55.642 1.00 92.38 365 VAL A CA 1
ATOM 3031 C C . VAL A 1 365 ? 43.286 -14.898 -55.969 1.00 92.38 365 VAL A C 1
ATOM 3033 O O . VAL A 1 365 ? 43.506 -15.985 -55.450 1.00 92.38 365 VAL A O 1
ATOM 3036 N N . GLU A 1 366 ? 44.157 -14.352 -56.816 1.00 84.62 366 GLU A N 1
ATOM 3037 C CA . GLU A 1 366 ? 45.339 -15.071 -57.339 1.00 84.62 366 GLU A CA 1
ATOM 3038 C C . GLU A 1 366 ? 46.313 -15.559 -56.241 1.00 84.62 366 GLU A C 1
ATOM 3040 O O . GLU A 1 366 ? 46.793 -16.695 -56.271 1.00 84.62 366 GLU A O 1
ATOM 3045 N N . SER A 1 367 ? 46.588 -14.717 -55.239 1.00 92.00 367 SER A N 1
ATOM 3046 C CA . SER A 1 367 ? 47.590 -14.971 -54.194 1.00 92.00 367 SER A CA 1
ATOM 3047 C C . SER A 1 367 ? 47.059 -15.846 -53.053 1.00 92.00 367 SER A C 1
ATOM 3049 O O . SER A 1 367 ? 46.161 -15.452 -52.305 1.00 92.00 367 SER A O 1
ATOM 3051 N N . SER A 1 368 ? 47.694 -17.004 -52.827 1.00 91.44 368 SER A N 1
ATOM 3052 C CA . SER A 1 368 ? 47.369 -17.884 -51.690 1.00 91.44 368 SER A CA 1
ATOM 3053 C C . SER A 1 368 ? 47.599 -17.219 -50.327 1.00 91.44 368 SER A C 1
ATOM 3055 O O . SER A 1 368 ? 46.888 -17.546 -49.378 1.00 91.44 368 SER A O 1
ATOM 3057 N N . MET A 1 369 ? 48.561 -16.294 -50.220 1.00 92.12 369 MET A N 1
ATOM 3058 C CA . MET A 1 369 ? 48.811 -15.531 -48.991 1.00 92.12 369 MET A CA 1
ATOM 3059 C C . MET A 1 369 ? 47.660 -14.555 -48.713 1.00 92.12 369 MET A C 1
ATOM 3061 O O . MET A 1 369 ? 47.223 -14.417 -47.574 1.00 92.12 369 MET A O 1
ATOM 3065 N N . THR A 1 370 ? 47.116 -13.933 -49.762 1.00 92.44 370 THR A N 1
ATOM 3066 C CA . THR A 1 370 ? 45.965 -13.026 -49.660 1.00 92.44 370 THR A CA 1
ATOM 3067 C C . THR A 1 370 ? 44.690 -13.780 -49.281 1.00 92.44 370 THR A C 1
ATOM 3069 O O . THR A 1 370 ? 43.965 -13.313 -48.407 1.00 92.44 370 THR A O 1
ATOM 3072 N N . ARG A 1 371 ? 44.445 -14.973 -49.850 1.00 93.88 371 ARG A N 1
ATOM 3073 C CA . ARG A 1 371 ? 43.322 -15.843 -49.440 1.00 93.88 371 ARG A CA 1
ATOM 3074 C C . ARG A 1 371 ? 43.386 -16.200 -47.951 1.00 93.88 371 ARG A C 1
ATOM 3076 O O . ARG A 1 371 ? 42.382 -16.098 -47.255 1.00 93.88 371 ARG A O 1
ATOM 3083 N N . GLU A 1 372 ? 44.562 -16.591 -47.455 1.00 93.94 372 GLU A N 1
ATOM 3084 C CA . GLU A 1 372 ? 44.737 -16.937 -46.039 1.00 93.94 372 GLU A CA 1
ATOM 3085 C C . GLU A 1 372 ? 44.603 -15.716 -45.114 1.00 93.94 372 GLU A C 1
ATOM 3087 O O . GLU A 1 372 ? 44.004 -15.827 -44.046 1.00 93.94 372 GLU A O 1
ATOM 3092 N N . GLY A 1 373 ? 45.106 -14.547 -45.527 1.00 93.94 373 GLY A N 1
ATOM 3093 C CA . GLY A 1 373 ? 44.911 -13.289 -44.802 1.00 93.94 373 GLY A CA 1
ATOM 3094 C C . GLY A 1 373 ? 43.431 -12.925 -44.669 1.00 93.94 373 GLY A C 1
ATOM 3095 O O . GLY A 1 373 ? 42.936 -12.773 -43.557 1.00 93.94 373 GLY A O 1
ATOM 3096 N N . LEU A 1 374 ? 42.701 -12.906 -45.790 1.00 94.56 374 LEU A N 1
ATOM 3097 C CA . LEU A 1 374 ? 41.255 -12.652 -45.825 1.00 94.56 374 LEU A CA 1
ATOM 3098 C C . LEU A 1 374 ? 40.459 -13.655 -44.973 1.00 94.56 374 LEU A C 1
ATOM 3100 O O . LEU A 1 374 ? 39.506 -13.271 -44.298 1.00 94.56 374 LEU A O 1
ATOM 3104 N N . PHE A 1 375 ? 40.867 -14.927 -44.956 1.00 94.94 375 PHE A N 1
ATOM 3105 C CA . PHE A 1 375 ? 40.277 -15.941 -44.084 1.00 94.94 375 PHE A CA 1
ATOM 3106 C C . PHE A 1 375 ? 40.519 -15.653 -42.594 1.00 94.94 375 PHE A C 1
ATOM 3108 O O . PHE A 1 375 ? 39.578 -15.682 -41.805 1.00 94.94 375 PHE A O 1
ATOM 3115 N N . ARG A 1 376 ? 41.754 -15.321 -42.199 1.00 94.50 376 ARG A N 1
ATOM 3116 C CA . ARG A 1 376 ? 42.086 -14.967 -40.807 1.00 94.50 376 ARG A CA 1
ATOM 3117 C C . ARG A 1 376 ? 41.372 -13.690 -40.356 1.00 94.50 376 ARG A C 1
ATOM 3119 O O . ARG A 1 376 ? 40.935 -13.608 -39.212 1.00 94.50 376 ARG A O 1
ATOM 3126 N N . ASP A 1 377 ? 41.209 -12.719 -41.250 1.00 94.06 377 ASP A N 1
ATOM 3127 C CA . ASP A 1 377 ? 40.427 -11.504 -41.001 1.00 94.06 377 ASP A CA 1
ATOM 3128 C C . ASP A 1 377 ? 38.934 -11.798 -40.830 1.00 94.06 377 ASP A C 1
ATOM 3130 O O . ASP A 1 377 ? 38.274 -11.153 -40.018 1.00 94.06 377 ASP A O 1
ATOM 3134 N N . TYR A 1 378 ? 38.398 -12.776 -41.564 1.00 94.06 378 TYR A N 1
ATOM 3135 C CA . TYR A 1 378 ? 37.024 -13.238 -41.391 1.00 94.06 378 TYR A CA 1
ATOM 3136 C C . TYR A 1 378 ? 36.830 -13.967 -40.053 1.00 94.06 378 TYR A C 1
ATOM 3138 O O . TYR A 1 378 ? 35.923 -13.610 -39.306 1.00 94.06 378 TYR A O 1
ATOM 3146 N N . CYS A 1 379 ? 37.718 -14.899 -39.694 1.00 93.75 379 CYS A N 1
ATOM 3147 C CA . CYS A 1 379 ? 37.668 -15.592 -38.402 1.00 93.75 379 CYS A CA 1
ATOM 3148 C C . CYS A 1 379 ? 37.720 -14.630 -37.206 1.00 93.75 379 CYS A C 1
ATOM 3150 O O . CYS A 1 379 ? 36.915 -14.768 -36.291 1.00 93.75 379 CYS A O 1
ATOM 3152 N N . ARG A 1 380 ? 38.599 -13.615 -37.237 1.00 93.81 380 ARG A N 1
ATOM 3153 C CA . ARG A 1 380 ? 38.662 -12.583 -36.184 1.00 93.81 380 ARG A CA 1
ATOM 3154 C C . ARG A 1 380 ? 37.387 -11.744 -36.080 1.00 93.81 380 ARG A C 1
ATOM 3156 O O . ARG A 1 380 ? 37.045 -11.294 -34.996 1.00 93.81 380 ARG A O 1
ATOM 3163 N N . LYS A 1 381 ? 36.678 -11.516 -37.192 1.00 92.75 381 LYS A N 1
ATOM 3164 C CA . LYS A 1 381 ? 35.383 -10.816 -37.168 1.00 92.75 381 LYS A CA 1
ATOM 3165 C C . LYS A 1 381 ? 34.285 -11.671 -36.539 1.00 92.75 381 LYS A C 1
ATOM 3167 O O . LYS A 1 381 ? 33.501 -11.127 -35.778 1.00 92.75 381 LYS A O 1
ATOM 3172 N N . LEU A 1 382 ? 34.271 -12.980 -36.812 1.00 91.56 382 LEU A N 1
ATOM 3173 C CA . LEU A 1 382 ? 33.343 -13.914 -36.162 1.00 91.56 382 LEU A CA 1
ATOM 3174 C C . LEU A 1 382 ? 33.562 -13.978 -34.644 1.00 91.56 382 LEU A C 1
ATOM 3176 O O . LEU A 1 382 ? 32.591 -13.981 -33.903 1.00 91.56 382 LEU A O 1
ATOM 3180 N N . GLU A 1 383 ? 34.819 -13.982 -34.187 1.00 92.06 383 GLU A N 1
ATOM 3181 C CA . GLU A 1 383 ? 35.168 -13.979 -32.756 1.00 92.06 383 GLU A CA 1
ATOM 3182 C C . GLU A 1 383 ? 34.560 -12.770 -32.025 1.00 92.06 383 GLU A C 1
ATOM 3184 O O . GLU A 1 383 ? 33.862 -12.930 -31.027 1.00 92.06 383 GLU A O 1
ATOM 3189 N N . VAL A 1 384 ? 34.747 -11.567 -32.581 1.00 92.50 384 VAL A N 1
ATOM 3190 C CA . VAL A 1 384 ? 34.190 -10.322 -32.026 1.00 92.50 384 VAL A CA 1
ATOM 3191 C C . VAL A 1 384 ? 32.658 -10.302 -32.093 1.00 92.50 384 VAL A C 1
ATOM 3193 O O . VAL A 1 384 ? 32.018 -9.877 -31.137 1.00 92.50 384 VAL A O 1
ATOM 3196 N N . GLU A 1 385 ? 32.053 -10.777 -33.186 1.00 89.81 385 GLU A N 1
ATOM 3197 C CA . GLU A 1 385 ? 30.590 -10.813 -33.352 1.00 89.81 385 GLU A CA 1
ATOM 3198 C C . GLU A 1 385 ? 29.918 -11.780 -32.350 1.00 89.81 385 GLU A C 1
ATOM 3200 O O . GLU A 1 385 ? 28.894 -11.434 -31.753 1.00 89.81 385 GLU A O 1
ATOM 3205 N N . ASP A 1 386 ? 30.531 -12.942 -32.085 1.00 88.44 386 ASP A N 1
ATOM 3206 C CA . ASP A 1 386 ? 30.086 -13.897 -31.057 1.00 88.44 386 ASP A CA 1
ATOM 3207 C C . ASP A 1 386 ? 30.244 -13.324 -29.628 1.00 88.44 386 ASP A C 1
ATOM 3209 O O . ASP A 1 386 ? 29.338 -13.474 -28.798 1.00 88.44 386 ASP A O 1
ATOM 3213 N N . GLU A 1 387 ? 31.358 -12.639 -29.325 1.00 89.88 387 GLU A N 1
ATOM 3214 C CA . GLU A 1 387 ? 31.577 -11.970 -28.029 1.00 89.88 387 GLU A CA 1
ATOM 3215 C C . GLU A 1 387 ? 30.576 -10.827 -27.787 1.00 89.88 387 GLU A C 1
ATOM 3217 O O . GLU A 1 387 ? 29.945 -10.765 -26.724 1.00 89.88 387 GLU A O 1
ATOM 3222 N N . GLU A 1 388 ? 30.376 -9.948 -28.774 1.00 92.31 388 GLU A N 1
ATOM 3223 C CA . GLU A 1 388 ? 29.399 -8.855 -28.711 1.00 92.31 388 GLU A CA 1
ATOM 3224 C C . GLU A 1 388 ? 27.973 -9.389 -28.526 1.00 92.31 388 GLU A C 1
ATOM 3226 O O . GLU A 1 388 ? 27.208 -8.862 -27.708 1.00 92.31 388 GLU A O 1
ATOM 3231 N N . GLU A 1 389 ? 27.604 -10.469 -29.223 1.00 90.38 389 GLU A N 1
ATOM 3232 C CA . GLU A 1 389 ? 26.293 -11.086 -29.055 1.00 90.38 389 GLU A CA 1
ATOM 3233 C C . GLU A 1 389 ? 26.122 -11.737 -27.670 1.00 90.38 389 GLU A C 1
ATOM 3235 O O . GLU A 1 389 ? 25.043 -11.633 -27.072 1.00 90.38 389 GLU A O 1
ATOM 3240 N N . LEU A 1 390 ? 27.160 -12.376 -27.123 1.00 91.00 390 LEU A N 1
ATOM 3241 C CA . LEU A 1 390 ? 27.128 -12.933 -25.770 1.00 91.00 390 LEU A CA 1
ATOM 3242 C C . LEU A 1 390 ? 26.942 -11.827 -24.721 1.00 91.00 390 LEU A C 1
ATOM 3244 O O . LEU A 1 390 ? 26.062 -11.942 -23.862 1.00 91.00 390 LEU A O 1
ATOM 3248 N N . ILE A 1 391 ? 27.693 -10.727 -24.834 1.00 92.88 391 ILE A N 1
ATOM 3249 C CA . ILE A 1 391 ? 27.567 -9.548 -23.963 1.00 92.88 391 ILE A CA 1
ATOM 3250 C C . ILE A 1 391 ? 26.169 -8.926 -24.093 1.00 92.88 391 ILE A C 1
ATOM 3252 O O . ILE A 1 391 ? 25.550 -8.576 -23.082 1.00 92.88 391 ILE A O 1
ATOM 3256 N N . ARG A 1 392 ? 25.620 -8.827 -25.313 1.00 92.75 392 ARG A N 1
ATOM 3257 C CA . ARG A 1 392 ? 24.245 -8.359 -25.558 1.00 92.75 392 ARG A CA 1
ATOM 3258 C C . ARG A 1 392 ? 23.221 -9.245 -24.849 1.00 92.75 392 ARG A C 1
ATOM 3260 O O . ARG A 1 392 ? 22.426 -8.733 -24.061 1.00 92.75 392 ARG A O 1
ATOM 3267 N N . ARG A 1 393 ? 23.268 -10.566 -25.064 1.00 92.31 393 ARG A N 1
ATOM 3268 C CA . ARG A 1 393 ? 22.357 -11.543 -24.435 1.00 92.31 393 ARG A CA 1
ATOM 3269 C C . ARG A 1 393 ? 22.448 -11.515 -22.909 1.00 92.31 393 ARG A C 1
ATOM 3271 O O . ARG A 1 393 ? 21.420 -11.606 -22.231 1.00 92.31 393 ARG A O 1
ATOM 3278 N N . GLU A 1 394 ? 23.651 -11.376 -22.349 1.00 92.81 394 GLU A N 1
ATOM 3279 C CA . GLU A 1 394 ? 23.826 -11.274 -20.901 1.00 92.81 394 GLU A CA 1
ATOM 3280 C C . GLU A 1 394 ? 23.247 -9.961 -20.356 1.00 92.81 394 GLU A C 1
ATOM 3282 O O . GLU A 1 394 ? 22.506 -9.976 -19.372 1.00 92.81 394 GLU A O 1
ATOM 3287 N N . ASN A 1 395 ? 23.505 -8.830 -21.017 1.00 93.06 395 ASN A N 1
ATOM 3288 C CA . ASN A 1 395 ? 22.940 -7.540 -20.629 1.00 93.06 395 ASN A CA 1
ATOM 3289 C C . ASN A 1 395 ? 21.408 -7.526 -20.732 1.00 93.06 395 ASN A C 1
ATOM 3291 O O . ASN A 1 395 ? 20.747 -7.057 -19.807 1.00 93.06 395 ASN A O 1
ATOM 3295 N N . GLU A 1 396 ? 20.822 -8.100 -21.783 1.00 93.38 396 GLU A N 1
ATOM 3296 C CA . GLU A 1 396 ? 19.371 -8.285 -21.912 1.00 93.38 396 GLU A CA 1
ATOM 3297 C C . GLU A 1 396 ? 18.792 -9.149 -20.786 1.00 93.38 396 GLU A C 1
ATOM 3299 O O . GLU A 1 396 ? 17.734 -8.828 -20.239 1.00 93.38 396 GLU A O 1
ATOM 3304 N N . ARG A 1 397 ? 19.480 -10.233 -20.401 1.00 93.38 397 ARG A N 1
ATOM 3305 C CA . ARG A 1 397 ? 19.090 -11.056 -19.249 1.00 93.38 397 ARG A CA 1
ATOM 3306 C C . ARG A 1 397 ? 19.160 -10.250 -17.951 1.00 93.38 397 ARG A C 1
ATOM 3308 O O . ARG A 1 397 ? 18.170 -10.199 -17.233 1.00 93.38 397 ARG A O 1
ATOM 3315 N N . ARG A 1 398 ? 20.276 -9.565 -17.677 1.00 93.44 398 ARG A N 1
ATOM 3316 C CA . ARG A 1 398 ? 20.450 -8.701 -16.493 1.00 93.44 398 ARG A CA 1
ATOM 3317 C C . ARG A 1 398 ? 19.392 -7.590 -16.440 1.00 93.44 398 ARG A C 1
ATOM 3319 O O . ARG A 1 398 ? 18.906 -7.262 -15.361 1.00 93.44 398 ARG A O 1
ATOM 3326 N N . GLN A 1 399 ? 18.997 -7.027 -17.586 1.00 92.94 399 GLN A N 1
ATOM 3327 C CA . GLN A 1 399 ? 17.904 -6.054 -17.672 1.00 92.94 399 GLN A CA 1
ATOM 3328 C C . GLN A 1 399 ? 16.532 -6.681 -17.399 1.00 92.94 399 GLN A C 1
ATOM 3330 O O . GLN A 1 399 ? 15.747 -6.076 -16.671 1.00 92.94 399 GLN A O 1
ATOM 3335 N N . ARG A 1 400 ? 16.235 -7.874 -17.933 1.00 93.38 400 ARG A N 1
ATOM 3336 C CA . ARG A 1 400 ? 14.992 -8.608 -17.628 1.00 93.38 400 ARG A CA 1
ATOM 3337 C C . ARG A 1 400 ? 14.906 -8.979 -16.150 1.00 93.38 400 ARG A C 1
ATOM 3339 O O . ARG A 1 400 ? 13.897 -8.682 -15.521 1.00 93.38 400 ARG A O 1
ATOM 3346 N N . ASP A 1 401 ? 15.979 -9.524 -15.581 1.00 93.25 401 ASP A N 1
ATOM 3347 C CA . ASP A 1 401 ? 16.056 -9.888 -14.163 1.00 93.25 401 ASP A CA 1
ATOM 3348 C C . ASP A 1 401 ? 15.903 -8.650 -13.260 1.00 93.25 401 ASP A C 1
ATOM 3350 O O . ASP A 1 401 ? 15.247 -8.719 -12.220 1.00 93.25 401 ASP A O 1
ATOM 3354 N N . ARG A 1 402 ? 16.453 -7.492 -13.661 1.00 93.12 402 ARG A N 1
ATOM 3355 C CA . ARG A 1 402 ? 16.253 -6.218 -12.954 1.00 93.12 402 ARG A CA 1
ATOM 3356 C C . ARG A 1 402 ? 14.798 -5.741 -13.035 1.00 93.12 402 ARG A C 1
ATOM 3358 O O . ARG A 1 402 ? 14.202 -5.511 -11.987 1.00 93.12 402 ARG A O 1
ATOM 3365 N N . LYS A 1 403 ? 14.213 -5.671 -14.236 1.00 95.31 403 LYS A N 1
ATOM 3366 C CA . LYS A 1 403 ? 12.806 -5.272 -14.437 1.00 95.31 403 LYS A CA 1
ATOM 3367 C C . LYS A 1 403 ? 11.841 -6.174 -13.661 1.00 95.31 403 LYS A C 1
ATOM 3369 O O . LYS A 1 403 ? 10.947 -5.670 -12.999 1.00 95.31 403 LYS A O 1
ATOM 3374 N N . ALA A 1 404 ? 12.067 -7.489 -13.654 1.00 95.56 404 ALA A N 1
ATOM 3375 C CA . ALA A 1 404 ? 11.249 -8.438 -12.898 1.00 95.56 404 ALA A CA 1
ATOM 3376 C C . ALA A 1 404 ? 11.340 -8.227 -11.372 1.00 95.56 404 ALA A C 1
ATOM 3378 O O . ALA A 1 404 ? 10.344 -8.382 -10.663 1.00 95.56 404 ALA A O 1
ATOM 3379 N N . ARG A 1 405 ? 12.513 -7.841 -10.844 1.00 94.44 405 ARG A N 1
ATOM 3380 C CA . ARG A 1 405 ? 12.674 -7.461 -9.425 1.00 94.44 405 ARG A CA 1
ATOM 3381 C C . ARG A 1 405 ? 11.973 -6.141 -9.107 1.00 94.44 405 ARG A C 1
ATOM 3383 O O . ARG A 1 405 ? 11.316 -6.054 -8.073 1.00 94.44 405 ARG A O 1
ATOM 3390 N N . GLU A 1 406 ? 12.095 -5.143 -9.980 1.00 93.00 406 GLU A N 1
ATOM 3391 C CA . GLU A 1 406 ? 11.413 -3.846 -9.863 1.00 93.00 406 GLU A CA 1
ATOM 3392 C C . GLU A 1 406 ? 9.884 -4.029 -9.874 1.00 93.00 406 GLU A C 1
ATOM 3394 O O . GLU A 1 406 ? 9.206 -3.558 -8.964 1.00 93.00 406 GLU A O 1
ATOM 3399 N N . GLU A 1 407 ? 9.352 -4.809 -10.820 1.00 94.38 407 GLU A N 1
ATOM 3400 C CA . GLU A 1 407 ? 7.931 -5.163 -10.926 1.00 94.38 407 GLU A CA 1
ATOM 3401 C C . GLU A 1 407 ? 7.435 -5.953 -9.704 1.00 94.38 407 GLU A C 1
ATOM 3403 O O . GLU A 1 407 ? 6.391 -5.633 -9.139 1.00 94.38 407 GLU A O 1
ATOM 3408 N N . THR A 1 408 ? 8.199 -6.948 -9.237 1.00 94.38 408 THR A N 1
ATOM 3409 C CA . THR A 1 408 ? 7.852 -7.717 -8.028 1.00 94.38 408 THR A CA 1
ATOM 3410 C C . THR A 1 408 ? 7.831 -6.821 -6.787 1.00 94.38 408 THR A C 1
ATOM 3412 O O . THR A 1 408 ? 6.918 -6.919 -5.967 1.00 94.38 408 THR A O 1
ATOM 3415 N N . SER A 1 409 ? 8.804 -5.914 -6.657 1.00 95.88 409 SER A N 1
ATOM 3416 C CA . SER A 1 409 ? 8.867 -4.932 -5.570 1.00 95.88 409 SER A CA 1
ATOM 3417 C C . SER A 1 409 ? 7.666 -3.982 -5.603 1.00 95.88 409 SER A C 1
ATOM 3419 O O . SER A 1 409 ? 6.983 -3.816 -4.589 1.00 95.88 409 SER A O 1
ATOM 3421 N N . LEU A 1 410 ? 7.340 -3.434 -6.780 1.00 96.31 410 LEU A N 1
ATOM 3422 C CA . LEU A 1 410 ? 6.187 -2.559 -6.983 1.00 96.31 410 LEU A CA 1
ATOM 3423 C C . LEU A 1 410 ? 4.873 -3.282 -6.662 1.00 96.31 410 LEU A C 1
ATOM 3425 O O . LEU A 1 410 ? 4.087 -2.791 -5.857 1.00 96.31 410 LEU A O 1
ATOM 3429 N N . ARG A 1 411 ? 4.669 -4.492 -7.194 1.00 95.56 411 ARG A N 1
ATOM 3430 C CA . ARG A 1 411 ? 3.476 -5.312 -6.936 1.00 95.56 411 ARG A CA 1
ATOM 3431 C C . ARG A 1 411 ? 3.310 -5.645 -5.453 1.00 95.56 411 ARG A C 1
ATOM 3433 O O . ARG A 1 411 ? 2.190 -5.593 -4.943 1.00 95.56 411 ARG A O 1
ATOM 3440 N N . ASN A 1 412 ? 4.401 -5.956 -4.750 1.00 94.75 412 ASN A N 1
ATOM 3441 C CA . ASN A 1 412 ? 4.383 -6.193 -3.305 1.00 94.75 412 ASN A CA 1
ATOM 3442 C C . ASN A 1 412 ? 4.037 -4.911 -2.534 1.00 94.75 412 ASN A C 1
ATOM 3444 O O . ASN A 1 412 ? 3.188 -4.943 -1.642 1.00 94.75 412 ASN A O 1
ATOM 3448 N N . ARG A 1 413 ? 4.619 -3.767 -2.918 1.00 95.00 413 ARG A N 1
ATOM 3449 C CA . ARG A 1 413 ? 4.321 -2.450 -2.335 1.00 95.00 413 ARG A CA 1
ATOM 3450 C C . ARG A 1 413 ? 2.856 -2.054 -2.548 1.00 95.00 413 ARG A C 1
ATOM 3452 O O . ARG A 1 413 ? 2.198 -1.621 -1.608 1.00 95.00 413 ARG A O 1
ATOM 3459 N N . GLU A 1 414 ? 2.314 -2.256 -3.745 1.00 95.00 414 GLU A N 1
ATOM 3460 C CA . GLU A 1 414 ? 0.903 -2.018 -4.071 1.00 95.00 414 GLU A CA 1
ATOM 3461 C C . GLU A 1 414 ? -0.049 -2.978 -3.349 1.00 95.00 414 GLU A C 1
ATOM 3463 O O . GLU A 1 414 ? -1.150 -2.586 -2.960 1.00 95.00 414 GLU A O 1
ATOM 3468 N N . ALA A 1 415 ? 0.334 -4.247 -3.183 1.00 96.00 415 ALA A N 1
ATOM 3469 C CA . ALA A 1 415 ? -0.435 -5.209 -2.399 1.00 96.00 415 ALA A CA 1
ATOM 3470 C C . ALA A 1 415 ? -0.480 -4.799 -0.919 1.00 96.00 415 ALA A C 1
ATOM 3472 O O . ALA A 1 415 ? -1.563 -4.775 -0.335 1.00 96.00 415 ALA A O 1
ATOM 3473 N N . GLN A 1 416 ? 0.659 -4.386 -0.352 1.00 94.50 416 GLN A N 1
ATOM 3474 C CA . GLN A 1 416 ? 0.748 -3.850 1.005 1.00 94.50 416 GLN A CA 1
ATOM 3475 C C . GLN A 1 416 ? -0.118 -2.592 1.167 1.00 94.50 416 GLN A C 1
ATOM 3477 O O . GLN A 1 416 ? -0.971 -2.563 2.045 1.00 94.50 416 GLN A O 1
ATOM 3482 N N . VAL A 1 417 ? 0.013 -1.592 0.288 1.00 96.94 417 VAL A N 1
ATOM 3483 C CA . VAL A 1 417 ? -0.784 -0.349 0.358 1.00 96.94 417 VAL A CA 1
ATOM 3484 C C . VAL A 1 417 ? -2.286 -0.622 0.202 1.00 96.94 417 VAL A C 1
ATOM 3486 O O . VAL A 1 417 ? -3.102 0.008 0.875 1.00 96.94 417 VAL A O 1
ATOM 3489 N N . ARG A 1 418 ? -2.690 -1.575 -0.652 1.00 94.75 418 ARG A N 1
ATOM 3490 C CA . ARG A 1 418 ? -4.099 -2.004 -0.752 1.00 94.75 418 ARG A CA 1
ATOM 3491 C C . ARG A 1 418 ? -4.585 -2.698 0.518 1.00 94.75 418 ARG A C 1
ATOM 3493 O O . ARG A 1 418 ? -5.721 -2.464 0.927 1.00 94.75 418 ARG A O 1
ATOM 3500 N N . TRP A 1 419 ? -3.750 -3.526 1.141 1.00 94.38 419 TRP A N 1
ATOM 3501 C CA . TRP A 1 419 ? -4.070 -4.188 2.404 1.00 94.38 419 TRP A CA 1
ATOM 3502 C C . TRP A 1 419 ? -4.184 -3.178 3.554 1.00 94.38 419 TRP A C 1
ATOM 3504 O O . TRP A 1 419 ? -5.212 -3.154 4.225 1.00 94.38 419 TRP A O 1
ATOM 3514 N N . GLU A 1 420 ? -3.219 -2.267 3.702 1.00 94.56 420 GLU A N 1
ATOM 3515 C CA . GLU A 1 420 ? -3.238 -1.169 4.682 1.00 94.56 420 GLU A CA 1
ATOM 3516 C C . GLU A 1 420 ? -4.495 -0.296 4.525 1.00 94.56 420 GLU A C 1
ATOM 3518 O O . GLU A 1 420 ? -5.212 -0.071 5.499 1.00 94.56 420 GLU A O 1
ATOM 3523 N N . LYS A 1 421 ? -4.845 0.115 3.295 1.00 94.81 421 LYS A N 1
ATOM 3524 C CA . LYS A 1 421 ? -6.097 0.848 3.021 1.00 94.81 421 LYS A CA 1
ATOM 3525 C C . LYS A 1 421 ? -7.349 0.043 3.386 1.00 94.81 421 LYS A C 1
ATOM 3527 O O . LYS A 1 421 ? -8.307 0.615 3.900 1.00 94.81 421 LYS A O 1
ATOM 3532 N N . LYS A 1 422 ? -7.361 -1.273 3.142 1.00 95.75 422 LYS A N 1
ATOM 3533 C CA . LYS A 1 422 ? -8.484 -2.152 3.511 1.00 95.75 422 LYS A CA 1
ATOM 3534 C C . LYS A 1 422 ? -8.640 -2.264 5.031 1.00 95.75 422 LYS A C 1
ATOM 3536 O O . LYS A 1 422 ? -9.772 -2.251 5.510 1.00 95.75 422 LYS A O 1
ATOM 3541 N N . ILE A 1 423 ? -7.535 -2.350 5.775 1.00 95.75 423 ILE A N 1
ATOM 3542 C CA . ILE A 1 423 ? -7.544 -2.334 7.244 1.00 95.75 423 ILE A CA 1
ATOM 3543 C C . ILE A 1 423 ? -8.045 -0.979 7.757 1.00 95.75 423 ILE A C 1
ATOM 3545 O O . ILE A 1 423 ? -9.041 -0.955 8.471 1.00 95.75 423 ILE A O 1
ATOM 3549 N N . GLN A 1 424 ? -7.467 0.139 7.303 1.00 93.88 424 GLN A N 1
ATOM 3550 C CA . GLN A 1 424 ? -7.887 1.482 7.730 1.00 93.88 424 GLN A CA 1
ATOM 3551 C C . GLN A 1 424 ? -9.362 1.781 7.433 1.00 93.88 424 GLN A C 1
ATOM 3553 O O . GLN A 1 424 ? -10.037 2.406 8.247 1.00 93.88 424 GLN A O 1
ATOM 3558 N N . ASN A 1 425 ? -9.888 1.353 6.279 1.00 94.94 425 ASN A N 1
ATOM 3559 C CA . ASN A 1 425 ? -11.312 1.519 5.984 1.00 94.94 425 ASN A CA 1
ATOM 3560 C C . ASN A 1 425 ? -12.174 0.674 6.931 1.00 94.94 425 ASN A C 1
ATOM 3562 O O . ASN A 1 425 ? -13.108 1.207 7.518 1.00 94.94 425 ASN A O 1
ATOM 3566 N N . ARG A 1 426 ? -11.808 -0.592 7.176 1.00 95.88 426 ARG A N 1
ATOM 3567 C CA . ARG A 1 426 ? -12.512 -1.445 8.147 1.00 95.88 426 ARG A CA 1
ATOM 3568 C C . ARG A 1 426 ? -12.480 -0.861 9.563 1.00 95.88 426 ARG A C 1
ATOM 3570 O O . ARG A 1 426 ? -13.476 -0.944 10.270 1.00 95.88 426 ARG A O 1
ATOM 3577 N N . GLU A 1 427 ? -11.366 -0.268 9.983 1.00 94.31 427 GLU A N 1
ATOM 3578 C CA . GLU A 1 427 ? -11.247 0.412 11.279 1.00 94.31 427 GLU A CA 1
ATOM 3579 C C . GLU A 1 427 ? -12.145 1.652 11.358 1.00 94.31 427 GLU A C 1
ATOM 3581 O O . GLU A 1 427 ? -12.836 1.833 12.359 1.00 94.31 427 GLU A O 1
ATOM 3586 N N . LYS A 1 428 ? -12.212 2.462 10.292 1.00 93.31 428 LYS A N 1
ATOM 3587 C CA . LYS A 1 428 ? -13.134 3.608 10.194 1.00 93.31 428 LYS A CA 1
ATOM 3588 C C . LYS A 1 428 ? -14.599 3.177 10.231 1.00 93.31 428 LYS A C 1
ATOM 3590 O O . LYS A 1 428 ? -15.380 3.781 10.962 1.00 93.31 428 LYS A O 1
ATOM 3595 N N . ASP A 1 429 ? -14.961 2.131 9.492 1.00 93.12 429 ASP A N 1
ATOM 3596 C CA . ASP A 1 429 ? -16.323 1.590 9.468 1.00 93.12 429 ASP A CA 1
ATOM 3597 C C . ASP A 1 429 ? -16.706 1.010 10.839 1.00 93.12 429 ASP A C 1
ATOM 3599 O O . ASP A 1 429 ? -17.776 1.315 11.365 1.00 93.12 429 ASP A O 1
ATOM 3603 N N . ASN A 1 430 ? -15.803 0.255 11.477 1.00 94.25 430 ASN A N 1
ATOM 3604 C CA . ASN A 1 430 ? -15.982 -0.238 12.844 1.00 94.25 430 ASN A CA 1
ATOM 3605 C C . ASN A 1 430 ? -16.156 0.915 13.847 1.00 94.25 430 ASN A C 1
ATOM 3607 O O . ASN A 1 430 ? -17.060 0.863 14.678 1.00 94.25 430 ASN A O 1
ATOM 3611 N N . ALA A 1 431 ? -15.326 1.961 13.769 1.00 93.88 431 ALA A N 1
ATOM 3612 C CA . ALA A 1 431 ? -15.413 3.123 14.652 1.00 93.88 431 ALA A CA 1
ATOM 3613 C C . ALA A 1 431 ? -16.733 3.886 14.459 1.00 93.88 431 ALA A C 1
ATOM 3615 O O . ALA A 1 431 ? -17.400 4.213 15.440 1.00 93.88 431 ALA A O 1
ATOM 3616 N N . LYS A 1 432 ? -17.156 4.103 13.207 1.00 93.00 432 LYS A N 1
ATOM 3617 C CA . LYS A 1 432 ? -18.442 4.730 12.870 1.00 93.00 432 LYS A CA 1
ATOM 3618 C C . LYS A 1 432 ? -19.623 3.916 13.404 1.00 93.00 432 LYS A C 1
ATOM 3620 O O . LYS A 1 432 ? -20.505 4.479 14.046 1.00 93.00 432 LYS A O 1
ATOM 3625 N N . ASN A 1 433 ? -19.620 2.601 13.185 1.00 90.31 433 ASN A N 1
ATOM 3626 C CA . ASN A 1 433 ? -20.665 1.704 13.682 1.00 90.31 433 ASN A CA 1
ATOM 3627 C C . ASN A 1 433 ? -20.699 1.668 15.217 1.00 90.31 433 ASN A C 1
ATOM 3629 O O . ASN A 1 433 ? -21.779 1.654 15.802 1.00 90.31 433 ASN A O 1
ATOM 3633 N N . ASN A 1 434 ? -19.537 1.712 15.877 1.00 93.00 434 ASN A N 1
ATOM 3634 C CA . ASN A 1 434 ? -19.452 1.790 17.333 1.00 93.00 434 ASN A CA 1
ATOM 3635 C C . ASN A 1 434 ? -20.022 3.112 17.877 1.00 93.00 434 ASN A C 1
ATOM 3637 O O . ASN A 1 434 ? -20.790 3.081 18.831 1.00 93.00 434 ASN A O 1
ATOM 3641 N N . ILE A 1 435 ? -19.706 4.254 17.255 1.00 92.56 435 ILE A N 1
ATOM 3642 C CA . ILE A 1 435 ? -20.268 5.563 17.637 1.00 92.56 435 ILE A CA 1
ATOM 3643 C C . ILE A 1 435 ? -21.794 5.557 17.477 1.00 92.56 435 ILE A C 1
ATOM 3645 O O . ILE A 1 435 ? -22.498 5.834 18.443 1.00 92.56 435 ILE A O 1
ATOM 3649 N N . MET A 1 436 ? -22.301 5.145 16.308 1.00 92.31 436 MET A N 1
ATOM 3650 C CA . MET A 1 436 ? -23.742 5.036 16.033 1.00 92.31 436 MET A CA 1
ATOM 3651 C C . MET A 1 436 ? -24.457 4.120 17.040 1.00 92.31 436 MET A C 1
ATOM 3653 O O . MET A 1 436 ? -25.561 4.421 17.491 1.00 92.31 436 MET A O 1
ATOM 3657 N N . ARG A 1 437 ? -23.822 3.007 17.427 1.00 93.88 437 ARG A N 1
ATOM 3658 C CA . ARG A 1 437 ? -24.345 2.091 18.445 1.00 93.88 437 ARG A CA 1
ATOM 3659 C C . ARG A 1 437 ? -24.368 2.728 19.833 1.00 93.88 437 ARG A C 1
ATOM 3661 O O . ARG A 1 437 ? -25.395 2.646 20.491 1.00 93.88 437 ARG A O 1
ATOM 3668 N N . VAL A 1 438 ? -23.288 3.377 20.273 1.00 94.19 438 VAL A N 1
ATOM 3669 C CA . VAL A 1 438 ? -23.231 4.079 21.572 1.00 94.19 438 VAL A CA 1
ATOM 3670 C C . VAL A 1 438 ? -24.280 5.193 21.650 1.00 94.19 438 VAL A C 1
ATOM 3672 O O . VAL A 1 438 ? -24.943 5.342 22.675 1.00 94.19 438 VAL A O 1
ATOM 3675 N N . GLU A 1 439 ? -24.481 5.931 20.559 1.00 93.56 439 GLU A N 1
ATOM 3676 C CA . GLU A 1 439 ? -25.528 6.946 20.438 1.00 93.56 439 GLU A CA 1
ATOM 3677 C C . GLU A 1 439 ? -26.929 6.323 20.549 1.00 93.56 439 GLU A C 1
ATOM 3679 O O . GLU A 1 439 ? -27.699 6.724 21.419 1.00 93.56 439 GLU A O 1
ATOM 3684 N N . SER A 1 440 ? -27.211 5.248 19.800 1.00 94.75 440 SER A N 1
ATOM 3685 C CA . SER A 1 440 ? -28.485 4.512 19.901 1.00 94.75 440 SER A CA 1
ATOM 3686 C C . SER A 1 440 ? -28.737 3.929 21.304 1.00 94.75 440 SER A C 1
ATOM 3688 O O . SER A 1 440 ? -29.875 3.936 21.770 1.00 94.75 440 SER A O 1
ATOM 3690 N N . ILE A 1 441 ? -27.699 3.453 22.014 1.00 95.56 441 ILE A N 1
ATOM 3691 C CA . ILE A 1 441 ? -27.806 3.018 23.424 1.00 95.56 441 ILE A CA 1
ATOM 3692 C C . ILE A 1 441 ? -28.248 4.183 24.303 1.00 95.56 441 ILE A C 1
ATOM 3694 O O . ILE A 1 441 ? -29.191 4.035 25.077 1.00 95.56 441 ILE A O 1
ATOM 3698 N N . ARG A 1 442 ? -27.608 5.347 24.165 1.00 95.00 442 ARG A N 1
ATOM 3699 C CA . ARG A 1 442 ? -27.930 6.539 24.955 1.00 95.00 442 ARG A CA 1
ATOM 3700 C C . ARG A 1 442 ? -29.348 7.045 24.680 1.00 95.00 442 ARG A C 1
ATOM 3702 O O . ARG A 1 442 ? -3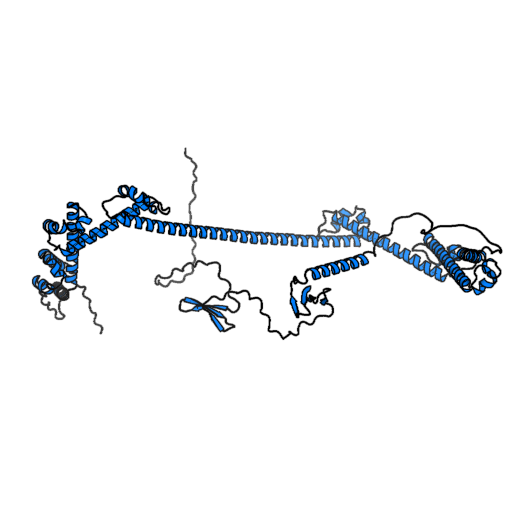0.065 7.387 25.622 1.00 95.00 442 ARG A O 1
ATOM 3709 N N . GLU A 1 443 ? -29.763 7.092 23.416 1.00 94.75 443 GLU A N 1
ATOM 3710 C CA . GLU A 1 443 ? -31.120 7.490 23.016 1.00 94.75 443 GLU A CA 1
ATOM 3711 C C . GLU A 1 443 ? -32.175 6.553 23.608 1.00 94.75 443 GLU A C 1
ATOM 3713 O O . GLU A 1 443 ? -33.151 7.016 24.204 1.00 94.75 443 GLU A O 1
ATOM 3718 N N . PHE A 1 444 ? -31.944 5.240 23.515 1.00 96.69 444 PHE A N 1
ATOM 3719 C CA . PHE A 1 444 ? -32.838 4.230 24.067 1.00 96.69 444 PHE A CA 1
ATOM 3720 C C . PHE A 1 444 ? -32.877 4.262 25.603 1.00 96.69 444 PHE A C 1
ATOM 3722 O O . PHE A 1 444 ? -33.958 4.258 26.181 1.00 96.69 444 PHE A O 1
ATOM 3729 N N . GLN A 1 445 ? -31.737 4.396 26.287 1.00 96.12 445 GLN A N 1
ATOM 3730 C CA . GLN A 1 445 ? -31.697 4.591 27.745 1.00 96.12 445 GLN A CA 1
ATOM 3731 C C . GLN A 1 445 ? -32.458 5.854 28.177 1.00 96.12 445 GLN A C 1
ATOM 3733 O O . GLN A 1 445 ? -33.185 5.827 29.167 1.00 96.12 445 GLN A O 1
ATOM 3738 N N . THR A 1 446 ? -32.361 6.946 27.413 1.00 95.75 446 THR A N 1
ATOM 3739 C CA . THR A 1 446 ? -33.133 8.173 27.680 1.00 95.75 446 THR A CA 1
ATOM 3740 C C . THR A 1 446 ? -34.639 7.928 27.515 1.00 95.75 446 THR A C 1
ATOM 3742 O O . THR A 1 446 ? -35.422 8.312 28.379 1.00 95.75 446 THR A O 1
ATOM 3745 N N . LEU A 1 447 ? -35.047 7.211 26.462 1.00 96.31 447 LEU A N 1
ATOM 3746 C CA . LEU A 1 447 ? -36.437 6.792 26.251 1.00 96.31 447 LEU A CA 1
ATOM 3747 C C . LEU A 1 447 ? -36.976 5.933 27.415 1.00 96.31 447 LEU A C 1
ATOM 3749 O O . LEU A 1 447 ? -38.120 6.110 27.843 1.00 96.31 447 LEU A O 1
ATOM 3753 N N . LEU A 1 448 ? -36.155 5.025 27.953 1.00 97.06 448 LEU A N 1
ATOM 3754 C CA . LEU A 1 448 ? -36.503 4.218 29.124 1.00 97.06 448 LEU A CA 1
ATOM 3755 C C . LEU A 1 448 ? -36.666 5.075 30.387 1.00 97.06 448 LEU A C 1
ATOM 3757 O O . LEU A 1 448 ? -37.632 4.883 31.122 1.00 97.06 448 LEU A O 1
ATOM 3761 N N . ILE A 1 449 ? -35.788 6.054 30.625 1.00 96.00 449 ILE A N 1
ATOM 3762 C CA . ILE A 1 449 ? -35.917 7.007 31.742 1.00 96.00 449 ILE A CA 1
ATOM 3763 C C . ILE A 1 449 ? -37.230 7.805 31.643 1.00 96.00 449 ILE A C 1
ATOM 3765 O O . ILE A 1 449 ? -37.920 7.985 32.651 1.00 96.00 449 ILE A O 1
ATOM 3769 N N . ASP A 1 450 ? -37.610 8.236 30.438 1.00 95.25 450 ASP A N 1
ATOM 3770 C CA . ASP A 1 450 ? -38.832 9.012 30.212 1.00 95.25 450 ASP A CA 1
ATOM 3771 C C . ASP A 1 450 ? -40.107 8.195 30.501 1.00 95.25 450 ASP A C 1
ATOM 3773 O O . ASP A 1 450 ? -40.988 8.660 31.244 1.00 95.25 450 ASP A O 1
ATOM 3777 N N . LEU A 1 451 ? -40.202 6.988 29.918 1.00 95.31 451 LEU A N 1
ATOM 3778 C CA . LEU A 1 451 ? -41.437 6.193 29.808 1.00 95.31 451 LEU A CA 1
ATOM 3779 C C . LEU A 1 451 ? -41.536 4.991 30.767 1.00 95.31 451 LEU A C 1
ATOM 3781 O O . LEU A 1 451 ? -42.645 4.526 31.048 1.00 95.31 451 LEU A O 1
ATOM 3785 N N . VAL A 1 452 ? -40.417 4.481 31.287 1.00 96.31 452 VAL A N 1
ATOM 3786 C CA . VAL A 1 452 ? -40.357 3.290 32.154 1.00 96.31 452 VAL A CA 1
ATOM 3787 C C . VAL A 1 452 ? -39.922 3.715 33.553 1.00 96.31 452 VAL A C 1
ATOM 3789 O O . VAL A 1 452 ? -38.740 3.776 33.875 1.00 96.31 452 VAL A O 1
ATOM 3792 N N . ARG A 1 453 ? -40.904 4.042 34.401 1.00 93.81 453 ARG A N 1
ATOM 3793 C CA . ARG A 1 453 ? -40.677 4.603 35.751 1.00 93.81 453 ARG A CA 1
ATOM 3794 C C . ARG A 1 453 ? -40.887 3.614 36.900 1.00 93.81 453 ARG A C 1
ATOM 3796 O O . ARG A 1 453 ? -40.752 3.999 38.061 1.00 93.81 453 ARG A O 1
ATOM 3803 N N . THR A 1 454 ? -41.250 2.367 36.600 1.00 92.88 454 THR A N 1
ATOM 3804 C CA . THR A 1 454 ? -41.442 1.280 37.574 1.00 92.88 454 THR A CA 1
ATOM 3805 C C . THR A 1 454 ? -40.708 0.026 37.127 1.00 92.88 454 THR A C 1
ATOM 3807 O O . THR A 1 454 ? -40.495 -0.142 35.932 1.00 92.88 454 THR A O 1
ATOM 3810 N N . HIS A 1 455 ? -40.321 -0.825 38.078 1.00 95.50 455 HIS A N 1
ATOM 3811 C CA . HIS A 1 455 ? -39.636 -2.092 37.805 1.00 95.50 455 HIS A CA 1
ATOM 3812 C C . HIS A 1 455 ? -40.608 -3.283 37.687 1.00 95.50 455 HIS A C 1
ATOM 3814 O O . HIS A 1 455 ? -40.252 -4.315 37.138 1.00 95.50 455 HIS A O 1
ATOM 3820 N N . GLU A 1 456 ? -41.861 -3.128 38.128 1.00 93.19 456 GLU A N 1
ATOM 3821 C CA . GLU A 1 456 ? -42.925 -4.149 38.057 1.00 93.19 456 GLU A CA 1
ATOM 3822 C C . GLU A 1 456 ? -43.507 -4.343 36.632 1.00 93.19 456 GLU A C 1
ATOM 3824 O O . GLU A 1 456 ? -44.633 -4.805 36.469 1.00 93.19 456 GLU A O 1
ATOM 3829 N N . THR A 1 457 ? -42.791 -3.937 35.578 1.00 94.25 457 THR A N 1
ATOM 3830 C CA . THR A 1 457 ? -43.264 -3.997 34.184 1.00 94.25 457 THR A CA 1
ATOM 3831 C C . THR A 1 457 ? -42.278 -4.757 33.307 1.00 94.25 457 THR A C 1
ATOM 3833 O O . THR A 1 457 ? -41.069 -4.666 33.487 1.00 94.25 457 THR A O 1
ATOM 3836 N N . THR A 1 458 ? -42.794 -5.476 32.313 1.00 95.38 458 THR A N 1
ATOM 3837 C CA . THR A 1 458 ? -41.988 -6.248 31.357 1.00 95.38 458 THR A CA 1
ATOM 3838 C C . THR A 1 458 ? -41.817 -5.500 30.036 1.00 95.38 458 THR A C 1
ATOM 3840 O O . THR A 1 458 ? -42.597 -4.590 29.725 1.00 95.38 458 THR A O 1
ATOM 3843 N N . PHE A 1 459 ? -40.811 -5.888 29.244 1.00 95.56 459 PHE A N 1
ATOM 3844 C CA . PHE A 1 459 ? -40.554 -5.277 27.941 1.00 95.56 459 PHE A CA 1
ATOM 3845 C C . PHE A 1 459 ? -41.759 -5.431 27.018 1.00 95.56 459 PHE A C 1
ATOM 3847 O O . PHE A 1 459 ? -42.253 -4.427 26.525 1.00 95.56 459 PHE A O 1
ATOM 3854 N N . GLU A 1 460 ? -42.315 -6.637 26.860 1.00 95.00 460 GLU A N 1
ATOM 3855 C CA . GLU A 1 460 ? -43.467 -6.871 25.973 1.00 95.00 460 GLU A CA 1
ATOM 3856 C C . GLU A 1 460 ? -44.716 -6.047 26.348 1.00 95.00 460 GLU A C 1
ATOM 3858 O O . GLU A 1 460 ? -45.441 -5.611 25.456 1.00 95.00 460 GLU A O 1
ATOM 3863 N N . LEU A 1 461 ? -44.941 -5.739 27.635 1.00 95.38 461 LEU A N 1
ATOM 3864 C CA . LEU A 1 461 ? -46.029 -4.839 28.052 1.00 95.38 461 LEU A CA 1
ATOM 3865 C C . LEU A 1 461 ? -45.764 -3.369 27.687 1.00 95.38 461 LEU A C 1
ATOM 3867 O O . LEU A 1 461 ? -46.705 -2.633 27.394 1.00 95.38 461 LEU A O 1
ATOM 3871 N N . LYS A 1 462 ? -44.501 -2.922 27.710 1.00 94.94 462 LYS A N 1
ATOM 3872 C CA . LYS A 1 462 ? -44.120 -1.524 27.427 1.00 94.94 462 LYS A CA 1
ATOM 3873 C C . LYS A 1 462 ? -43.721 -1.258 25.977 1.00 94.94 462 LYS A C 1
ATOM 3875 O O . LYS A 1 462 ? -43.820 -0.122 25.524 1.00 94.94 462 LYS A O 1
ATOM 3880 N N . LYS A 1 463 ? -43.323 -2.283 25.231 1.00 94.62 463 LYS A N 1
ATOM 3881 C CA . LYS A 1 463 ? -42.871 -2.232 23.836 1.00 94.62 463 LYS A CA 1
ATOM 3882 C C . LYS A 1 463 ? -43.834 -1.485 22.899 1.00 94.62 463 LYS A C 1
ATOM 3884 O O . LYS A 1 463 ? -43.319 -0.673 22.135 1.00 94.62 463 LYS A O 1
ATOM 3889 N N . PRO A 1 464 ? -45.177 -1.614 22.989 1.00 95.56 464 PRO A N 1
ATOM 3890 C CA . PRO A 1 464 ? -46.093 -0.823 22.159 1.00 95.56 464 PRO A CA 1
ATOM 3891 C C . PRO A 1 464 ? -46.080 0.684 22.464 1.00 95.56 464 PRO A C 1
ATOM 3893 O O . PRO A 1 464 ? -46.323 1.485 21.566 1.00 95.56 464 PRO A O 1
ATOM 3896 N N . ASP A 1 465 ? -45.796 1.084 23.710 1.00 93.75 465 ASP A N 1
ATOM 3897 C CA . ASP A 1 465 ? -45.620 2.497 24.070 1.00 93.75 465 ASP A CA 1
ATOM 3898 C C . ASP A 1 465 ? -44.259 3.009 23.585 1.00 93.75 465 ASP A C 1
ATOM 3900 O O . ASP A 1 465 ? -44.182 4.081 22.988 1.00 93.75 465 ASP A O 1
ATOM 3904 N N . LEU A 1 466 ? -43.195 2.224 23.799 1.00 94.62 466 LEU A N 1
ATOM 3905 C CA . LEU A 1 466 ? -41.834 2.561 23.369 1.00 94.62 466 LEU A CA 1
ATOM 3906 C C . LEU A 1 466 ? -41.755 2.715 21.839 1.00 94.62 466 LEU A C 1
ATOM 3908 O O . LEU A 1 466 ? -41.169 3.677 21.353 1.00 94.62 466 LEU A O 1
ATOM 3912 N N . GLN A 1 467 ? -42.408 1.826 21.082 1.00 94.94 467 GLN A N 1
ATOM 3913 C CA . GLN A 1 467 ? -42.487 1.858 19.616 1.00 94.94 467 GLN A CA 1
ATOM 3914 C C . GLN A 1 467 ? -43.177 3.105 19.042 1.00 94.94 467 GLN A C 1
ATOM 3916 O O . GLN A 1 467 ? -43.050 3.358 17.848 1.00 94.94 467 GLN A O 1
ATOM 3921 N N . ARG A 1 468 ? -43.903 3.901 19.836 1.00 94.19 468 ARG A N 1
ATOM 3922 C CA . ARG A 1 468 ? -44.480 5.168 19.351 1.00 94.19 468 ARG A CA 1
ATOM 3923 C C . ARG A 1 468 ? -43.456 6.300 19.282 1.00 94.19 468 ARG A C 1
ATOM 3925 O O . ARG A 1 468 ? -43.704 7.286 18.593 1.00 94.19 468 ARG A O 1
ATOM 3932 N N . ASP A 1 469 ? -42.329 6.178 19.980 1.00 94.50 469 ASP A N 1
ATOM 3933 C CA . ASP A 1 469 ? -41.261 7.175 19.969 1.00 94.50 469 ASP A CA 1
ATOM 3934 C C . ASP A 1 469 ? -40.279 6.914 18.813 1.00 94.50 469 ASP A C 1
ATOM 3936 O O . ASP A 1 469 ? -39.884 5.777 18.534 1.00 94.50 469 ASP A O 1
ATOM 3940 N N . SER A 1 470 ? -39.841 7.981 18.141 1.00 91.75 470 SER A N 1
ATOM 3941 C CA . SER A 1 470 ? -38.871 7.883 17.046 1.00 91.75 470 SER A CA 1
ATOM 3942 C C . SER A 1 470 ? -37.541 7.262 17.496 1.00 91.75 470 SER A C 1
ATOM 3944 O O . SER A 1 470 ? -36.908 6.558 16.710 1.00 91.75 470 SER A O 1
ATOM 3946 N N . ARG A 1 471 ? -37.135 7.469 18.758 1.00 92.44 471 ARG A N 1
ATOM 3947 C CA . ARG A 1 471 ? -35.883 6.952 19.344 1.00 92.44 471 ARG A CA 1
ATOM 3948 C C . ARG A 1 471 ? -35.838 5.422 19.409 1.00 92.44 471 ARG A C 1
ATOM 3950 O O . ARG A 1 471 ? -34.760 4.838 19.410 1.00 92.44 471 ARG A O 1
ATOM 3957 N N . PHE A 1 472 ? -36.988 4.741 19.411 1.00 92.50 472 PHE A N 1
ATOM 3958 C CA . PHE A 1 472 ? -37.043 3.272 19.418 1.00 92.50 472 PHE A CA 1
ATOM 3959 C C . PHE A 1 472 ? -36.541 2.636 18.107 1.00 92.50 472 PHE A C 1
ATOM 3961 O O . PHE A 1 472 ? -36.085 1.486 18.090 1.00 92.50 472 PHE A O 1
ATOM 3968 N N . HIS A 1 473 ? -36.624 3.383 17.004 1.00 89.88 473 HIS A N 1
ATOM 3969 C CA . HIS A 1 473 ? -36.327 2.911 15.651 1.00 89.88 473 HIS A CA 1
ATOM 3970 C C . HIS A 1 473 ? -34.873 3.157 15.208 1.00 89.88 473 HIS A C 1
ATOM 3972 O O . HIS A 1 473 ? -34.542 2.907 14.049 1.00 89.88 473 HIS A O 1
ATOM 3978 N N . GLY A 1 474 ? -33.997 3.617 16.111 1.00 83.94 474 GLY A N 1
ATOM 3979 C CA . GLY A 1 474 ? -32.574 3.822 15.830 1.00 83.94 474 GLY A CA 1
ATOM 3980 C C . GLY A 1 474 ? -31.878 2.550 15.323 1.00 83.94 474 GLY A C 1
ATOM 3981 O O . GLY A 1 474 ? -32.028 1.466 15.890 1.00 83.94 474 GLY A O 1
ATOM 3982 N N . SER A 1 475 ? -31.092 2.680 14.251 1.00 81.00 475 SER A N 1
ATOM 3983 C CA . SER A 1 475 ? -30.474 1.553 13.535 1.00 81.00 475 SER A CA 1
ATOM 3984 C C . SER A 1 475 ? -29.242 0.942 14.218 1.00 81.00 475 SER A C 1
ATOM 3986 O O . SER A 1 475 ? -28.683 -0.024 13.703 1.00 81.00 475 SER A O 1
ATOM 3988 N N . GLY A 1 476 ? -28.777 1.492 15.346 1.00 86.38 476 GLY A N 1
ATOM 3989 C CA . GLY A 1 476 ? -27.613 0.986 16.087 1.00 86.38 476 GLY A CA 1
ATOM 3990 C C . GLY A 1 476 ? -27.899 -0.165 17.062 1.00 86.38 476 GLY A C 1
ATOM 3991 O O . GLY A 1 476 ? -26.951 -0.702 17.647 1.00 86.38 476 GLY A O 1
ATOM 3992 N N . LEU A 1 477 ? -29.168 -0.552 17.252 1.00 92.06 477 LEU A N 1
ATOM 3993 C CA . LEU A 1 477 ? -29.578 -1.588 18.208 1.00 92.06 477 LEU A CA 1
ATOM 3994 C C . LEU A 1 477 ? -30.526 -2.631 17.619 1.00 92.06 477 LEU A C 1
ATOM 3996 O O . LEU A 1 477 ? -31.577 -2.305 17.068 1.00 92.06 477 LEU A O 1
ATOM 4000 N N . GLU A 1 478 ? -30.193 -3.898 17.859 1.00 92.00 478 GLU A N 1
ATOM 4001 C CA . GLU A 1 478 ? -31.098 -5.026 17.658 1.00 92.00 478 GLU A CA 1
ATOM 4002 C C . GLU A 1 478 ? -32.135 -5.104 18.788 1.00 92.00 478 GLU A C 1
ATOM 4004 O O . GLU A 1 478 ? -31.878 -4.683 19.918 1.00 92.00 478 GLU A O 1
ATOM 4009 N N . ASP A 1 479 ? -33.284 -5.729 18.534 1.00 91.38 479 ASP A N 1
ATOM 4010 C CA . ASP A 1 479 ? -34.335 -5.887 19.549 1.00 91.38 479 ASP A CA 1
ATOM 4011 C C . ASP A 1 479 ? -33.867 -6.679 20.787 1.00 91.38 479 ASP A C 1
ATOM 4013 O O . ASP A 1 479 ? -34.314 -6.404 21.898 1.00 91.38 479 ASP A O 1
ATOM 4017 N N . LYS A 1 480 ? -32.890 -7.587 20.633 1.00 93.62 480 LYS A N 1
ATOM 4018 C CA . LYS A 1 480 ? -32.232 -8.278 21.759 1.00 93.62 480 LYS A CA 1
ATOM 4019 C C . LYS A 1 480 ? -31.417 -7.337 22.649 1.00 93.62 480 LYS A C 1
ATOM 4021 O O . LYS A 1 480 ? -31.365 -7.535 23.861 1.00 93.62 480 LYS A O 1
ATOM 4026 N N . ASP A 1 481 ? -30.770 -6.327 22.067 1.00 94.56 481 ASP A N 1
ATOM 4027 C CA . ASP A 1 481 ? -30.063 -5.310 22.848 1.00 94.56 481 ASP A CA 1
ATOM 4028 C C . ASP A 1 481 ? -31.052 -4.392 23.570 1.00 94.56 481 ASP A C 1
ATOM 4030 O O . ASP A 1 481 ? -30.807 -4.034 24.720 1.00 94.56 481 ASP A O 1
ATOM 4034 N N . LYS A 1 482 ? -32.178 -4.051 22.926 1.00 95.25 482 LYS A N 1
ATOM 4035 C CA . LYS A 1 482 ? -33.254 -3.244 23.526 1.00 95.25 482 LYS A CA 1
ATOM 4036 C C . LYS A 1 482 ? -33.893 -3.956 24.722 1.00 95.25 482 LYS A C 1
ATOM 4038 O O . LYS A 1 482 ? -34.047 -3.335 25.767 1.00 95.25 482 LYS A O 1
ATOM 4043 N N . GLU A 1 483 ? -34.177 -5.255 24.611 1.00 96.12 483 GLU A N 1
ATOM 4044 C CA . GLU A 1 483 ? -34.611 -6.085 25.747 1.00 96.12 483 GLU A CA 1
ATOM 4045 C C . GLU A 1 483 ? -33.567 -6.066 26.877 1.00 96.12 483 GLU A C 1
ATOM 4047 O O . GLU A 1 483 ? -33.900 -5.746 28.014 1.00 96.12 483 GLU A O 1
ATOM 4052 N N . ARG A 1 484 ? -32.283 -6.329 26.581 1.00 97.44 484 ARG A N 1
ATOM 4053 C CA . ARG A 1 484 ? -31.227 -6.331 27.614 1.00 97.44 484 ARG A CA 1
ATOM 4054 C C . ARG A 1 484 ? -31.129 -4.986 28.344 1.00 97.44 484 ARG A C 1
ATOM 4056 O O . ARG A 1 484 ? -31.083 -4.972 29.569 1.00 97.44 484 ARG A O 1
ATOM 4063 N N . LEU A 1 485 ? -31.125 -3.875 27.604 1.00 97.12 485 LEU A N 1
ATOM 4064 C CA . LEU A 1 485 ? -31.075 -2.517 28.165 1.00 97.12 485 LEU A CA 1
ATOM 4065 C C . LEU A 1 485 ? -32.336 -2.176 28.974 1.00 97.12 485 LEU A C 1
ATOM 4067 O O . LEU A 1 485 ? -32.251 -1.460 29.969 1.00 97.12 485 LEU A O 1
ATOM 4071 N N . PHE A 1 486 ? -33.500 -2.704 28.581 1.00 97.88 486 PHE A N 1
ATOM 4072 C CA . PHE A 1 486 ? -34.731 -2.587 29.361 1.00 97.88 486 PHE A CA 1
ATOM 4073 C C . PHE A 1 486 ? -34.600 -3.318 30.703 1.00 97.88 486 PHE A C 1
ATOM 4075 O O . PHE A 1 486 ? -34.859 -2.715 31.740 1.00 97.88 486 PHE A O 1
ATOM 4082 N N . GLN A 1 487 ? -34.146 -4.575 30.707 1.00 97.88 487 GLN A N 1
ATOM 4083 C CA . GLN A 1 487 ? -33.955 -5.351 31.941 1.00 97.88 487 GLN A CA 1
ATOM 4084 C C . GLN A 1 487 ? -32.908 -4.721 32.874 1.00 97.88 487 GLN A C 1
ATOM 4086 O O . GLN A 1 487 ? -33.108 -4.670 34.086 1.00 97.88 487 GLN A O 1
ATOM 4091 N N . GLU A 1 488 ? -31.824 -4.180 32.313 1.00 98.19 488 GLU A N 1
ATOM 4092 C CA . GLU A 1 488 ? -30.806 -3.424 33.050 1.00 98.19 488 GLU A CA 1
ATOM 4093 C C . GLU A 1 488 ? -31.421 -2.198 33.750 1.00 98.19 488 GLU A C 1
ATOM 4095 O O . GLU A 1 488 ? -31.276 -2.048 34.961 1.00 98.19 488 GLU A O 1
ATOM 4100 N N . HIS A 1 489 ? -32.204 -1.386 33.028 1.00 98.19 489 HIS A N 1
ATOM 4101 C CA . HIS A 1 489 ? -32.919 -0.220 33.573 1.00 98.19 489 HIS A CA 1
ATOM 4102 C C . HIS A 1 489 ? -33.975 -0.586 34.631 1.00 98.19 489 HIS A C 1
ATOM 4104 O O . HIS A 1 489 ? -34.110 0.103 35.644 1.00 98.19 489 HIS A O 1
ATOM 4110 N N . ILE A 1 490 ? -34.704 -1.688 34.432 1.00 97.88 490 ILE A N 1
ATOM 4111 C CA . ILE A 1 490 ? -35.670 -2.235 35.399 1.00 97.88 490 ILE A CA 1
ATOM 4112 C C . ILE A 1 490 ? -34.970 -2.628 36.705 1.00 97.88 490 ILE A C 1
ATOM 4114 O O . ILE A 1 490 ? -35.411 -2.212 37.780 1.00 97.88 490 ILE A O 1
ATOM 4118 N N . ASN A 1 491 ? -33.853 -3.360 36.623 1.00 97.69 491 ASN A N 1
ATOM 4119 C CA . ASN A 1 491 ? -33.037 -3.690 37.790 1.00 97.69 491 ASN A CA 1
ATOM 4120 C C . ASN A 1 491 ? -32.485 -2.421 38.457 1.00 97.69 491 ASN A C 1
ATOM 4122 O O . ASN A 1 491 ? -32.577 -2.283 39.671 1.00 97.69 491 ASN A O 1
ATOM 4126 N N . ASP A 1 492 ? -31.999 -1.450 37.688 1.00 97.88 492 ASP A N 1
ATOM 4127 C CA . ASP A 1 492 ? -31.513 -0.168 38.206 1.00 97.88 492 ASP A CA 1
ATOM 4128 C C . ASP A 1 492 ? -32.580 0.595 39.010 1.00 97.88 492 ASP A C 1
ATOM 4130 O O . ASP A 1 492 ? -32.284 1.180 40.057 1.00 97.88 492 ASP A O 1
ATOM 4134 N N . ILE A 1 493 ? -33.835 0.586 38.546 1.00 97.38 493 ILE A N 1
ATOM 4135 C CA . ILE A 1 493 ? -34.977 1.157 39.275 1.00 97.38 493 ILE A CA 1
ATOM 4136 C C . ILE A 1 493 ? -35.259 0.359 40.550 1.00 97.38 493 ILE A C 1
ATOM 4138 O O . ILE A 1 493 ? -35.479 0.968 41.600 1.00 97.38 493 ILE A O 1
ATOM 4142 N N . TYR A 1 494 ? -35.255 -0.975 40.472 1.00 97.25 494 TYR A N 1
ATOM 4143 C CA . TYR A 1 494 ? -35.456 -1.848 41.629 1.00 97.25 494 TYR A CA 1
ATOM 4144 C C . TYR A 1 494 ? -34.389 -1.600 42.703 1.00 97.25 494 TYR A C 1
ATOM 4146 O O . TYR A 1 494 ? -34.741 -1.271 43.830 1.00 97.25 494 TYR A O 1
ATOM 4154 N N . GLN A 1 495 ? -33.100 -1.622 42.351 1.00 97.62 495 GLN A N 1
ATOM 4155 C CA . GLN A 1 495 ? -31.991 -1.403 43.287 1.00 97.62 495 GLN A CA 1
ATOM 4156 C C . GLN A 1 495 ? -32.034 -0.008 43.934 1.00 97.62 495 GLN A C 1
ATOM 4158 O O . GLN A 1 495 ? -31.824 0.130 45.140 1.00 97.62 495 GLN A O 1
ATOM 4163 N N . LYS A 1 496 ? -32.375 1.042 43.170 1.00 96.88 496 LYS A N 1
ATOM 4164 C CA . LYS A 1 496 ? -32.556 2.407 43.712 1.00 96.88 496 LYS A CA 1
ATOM 4165 C C . LYS A 1 496 ? -33.725 2.481 44.704 1.00 96.88 496 LYS A C 1
ATOM 4167 O O . LYS A 1 496 ? -33.616 3.174 45.715 1.00 96.88 496 LYS A O 1
ATOM 4172 N N . ARG A 1 497 ? -34.825 1.762 44.446 1.00 96.69 497 ARG A N 1
ATOM 4173 C CA . ARG A 1 497 ? -35.981 1.665 45.358 1.00 96.69 497 ARG A CA 1
ATOM 4174 C C . ARG A 1 497 ? -35.661 0.827 46.596 1.00 96.69 497 ARG A C 1
ATOM 4176 O O . ARG A 1 497 ? -35.943 1.285 47.697 1.00 96.69 497 ARG A O 1
ATOM 4183 N N . LEU A 1 498 ? -35.006 -0.322 46.429 1.00 96.56 498 LEU A N 1
ATOM 4184 C CA . LEU A 1 498 ? -34.579 -1.212 47.509 1.00 96.56 498 LEU A CA 1
ATOM 4185 C C . LEU A 1 498 ? -33.633 -0.494 48.476 1.00 96.56 498 LEU A C 1
ATOM 4187 O O . LEU A 1 498 ? -33.874 -0.481 49.677 1.00 96.56 498 LEU A O 1
ATOM 4191 N N . LYS A 1 499 ? -32.631 0.222 47.952 1.00 96.44 499 LYS A N 1
ATOM 4192 C CA . LYS A 1 499 ? -31.753 1.075 48.763 1.00 96.44 499 LYS A CA 1
ATOM 4193 C C . LYS A 1 499 ? -32.531 2.146 49.535 1.00 96.44 499 LYS A C 1
ATOM 4195 O O . LYS A 1 499 ? -32.207 2.423 50.684 1.00 96.44 499 LYS A O 1
ATOM 4200 N N . SER A 1 500 ? -33.552 2.749 48.925 1.00 96.06 500 SER A N 1
ATOM 4201 C CA . SER A 1 500 ? -34.386 3.751 49.599 1.00 96.06 500 SER A CA 1
ATOM 4202 C C . SER A 1 500 ? -35.274 3.136 50.689 1.00 96.06 500 SER A C 1
ATOM 4204 O O . SER A 1 500 ? -35.474 3.761 51.726 1.00 96.06 500 SER A O 1
ATOM 4206 N N . TYR A 1 501 ? -35.752 1.904 50.497 1.00 95.50 501 TYR A N 1
ATOM 4207 C CA . TYR A 1 501 ? -36.453 1.123 51.518 1.00 95.50 501 TYR A CA 1
ATOM 4208 C C . TYR A 1 501 ? -35.526 0.729 52.676 1.00 95.50 501 TYR A C 1
ATOM 4210 O O . TYR A 1 501 ? -35.875 0.944 53.828 1.00 95.50 501 TYR A O 1
ATOM 4218 N N . TYR A 1 502 ? -34.298 0.280 52.414 1.00 95.50 502 TYR A N 1
ATOM 4219 C CA . TYR A 1 502 ? -33.330 0.013 53.486 1.00 95.50 502 TYR A CA 1
ATOM 4220 C C . TYR A 1 502 ? -32.969 1.286 54.272 1.00 95.50 502 TYR A C 1
ATOM 4222 O O . TYR A 1 502 ? -32.890 1.237 55.492 1.00 95.50 502 TYR A O 1
ATOM 4230 N N . GLN A 1 503 ? -32.910 2.454 53.619 1.00 94.94 503 GLN A N 1
ATOM 4231 C CA . GLN A 1 503 ? -32.788 3.756 54.299 1.00 94.94 503 GLN A CA 1
ATOM 4232 C C . GLN A 1 503 ? -34.019 4.157 55.138 1.00 94.94 503 GLN A C 1
ATOM 4234 O O . GLN A 1 503 ? -33.907 5.037 55.989 1.00 94.94 503 GLN A O 1
ATOM 4239 N N . LEU A 1 504 ? -35.201 3.585 54.881 1.00 94.62 504 LEU A N 1
ATOM 4240 C CA . LEU A 1 504 ? -36.362 3.696 55.773 1.00 94.62 504 LEU A CA 1
ATOM 4241 C C . LEU A 1 504 ? -36.180 2.778 56.984 1.00 94.62 504 LEU A C 1
ATOM 4243 O O . LEU A 1 504 ? -36.362 3.225 58.112 1.00 94.62 504 LEU A O 1
ATOM 4247 N N . LEU A 1 505 ? -35.768 1.529 56.761 1.00 94.31 505 LEU A N 1
ATOM 4248 C CA . LEU A 1 505 ? -35.509 0.582 57.844 1.00 94.31 505 LEU A CA 1
ATOM 4249 C C . LEU A 1 505 ? -34.399 1.094 58.783 1.00 94.31 505 LEU A C 1
ATOM 4251 O O . LEU A 1 505 ? -34.597 1.104 59.993 1.00 94.31 505 LEU A O 1
ATOM 4255 N N . ASP A 1 506 ? -33.314 1.667 58.250 1.00 92.88 506 ASP A N 1
ATOM 4256 C CA . ASP A 1 506 ? -32.215 2.272 59.024 1.00 92.88 506 ASP A CA 1
ATOM 4257 C C . ASP A 1 506 ? -32.676 3.316 60.058 1.00 92.88 506 ASP A C 1
ATOM 4259 O O . ASP A 1 506 ? -31.992 3.527 61.060 1.00 92.88 506 ASP A O 1
ATOM 4263 N N . GLN A 1 507 ? -33.809 3.983 59.806 1.00 90.75 507 GLN A N 1
ATOM 4264 C CA . GLN A 1 507 ? -34.366 5.053 60.640 1.00 90.75 507 GLN A CA 1
ATOM 4265 C C . GLN A 1 507 ? -35.297 4.540 61.750 1.00 90.75 507 GLN A C 1
ATOM 4267 O O . GLN A 1 507 ? -35.536 5.267 62.713 1.00 90.75 507 GLN A O 1
ATOM 4272 N N . HIS A 1 508 ? -35.837 3.324 61.613 1.00 88.94 508 HIS A N 1
ATOM 4273 C CA . HIS A 1 508 ? -36.933 2.819 62.450 1.00 88.94 508 HIS A CA 1
ATOM 4274 C C . HIS A 1 508 ? -36.703 1.416 63.038 1.00 88.94 508 HIS A C 1
ATOM 4276 O O . HIS A 1 508 ? -37.450 1.022 63.928 1.00 88.94 508 HIS A O 1
ATOM 4282 N N . VAL A 1 509 ? -35.693 0.672 62.573 1.00 91.06 509 VAL A N 1
ATOM 4283 C CA . VAL A 1 509 ? -35.438 -0.729 62.945 1.00 91.06 509 VAL A CA 1
ATOM 4284 C C . VAL A 1 509 ? -34.269 -0.846 63.927 1.00 91.06 509 VAL A C 1
ATOM 4286 O O . VAL A 1 509 ? -33.140 -0.423 63.648 1.00 91.06 509 VAL A O 1
ATOM 4289 N N . GLN A 1 510 ? -34.541 -1.475 65.070 1.00 89.00 510 GLN A N 1
ATOM 4290 C CA . GLN A 1 510 ? -33.546 -2.021 65.997 1.00 89.00 510 GLN A CA 1
ATOM 4291 C C . GLN A 1 510 ? -33.331 -3.515 65.696 1.00 89.00 510 GLN A C 1
ATOM 4293 O O . GLN A 1 510 ? -34.086 -4.112 64.930 1.00 89.00 510 GLN A O 1
ATOM 4298 N N . LEU A 1 511 ? -32.277 -4.129 66.241 1.00 90.75 511 LEU A N 1
ATOM 4299 C CA . LEU A 1 511 ? -31.874 -5.495 65.855 1.00 90.75 511 LEU A CA 1
ATOM 4300 C C . LEU A 1 511 ? -32.846 -6.602 66.314 1.00 90.75 511 LEU A C 1
ATOM 4302 O O . LEU A 1 511 ? -32.777 -7.723 65.824 1.00 90.75 511 LEU A O 1
ATOM 4306 N N . ASP A 1 512 ? -33.750 -6.264 67.225 1.00 90.31 512 ASP A N 1
ATOM 4307 C CA . ASP A 1 512 ? -34.811 -7.077 67.823 1.00 90.31 512 ASP A CA 1
ATOM 4308 C C . ASP A 1 512 ? -36.217 -6.726 67.298 1.00 90.31 512 ASP A C 1
ATOM 4310 O O . ASP A 1 512 ? -37.188 -7.393 67.650 1.00 90.31 512 ASP A O 1
ATOM 4314 N N . THR A 1 513 ? -36.345 -5.691 66.457 1.00 92.50 513 THR A N 1
ATOM 4315 C CA . THR A 1 513 ? -37.635 -5.261 65.895 1.00 92.50 513 THR A CA 1
ATOM 4316 C C . THR A 1 513 ? -38.250 -6.360 65.030 1.00 92.50 513 THR A C 1
ATOM 4318 O O . THR A 1 513 ? -37.584 -6.955 64.186 1.00 92.50 513 THR A O 1
ATOM 4321 N N . THR A 1 514 ? -39.548 -6.591 65.199 1.00 92.75 514 THR A N 1
ATOM 4322 C CA . THR A 1 514 ? -40.316 -7.605 64.469 1.00 92.75 514 THR A CA 1
ATOM 4323 C C . THR A 1 514 ? -41.055 -7.021 63.262 1.00 92.75 514 THR A C 1
ATOM 4325 O O . THR A 1 514 ? -41.335 -5.820 63.201 1.00 92.75 514 THR A O 1
ATOM 4328 N N . TRP A 1 515 ? -41.443 -7.885 62.313 1.00 93.81 515 TRP A N 1
ATOM 4329 C CA . TRP A 1 515 ? -42.230 -7.481 61.141 1.00 93.81 515 TRP A CA 1
ATOM 4330 C C . TRP A 1 515 ? -43.521 -6.733 61.518 1.00 93.81 515 TRP A C 1
ATOM 4332 O O . TRP A 1 515 ? -43.800 -5.672 60.967 1.00 93.81 515 TRP A O 1
ATOM 4342 N N . LEU A 1 516 ? -44.274 -7.229 62.507 1.00 91.75 516 LEU A N 1
ATOM 4343 C CA . LEU A 1 516 ? -45.557 -6.646 62.928 1.00 91.75 516 LEU A CA 1
ATOM 4344 C C . LEU A 1 516 ? -45.425 -5.207 63.456 1.00 91.75 516 LEU A C 1
ATOM 4346 O O . LEU A 1 516 ? -46.322 -4.385 63.259 1.00 91.75 516 LEU A O 1
ATOM 4350 N N . GLU A 1 517 ? -44.310 -4.889 64.115 1.00 90.75 517 GLU A N 1
ATOM 4351 C CA . GLU A 1 517 ? -44.038 -3.547 64.633 1.00 90.75 517 GLU A CA 1
ATOM 4352 C C . GLU A 1 517 ? -43.724 -2.584 63.483 1.00 90.75 517 GLU A C 1
ATOM 4354 O O . GLU A 1 517 ? -44.380 -1.545 63.337 1.00 90.75 517 GLU A O 1
ATOM 4359 N N . ILE A 1 518 ? -42.773 -2.959 62.619 1.00 92.62 518 ILE A N 1
ATOM 4360 C CA . ILE A 1 518 ? -42.313 -2.105 61.520 1.00 92.62 518 ILE A CA 1
ATOM 4361 C C . ILE A 1 518 ? -43.370 -1.952 60.417 1.00 92.62 518 ILE A C 1
ATOM 4363 O O . ILE A 1 518 ? -43.526 -0.849 59.890 1.00 92.62 518 ILE A O 1
ATOM 4367 N N . GLN A 1 519 ? -44.159 -2.996 60.123 1.00 91.50 519 GLN A N 1
ATOM 4368 C CA . GLN A 1 519 ? -45.240 -3.007 59.124 1.00 91.50 519 GLN A CA 1
ATOM 4369 C C . GLN A 1 519 ? -46.174 -1.802 59.288 1.00 91.50 519 GLN A C 1
ATOM 4371 O O . GLN A 1 519 ? -46.532 -1.144 58.309 1.00 91.50 519 GLN A O 1
ATOM 4376 N N . SER A 1 520 ? -46.536 -1.481 60.535 1.00 87.88 520 SER A N 1
ATOM 4377 C CA . SER A 1 520 ? -47.433 -0.369 60.862 1.00 87.88 520 SER A CA 1
ATOM 4378 C C . SER A 1 520 ? -46.893 1.004 60.433 1.00 87.88 520 SER A C 1
ATOM 4380 O O . SER A 1 520 ? -47.684 1.879 60.076 1.00 87.88 520 SER A O 1
ATOM 4382 N N . VAL A 1 521 ? -45.565 1.162 60.421 1.00 88.25 521 VAL A N 1
ATOM 4383 C CA . VAL A 1 521 ? -44.827 2.384 60.070 1.00 88.25 521 VAL A CA 1
ATOM 4384 C C . VAL A 1 521 ? -44.564 2.459 58.565 1.00 88.25 521 VAL A C 1
ATOM 4386 O O . VAL A 1 521 ? -44.697 3.522 57.962 1.00 88.25 521 VAL A O 1
ATOM 4389 N N . ILE A 1 522 ? -44.196 1.335 57.941 1.00 91.88 522 ILE A N 1
ATOM 4390 C CA . ILE A 1 522 ? -43.679 1.321 56.563 1.00 91.88 522 ILE A CA 1
ATOM 4391 C C . ILE A 1 522 ? -44.756 1.158 55.488 1.00 91.88 522 ILE A C 1
ATOM 4393 O O . ILE A 1 522 ? -44.496 1.538 54.347 1.00 91.88 522 ILE A O 1
ATOM 4397 N N . LYS A 1 523 ? -45.939 0.619 55.820 1.00 87.62 523 LYS A N 1
ATOM 4398 C CA . LYS A 1 523 ? -47.017 0.299 54.857 1.00 87.62 523 LYS A CA 1
ATOM 4399 C C . LYS A 1 523 ? -47.466 1.482 53.988 1.00 87.62 523 LYS A C 1
ATOM 4401 O O . LYS A 1 523 ? -47.777 1.290 52.817 1.00 87.62 523 LYS A O 1
ATOM 4406 N N . ASP A 1 524 ? -47.465 2.688 54.556 1.00 88.69 524 ASP A N 1
ATOM 4407 C CA . ASP A 1 524 ? -47.918 3.924 53.909 1.00 88.69 524 ASP A CA 1
ATOM 4408 C C . ASP A 1 524 ? -46.732 4.825 53.488 1.00 88.69 524 ASP A C 1
ATOM 4410 O O . ASP A 1 524 ? -46.935 5.852 52.834 1.00 88.69 524 ASP A O 1
ATOM 4414 N N . ASP A 1 525 ? -45.481 4.459 53.821 1.00 93.56 525 ASP A N 1
ATOM 4415 C CA . ASP A 1 525 ? -44.301 5.221 53.395 1.00 93.56 525 ASP A CA 1
ATOM 4416 C C . ASP A 1 525 ? -44.077 5.054 51.885 1.00 93.56 525 ASP A C 1
ATOM 4418 O O . ASP A 1 525 ? -44.041 3.957 51.317 1.00 93.56 525 ASP A O 1
ATOM 4422 N N . LEU A 1 526 ? -43.881 6.192 51.223 1.00 90.06 526 LEU A N 1
ATOM 4423 C CA . LEU A 1 526 ? -43.711 6.300 49.781 1.00 90.06 526 LEU A CA 1
ATOM 4424 C C . LEU A 1 526 ? -42.535 5.468 49.234 1.00 90.06 526 LEU A C 1
ATOM 4426 O O . LEU A 1 526 ? -42.543 5.123 48.054 1.00 90.06 526 LEU A O 1
ATOM 4430 N N . ARG A 1 527 ? -41.523 5.154 50.051 1.00 93.19 527 ARG A N 1
ATOM 4431 C CA . ARG A 1 527 ? -40.372 4.308 49.699 1.00 93.19 527 ARG A CA 1
ATOM 4432 C C . ARG A 1 527 ? -40.795 2.843 49.581 1.00 93.19 527 ARG A C 1
ATOM 4434 O O . ARG A 1 527 ? -40.510 2.230 48.554 1.00 93.19 527 ARG A O 1
ATOM 4441 N N . SER A 1 528 ? -41.550 2.331 50.554 1.00 92.69 528 SER A N 1
ATOM 4442 C CA . SER A 1 528 ? -42.105 0.968 50.560 1.00 92.69 528 SER A CA 1
ATOM 4443 C C . SER A 1 528 ? -43.127 0.779 49.443 1.00 92.69 528 SER A C 1
ATOM 4445 O O . SER A 1 528 ? -42.968 -0.111 48.615 1.00 92.69 528 SER A O 1
ATOM 4447 N N . VAL A 1 529 ? -44.106 1.687 49.336 1.00 92.31 529 VAL A N 1
ATOM 4448 C CA . VAL A 1 529 ? -45.178 1.628 48.321 1.00 92.31 529 VAL A CA 1
ATOM 4449 C C . VAL A 1 529 ? -44.629 1.743 46.892 1.00 92.31 529 VAL A C 1
ATOM 4451 O O . VAL A 1 529 ? -45.228 1.238 45.942 1.00 92.31 529 VAL A O 1
ATOM 4454 N N . ARG A 1 530 ? -43.475 2.403 46.706 1.00 92.75 530 ARG A N 1
ATOM 4455 C CA . ARG A 1 530 ? -42.747 2.398 45.426 1.00 92.75 530 ARG A CA 1
ATOM 4456 C C . ARG A 1 530 ? -41.930 1.127 45.214 1.00 92.75 530 ARG A C 1
ATOM 4458 O O . ARG A 1 530 ? -41.656 0.818 44.058 1.00 92.75 530 ARG A O 1
ATOM 4465 N N . LEU A 1 531 ? -41.486 0.432 46.256 1.00 93.38 531 LEU A N 1
ATOM 4466 C CA . LEU A 1 531 ? -40.738 -0.815 46.117 1.00 93.38 531 LEU A CA 1
ATOM 4467 C C . LEU A 1 531 ? -41.660 -1.989 45.778 1.00 93.38 531 LEU A C 1
ATOM 4469 O O . LEU A 1 531 ? -41.360 -2.708 44.839 1.00 93.38 531 LEU A O 1
ATOM 4473 N N . SER A 1 532 ? -42.767 -2.171 46.491 1.00 92.38 532 SER A N 1
ATOM 4474 C CA . SER A 1 532 ? -43.765 -3.195 46.168 1.00 92.38 532 SER A CA 1
ATOM 4475 C C . SER A 1 532 ? -45.081 -2.917 46.891 1.00 92.38 532 SER A C 1
ATOM 4477 O O . SER A 1 532 ? -45.107 -2.245 47.921 1.00 92.38 532 SER A O 1
ATOM 4479 N N . LYS A 1 533 ? -46.177 -3.476 46.371 1.00 88.62 533 LYS A N 1
ATOM 4480 C CA . LYS A 1 533 ? -47.449 -3.616 47.104 1.00 88.62 533 LYS A CA 1
ATOM 4481 C C . LYS A 1 533 ? -47.651 -5.010 47.706 1.00 88.62 533 LYS A C 1
ATOM 4483 O O . LYS A 1 533 ? -48.622 -5.215 48.425 1.00 88.62 533 LYS A O 1
ATOM 4488 N N . ASP A 1 534 ? -46.778 -5.962 47.383 1.00 91.69 534 ASP A N 1
ATOM 4489 C CA . ASP A 1 534 ? -46.785 -7.303 47.967 1.00 91.69 534 ASP A CA 1
ATOM 4490 C C . ASP A 1 534 ? -46.134 -7.268 49.354 1.00 91.69 534 ASP A C 1
ATOM 4492 O O . ASP A 1 534 ? -44.915 -7.136 49.490 1.00 91.69 534 ASP A O 1
ATOM 4496 N N . GLU A 1 535 ? -46.972 -7.394 50.380 1.00 90.50 535 GLU A N 1
ATOM 4497 C CA . GLU A 1 535 ? -46.572 -7.440 51.784 1.00 90.50 535 GLU A CA 1
ATOM 4498 C C . GLU A 1 535 ? -45.599 -8.596 52.069 1.00 90.50 535 GLU A C 1
ATOM 4500 O O . GLU A 1 535 ? -44.600 -8.393 52.754 1.00 90.50 535 GLU A O 1
ATOM 4505 N N . SER A 1 536 ? -45.807 -9.772 51.461 1.00 92.88 536 SER A N 1
ATOM 4506 C CA . SER A 1 536 ? -44.943 -10.944 51.669 1.00 92.88 536 SER A CA 1
ATOM 4507 C C . SER A 1 536 ? -43.568 -10.786 51.013 1.00 92.88 536 SER A C 1
ATOM 4509 O O . SER A 1 536 ? -42.609 -11.460 51.399 1.00 92.88 536 SER A O 1
ATOM 4511 N N . LEU A 1 537 ? -43.444 -9.919 50.004 1.00 92.62 537 LEU A N 1
ATOM 4512 C CA . LEU A 1 537 ? -42.144 -9.543 49.453 1.00 92.62 537 LEU A CA 1
ATOM 4513 C C . LEU A 1 537 ? -41.425 -8.549 50.373 1.00 92.62 537 LEU A C 1
ATOM 4515 O O . LEU A 1 537 ? -40.227 -8.699 50.598 1.00 92.62 537 LEU A O 1
ATOM 4519 N N . LEU A 1 538 ? -42.140 -7.559 50.918 1.00 93.94 538 LEU A N 1
ATOM 4520 C CA . LEU A 1 538 ? -41.560 -6.578 51.842 1.00 93.94 538 LEU A CA 1
ATOM 4521 C C . LEU A 1 538 ? -41.096 -7.221 53.160 1.00 93.94 538 LEU A C 1
ATOM 4523 O O . LEU A 1 538 ? -40.033 -6.843 53.650 1.00 93.94 538 LEU A O 1
ATOM 4527 N N . GLU A 1 539 ? -41.830 -8.218 53.665 1.00 94.81 539 GLU A N 1
ATOM 4528 C CA . GLU A 1 539 ? -41.462 -9.054 54.819 1.00 94.81 539 GLU A CA 1
ATOM 4529 C C . GLU A 1 539 ? -40.145 -9.803 54.564 1.00 94.81 539 GLU A C 1
ATOM 4531 O O . GLU A 1 539 ? -39.168 -9.600 55.277 1.00 94.81 539 GLU A O 1
ATOM 4536 N N . LYS A 1 540 ? -40.036 -10.555 53.459 1.00 95.75 540 LYS A N 1
ATOM 4537 C CA . LYS A 1 540 ? -38.794 -11.272 53.093 1.00 95.75 540 LYS A CA 1
ATOM 4538 C C . LYS A 1 540 ? -37.589 -10.346 52.909 1.00 95.75 540 LYS A C 1
ATOM 4540 O O . LYS A 1 540 ? -36.460 -10.727 53.215 1.00 95.75 540 LYS A O 1
ATOM 4545 N N . LEU A 1 541 ? -37.810 -9.144 52.373 1.00 95.25 541 LEU A N 1
ATOM 4546 C CA . LEU A 1 541 ? -36.759 -8.135 52.223 1.00 95.25 541 LEU A CA 1
ATOM 4547 C C . LEU A 1 541 ? -36.373 -7.509 53.569 1.00 95.25 541 LEU A C 1
ATOM 4549 O O . LEU A 1 541 ? -35.201 -7.201 53.766 1.00 95.25 541 LEU A O 1
ATOM 4553 N N . PHE A 1 542 ? -37.324 -7.353 54.493 1.00 96.19 542 PHE A N 1
ATOM 4554 C CA . PHE A 1 542 ? -37.057 -6.955 55.873 1.00 96.19 542 PHE A CA 1
ATOM 4555 C C . PHE A 1 542 ? -36.252 -8.027 56.620 1.00 96.19 542 PHE A C 1
ATOM 4557 O O . PHE A 1 542 ? -35.214 -7.692 57.183 1.00 96.19 542 PHE A O 1
ATOM 4564 N N . ASP A 1 543 ? -36.646 -9.301 56.546 1.00 95.25 543 ASP A N 1
ATOM 4565 C CA . ASP A 1 543 ? -35.927 -10.417 57.177 1.00 95.25 543 ASP A CA 1
ATOM 4566 C C . ASP A 1 543 ? -34.483 -10.515 56.667 1.00 95.25 543 ASP A C 1
ATOM 4568 O O . ASP A 1 543 ? -33.536 -10.623 57.448 1.00 95.25 543 ASP A O 1
ATOM 4572 N N . SER A 1 544 ? -34.297 -10.420 55.343 1.00 95.69 544 SER A N 1
ATOM 4573 C CA . SER A 1 544 ? -32.970 -10.426 54.719 1.00 95.69 544 SER A CA 1
ATOM 4574 C C . SER A 1 544 ? -32.120 -9.231 55.159 1.00 95.69 544 SER A C 1
ATOM 4576 O O . SER A 1 544 ? -30.930 -9.398 55.422 1.00 95.69 544 SER A O 1
ATOM 4578 N N . TYR A 1 545 ? -32.714 -8.037 55.238 1.00 95.88 545 TYR A N 1
ATOM 4579 C CA . TYR A 1 545 ? -32.043 -6.825 55.708 1.00 95.88 545 TYR A CA 1
ATOM 4580 C C . TYR A 1 545 ? -31.660 -6.927 57.189 1.00 95.88 545 TYR A C 1
ATOM 4582 O O . TYR A 1 545 ? -30.541 -6.576 57.561 1.00 95.88 545 TYR A O 1
ATOM 4590 N N . LEU A 1 546 ? -32.561 -7.427 58.039 1.00 94.75 546 LEU A N 1
ATOM 4591 C CA . LEU A 1 546 ? -32.325 -7.563 59.471 1.00 94.75 546 LEU A CA 1
ATOM 4592 C C . LEU A 1 546 ? -31.225 -8.596 59.736 1.00 94.75 546 LEU A C 1
ATOM 4594 O O . LEU A 1 546 ? -30.307 -8.317 60.503 1.00 94.75 546 LEU A O 1
ATOM 4598 N N . ALA A 1 547 ? -31.245 -9.734 59.037 1.00 94.81 547 ALA A N 1
ATOM 4599 C CA . ALA A 1 547 ? -30.181 -10.733 59.101 1.00 94.81 547 ALA A CA 1
ATOM 4600 C C . ALA A 1 547 ? -28.812 -10.160 58.678 1.00 94.81 547 ALA A C 1
ATOM 4602 O O . ALA A 1 547 ? -27.820 -10.369 59.379 1.00 94.81 547 ALA A O 1
ATOM 4603 N N . GLU A 1 548 ? -28.751 -9.394 57.582 1.00 95.00 548 GLU A N 1
ATOM 4604 C CA . GLU A 1 548 ? -27.520 -8.730 57.127 1.00 95.00 548 GLU A CA 1
ATOM 4605 C C . GLU A 1 548 ? -27.031 -7.672 58.134 1.00 95.00 548 GLU A C 1
ATOM 4607 O O . GLU A 1 548 ? -25.843 -7.628 58.460 1.00 95.00 548 GLU A O 1
ATOM 4612 N N . ARG A 1 549 ? -27.942 -6.866 58.698 1.00 94.31 549 ARG A N 1
ATOM 4613 C CA . ARG A 1 549 ? -27.642 -5.841 59.712 1.00 94.31 549 ARG A CA 1
ATOM 4614 C C . ARG A 1 549 ? -27.162 -6.453 61.028 1.00 94.31 549 ARG A C 1
ATOM 4616 O O . ARG A 1 549 ? -26.223 -5.928 61.626 1.00 94.31 549 ARG A O 1
ATOM 4623 N N . ILE A 1 550 ? -27.756 -7.561 61.472 1.00 93.38 550 ILE A N 1
ATOM 4624 C CA . ILE A 1 550 ? -27.298 -8.324 62.642 1.00 93.38 550 ILE A CA 1
ATOM 4625 C C . ILE A 1 550 ? -25.883 -8.845 62.386 1.00 93.38 550 ILE A C 1
ATOM 4627 O O . ILE A 1 550 ? -24.994 -8.626 63.203 1.00 93.38 550 ILE A O 1
ATOM 4631 N N . GLU A 1 551 ? -25.648 -9.489 61.244 1.00 95.12 551 GLU A N 1
ATOM 4632 C CA . GLU A 1 551 ? -24.349 -10.067 60.891 1.00 95.12 551 GLU A CA 1
ATOM 4633 C C . GLU A 1 551 ? -23.244 -9.003 60.732 1.00 95.12 551 GLU A C 1
ATOM 4635 O O . GLU A 1 551 ? -22.104 -9.222 61.150 1.00 95.12 551 GLU A O 1
ATOM 4640 N N . LEU A 1 552 ? -23.570 -7.823 60.194 1.00 94.50 552 LEU A N 1
ATOM 4641 C CA . LEU A 1 552 ? -22.671 -6.666 60.179 1.00 94.50 552 LEU A CA 1
ATOM 4642 C C . LEU A 1 552 ? -22.369 -6.174 61.603 1.00 94.50 552 LEU A C 1
ATOM 4644 O O . LEU A 1 552 ? -21.205 -5.993 61.951 1.00 94.50 552 LEU A O 1
ATOM 4648 N N . SER A 1 553 ? -23.396 -6.035 62.447 1.00 93.50 553 SER A N 1
ATOM 4649 C CA . SER A 1 553 ? -23.249 -5.582 63.841 1.00 93.50 553 SER A CA 1
ATOM 4650 C C . SER A 1 553 ? -22.395 -6.550 64.672 1.00 93.50 553 SER A C 1
ATOM 4652 O O . SER A 1 553 ? -21.548 -6.117 65.453 1.00 93.50 553 SER A O 1
ATOM 4654 N N . LYS A 1 554 ? -22.554 -7.868 64.464 1.00 94.19 554 LYS A N 1
ATOM 4655 C CA . LYS A 1 554 ? -21.694 -8.910 65.051 1.00 94.19 554 LYS A CA 1
ATOM 4656 C C . LYS A 1 554 ? -20.235 -8.727 64.632 1.00 94.19 554 LYS A C 1
ATOM 4658 O O . LYS A 1 554 ? -19.350 -8.771 65.483 1.00 94.19 554 LYS A O 1
ATOM 4663 N N . LYS A 1 555 ? -19.975 -8.491 63.339 1.00 94.81 555 LYS A N 1
ATOM 4664 C CA . LYS A 1 555 ? -18.618 -8.249 62.818 1.00 94.81 555 LYS A CA 1
ATOM 4665 C C . LYS A 1 555 ? -18.001 -7.001 63.431 1.00 94.81 555 LYS A C 1
ATOM 4667 O O . LYS A 1 555 ? -16.944 -7.114 64.038 1.00 94.81 555 LYS A O 1
ATOM 4672 N N . GLU A 1 556 ? -18.674 -5.856 63.350 1.00 94.00 556 GLU A N 1
ATOM 4673 C CA . GLU A 1 556 ? -18.188 -4.592 63.918 1.00 94.00 556 GLU A CA 1
ATOM 4674 C C . GLU A 1 556 ? -17.879 -4.711 65.420 1.00 94.00 556 GLU A C 1
ATOM 4676 O O . GLU 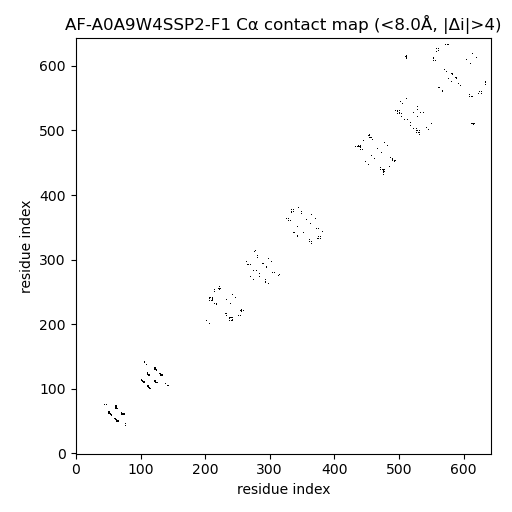A 1 556 ? -16.860 -4.197 65.886 1.00 94.00 556 GLU A O 1
ATOM 4681 N N . PHE A 1 557 ? -18.703 -5.442 66.176 1.00 94.06 557 PHE A N 1
ATOM 4682 C CA . PHE A 1 557 ? -18.454 -5.726 67.588 1.00 94.06 557 PHE A CA 1
ATOM 4683 C C . PHE A 1 557 ? -17.232 -6.631 67.823 1.00 94.06 557 PHE A C 1
ATOM 4685 O O . PHE A 1 557 ? -16.427 -6.361 68.713 1.00 94.06 557 PHE A O 1
ATOM 4692 N N . MET A 1 558 ? -17.027 -7.665 67.005 1.00 90.50 558 MET A N 1
ATOM 4693 C CA . MET A 1 558 ? -15.804 -8.479 67.066 1.00 90.50 558 MET A CA 1
ATOM 4694 C C . MET A 1 558 ? -14.551 -7.663 66.706 1.00 90.50 558 MET A C 1
ATOM 4696 O O . MET A 1 558 ? -13.480 -7.892 67.269 1.00 90.50 558 MET A O 1
ATOM 4700 N N . GLU A 1 559 ? -14.666 -6.673 65.815 1.00 91.44 559 GLU A N 1
ATOM 4701 C CA . GLU A 1 559 ? -13.571 -5.735 65.539 1.00 91.44 559 GLU A CA 1
ATOM 4702 C C . GLU A 1 559 ? -13.303 -4.803 66.730 1.00 91.44 559 GLU A C 1
ATOM 4704 O O . GLU A 1 559 ? -12.141 -4.600 67.074 1.00 91.44 559 GLU A O 1
ATOM 4709 N N . LEU A 1 560 ? -14.343 -4.330 67.431 1.00 92.69 560 LEU A N 1
ATOM 4710 C CA . LEU A 1 560 ? -14.204 -3.580 68.687 1.00 92.69 560 LEU A CA 1
ATOM 4711 C C . LEU A 1 560 ? -13.438 -4.379 69.757 1.00 92.69 560 LEU A C 1
ATOM 4713 O O . LEU A 1 560 ? -12.531 -3.835 70.389 1.00 92.69 560 LEU A O 1
ATOM 4717 N N . LEU A 1 561 ? -13.763 -5.663 69.950 1.00 89.50 561 LEU A N 1
ATOM 4718 C CA . LEU A 1 561 ? -13.064 -6.536 70.907 1.00 89.50 561 LEU A CA 1
ATOM 4719 C C . LEU A 1 561 ? -11.573 -6.713 70.571 1.00 89.50 561 LEU A C 1
ATOM 4721 O O . LEU A 1 561 ? -10.739 -6.807 71.475 1.00 89.50 561 LEU A O 1
ATOM 4725 N N . ARG A 1 562 ? -11.241 -6.729 69.275 1.00 87.06 562 ARG A N 1
ATOM 4726 C CA . ARG A 1 562 ? -9.873 -6.836 68.748 1.00 87.06 562 ARG A CA 1
ATOM 4727 C C . ARG A 1 562 ? -9.087 -5.525 68.837 1.00 87.06 562 ARG A C 1
ATOM 4729 O O . ARG A 1 562 ? -7.880 -5.554 69.041 1.00 87.06 562 ARG A O 1
ATOM 4736 N N . GLU A 1 563 ? -9.754 -4.387 68.665 1.00 89.00 563 GLU A N 1
ATOM 4737 C CA . GLU A 1 563 ? -9.155 -3.045 68.724 1.00 89.00 563 GLU A CA 1
ATOM 4738 C C . GLU A 1 563 ? -8.979 -2.522 70.154 1.00 89.00 563 GLU A C 1
ATOM 4740 O O . GLU A 1 563 ? -8.134 -1.656 70.402 1.00 89.00 563 GLU A O 1
ATOM 4745 N N . ASN A 1 564 ? -9.774 -3.012 71.109 1.00 90.00 564 ASN A N 1
ATOM 4746 C CA . ASN A 1 564 ? -9.712 -2.539 72.482 1.00 90.00 564 ASN A CA 1
ATOM 4747 C C . ASN A 1 564 ? -8.439 -3.035 73.190 1.00 90.00 564 ASN A C 1
ATOM 4749 O O . ASN A 1 564 ? -8.363 -4.173 73.651 1.00 90.00 564 ASN A O 1
ATOM 4753 N N . GLN A 1 565 ? -7.467 -2.134 73.350 1.00 83.81 565 GLN A N 1
ATOM 4754 C CA . GLN A 1 565 ? -6.167 -2.426 73.963 1.00 83.81 565 GLN A CA 1
ATOM 4755 C C . GLN A 1 565 ? -6.253 -3.016 75.379 1.00 83.81 565 GLN A C 1
ATOM 4757 O O . GLN A 1 565 ? -5.378 -3.789 75.755 1.00 83.81 565 GLN A O 1
ATOM 4762 N N . PHE A 1 566 ? -7.274 -2.683 76.179 1.00 85.00 566 PHE A N 1
ATOM 4763 C CA . PHE A 1 566 ? -7.429 -3.261 77.519 1.00 85.00 566 PHE A CA 1
ATOM 4764 C C . PHE A 1 566 ? -7.845 -4.733 77.436 1.00 85.00 566 PHE A C 1
ATOM 4766 O O . PHE A 1 566 ? -7.219 -5.581 78.074 1.00 85.00 566 PHE A O 1
ATOM 4773 N N . VAL A 1 567 ? -8.855 -5.043 76.616 1.00 83.44 567 VAL A N 1
ATOM 4774 C CA . VAL A 1 567 ? -9.322 -6.418 76.386 1.00 83.44 567 VAL A CA 1
ATOM 4775 C C . VAL A 1 567 ? -8.220 -7.249 75.715 1.00 83.44 567 VAL A C 1
ATOM 4777 O O . VAL A 1 567 ? -7.913 -8.346 76.186 1.00 83.44 567 VAL A O 1
ATOM 4780 N N . GLU A 1 568 ? -7.560 -6.710 74.685 1.00 80.88 568 GLU A N 1
ATOM 4781 C CA . GLU A 1 568 ? -6.439 -7.345 73.979 1.00 80.88 568 GLU A CA 1
ATOM 4782 C C . GLU A 1 568 ? -5.264 -7.647 74.929 1.00 80.88 568 GLU A C 1
ATOM 4784 O O . GLU A 1 568 ? -4.831 -8.797 75.044 1.00 80.88 568 GLU A O 1
ATOM 4789 N N . TYR A 1 569 ? -4.762 -6.636 75.653 1.00 78.94 569 TYR A N 1
ATOM 4790 C CA . TYR A 1 569 ? -3.625 -6.783 76.565 1.00 78.94 569 TYR A CA 1
ATOM 4791 C C . TYR A 1 569 ? -3.922 -7.765 77.696 1.00 78.94 569 TYR A C 1
ATOM 4793 O O . TYR A 1 569 ? -3.104 -8.638 77.993 1.00 78.94 569 TYR A O 1
ATOM 4801 N N . ARG A 1 570 ? -5.088 -7.646 78.341 1.00 78.25 570 ARG A N 1
ATOM 4802 C CA . ARG A 1 570 ? -5.408 -8.487 79.495 1.00 78.25 570 ARG A CA 1
ATOM 4803 C C . ARG A 1 570 ? -5.658 -9.933 79.079 1.00 78.25 570 ARG A C 1
ATOM 4805 O O . ARG A 1 570 ? -5.121 -10.826 79.727 1.00 78.25 570 ARG A O 1
ATOM 4812 N N . THR A 1 571 ? -6.369 -10.179 77.979 1.00 75.94 571 THR A N 1
ATOM 4813 C CA . THR A 1 571 ? -6.601 -11.555 77.502 1.00 75.94 571 THR A CA 1
ATOM 4814 C C . THR A 1 571 ? -5.300 -12.207 77.023 1.00 75.94 571 THR A C 1
ATOM 4816 O O . THR A 1 571 ? -5.040 -13.369 77.339 1.00 75.94 571 THR A O 1
ATOM 4819 N N . ARG A 1 572 ? -4.401 -11.436 76.387 1.00 75.94 572 ARG A N 1
ATOM 4820 C CA . ARG A 1 572 ? -3.021 -11.864 76.097 1.00 75.94 572 ARG A CA 1
ATOM 4821 C C . ARG A 1 572 ? -2.261 -12.270 77.366 1.00 75.94 572 ARG A C 1
ATOM 4823 O O . ARG A 1 572 ? -1.607 -13.309 77.368 1.00 75.94 572 ARG A O 1
ATOM 4830 N N . MET A 1 573 ? -2.341 -11.477 78.437 1.00 72.50 573 MET A N 1
ATOM 4831 C CA . MET A 1 573 ? -1.676 -11.779 79.713 1.00 72.50 573 MET A CA 1
ATOM 4832 C C . MET A 1 573 ? -2.242 -13.029 80.402 1.00 72.50 573 MET A C 1
ATOM 4834 O O . MET A 1 573 ? -1.469 -13.793 80.978 1.00 72.50 573 MET A O 1
ATOM 4838 N N . VAL A 1 574 ? -3.556 -13.265 80.313 1.00 73.44 574 VAL A N 1
ATOM 4839 C CA . VAL A 1 574 ? -4.199 -14.494 80.812 1.00 73.44 574 VAL A CA 1
ATOM 4840 C C . VAL A 1 574 ? -3.635 -15.712 80.083 1.00 73.44 574 VAL A C 1
ATOM 4842 O O . VAL A 1 574 ? -3.046 -16.570 80.741 1.00 73.44 574 VAL A O 1
ATOM 4845 N N . LYS A 1 575 ? -3.679 -15.734 78.742 1.00 71.19 575 LYS A N 1
ATOM 4846 C CA . LYS A 1 575 ? -3.148 -16.845 77.926 1.00 71.19 575 LYS A CA 1
ATOM 4847 C C . LYS A 1 575 ? -1.662 -17.126 78.181 1.00 71.19 575 LYS A C 1
ATOM 4849 O O . LYS A 1 575 ? -1.297 -18.266 78.446 1.00 71.19 575 LYS A O 1
ATOM 4854 N N . LEU A 1 576 ? -0.821 -16.087 78.240 1.00 67.50 576 LEU A N 1
ATOM 4855 C CA . LEU A 1 576 ? 0.608 -16.226 78.576 1.00 67.50 576 LEU A CA 1
ATOM 4856 C C . LEU A 1 576 ? 0.867 -16.814 79.980 1.00 67.50 576 LEU A C 1
ATOM 4858 O O . LEU A 1 576 ? 1.963 -17.310 80.240 1.00 67.50 576 LEU A O 1
ATOM 4862 N N . SER A 1 577 ? -0.109 -16.752 80.891 1.00 68.62 577 SER A N 1
ATOM 4863 C CA . SER A 1 577 ? -0.027 -17.371 82.221 1.00 68.62 577 SER A CA 1
ATOM 4864 C C . SER A 1 577 ? -0.643 -18.776 82.290 1.00 68.62 577 SER A C 1
ATOM 4866 O O . SER A 1 577 ? -0.260 -19.559 83.160 1.00 68.62 577 SER A O 1
ATOM 4868 N N . GLU A 1 578 ? -1.550 -19.122 81.369 1.00 64.06 578 GLU A N 1
ATOM 4869 C CA . GLU A 1 578 ? -2.075 -20.487 81.204 1.00 64.06 578 GLU A CA 1
ATOM 4870 C C . GLU A 1 578 ? -0.999 -21.424 80.632 1.00 64.06 578 GLU A C 1
ATOM 4872 O O . GLU A 1 578 ? -0.817 -22.522 81.158 1.00 64.06 578 GLU A O 1
ATOM 4877 N N . ASP A 1 579 ? -0.215 -20.951 79.655 1.00 57.78 579 ASP A N 1
ATOM 4878 C CA . ASP A 1 579 ? 0.887 -21.694 79.014 1.00 57.78 579 ASP A CA 1
ATOM 4879 C C . ASP A 1 579 ? 2.148 -21.866 79.898 1.00 57.78 579 ASP A C 1
ATOM 4881 O O . ASP A 1 579 ? 3.155 -22.426 79.462 1.00 57.78 579 ASP A O 1
ATOM 4885 N N . GLY A 1 580 ? 2.115 -21.416 81.159 1.00 58.91 580 GLY A N 1
ATOM 4886 C CA . GLY A 1 580 ? 3.150 -21.734 82.149 1.00 58.91 580 GLY A CA 1
ATOM 4887 C C . GLY A 1 580 ? 4.457 -20.944 82.014 1.00 58.91 580 GLY A C 1
ATOM 4888 O O . GLY A 1 580 ? 5.539 -21.526 82.097 1.00 58.91 580 GLY A O 1
ATOM 4889 N N . ALA A 1 581 ? 4.385 -19.618 81.858 1.00 55.50 581 ALA A N 1
ATOM 4890 C CA . ALA A 1 581 ? 5.565 -18.749 81.864 1.00 55.50 581 ALA A CA 1
ATOM 4891 C C . ALA A 1 581 ? 6.346 -18.810 83.200 1.00 55.50 581 ALA A C 1
ATOM 4893 O O . ALA A 1 581 ? 5.977 -18.182 84.197 1.00 55.50 581 ALA A O 1
ATOM 4894 N N . ILE A 1 582 ? 7.460 -19.543 83.190 1.00 54.84 582 ILE A N 1
ATOM 4895 C CA . ILE A 1 582 ? 8.447 -19.620 84.278 1.00 54.84 582 ILE A CA 1
ATOM 4896 C C . ILE A 1 582 ? 9.298 -18.340 84.280 1.00 54.84 582 ILE A C 1
ATOM 4898 O O . ILE A 1 582 ? 9.623 -17.815 83.212 1.00 54.84 582 ILE A O 1
ATOM 4902 N N . ASP A 1 583 ? 9.664 -17.821 85.452 1.00 55.75 583 ASP A N 1
ATOM 4903 C CA . ASP A 1 583 ? 10.684 -16.770 85.549 1.00 55.75 583 ASP A CA 1
ATOM 4904 C C . ASP A 1 583 ? 12.124 -17.323 85.558 1.00 55.75 583 ASP A C 1
ATOM 4906 O O . ASP A 1 583 ? 12.356 -18.526 85.675 1.00 55.75 583 ASP A O 1
ATOM 4910 N N . GLU A 1 584 ? 13.110 -16.430 85.423 1.00 56.12 584 GLU A N 1
ATOM 4911 C CA . GLU A 1 584 ? 14.546 -16.768 85.404 1.00 56.12 584 GLU A CA 1
ATOM 4912 C C . GLU A 1 584 ? 15.043 -17.394 86.725 1.00 56.12 584 GLU A C 1
ATOM 4914 O O . GLU A 1 584 ? 16.124 -17.977 86.774 1.00 56.12 584 GLU A O 1
ATOM 4919 N N . THR A 1 585 ? 14.239 -17.310 87.789 1.00 57.41 585 THR A N 1
ATOM 4920 C CA . THR A 1 585 ? 14.478 -17.920 89.104 1.00 57.41 585 THR A CA 1
ATOM 4921 C C . THR A 1 585 ? 13.773 -19.267 89.297 1.00 57.41 585 THR A C 1
ATOM 4923 O O . THR A 1 585 ? 13.910 -19.880 90.356 1.00 57.41 585 THR A O 1
ATOM 4926 N N . GLY A 1 586 ? 13.055 -19.769 88.287 1.00 55.12 586 GLY A N 1
ATOM 4927 C CA . GLY A 1 586 ? 12.364 -21.060 88.337 1.00 55.12 586 GLY A CA 1
ATOM 4928 C C . GLY A 1 586 ? 11.044 -21.047 89.114 1.00 55.12 586 GLY A C 1
ATOM 4929 O O . GLY A 1 586 ? 10.472 -22.115 89.345 1.00 55.12 586 GLY A O 1
ATOM 4930 N N . ALA A 1 587 ? 10.544 -19.876 89.515 1.00 54.59 587 ALA A N 1
ATOM 4931 C CA . ALA A 1 587 ? 9.227 -19.751 90.118 1.00 54.59 587 ALA A CA 1
ATOM 4932 C C . ALA A 1 587 ? 8.148 -19.623 89.029 1.00 54.59 587 ALA A C 1
ATOM 4934 O O . ALA A 1 587 ? 8.342 -19.045 87.956 1.00 54.59 587 ALA A O 1
ATOM 4935 N N . SER A 1 588 ? 6.987 -20.218 89.299 1.00 55.06 588 SER A N 1
ATOM 4936 C CA . SER A 1 588 ? 5.825 -20.110 88.421 1.00 55.06 588 SER A CA 1
ATOM 4937 C C . SER A 1 588 ? 5.188 -18.741 88.644 1.00 55.06 588 SER A C 1
ATOM 4939 O O . SER A 1 588 ? 4.804 -18.432 89.775 1.00 55.06 588 SER A O 1
ATOM 4941 N N . LYS A 1 589 ? 5.091 -17.910 87.597 1.00 57.75 589 LYS A N 1
ATOM 4942 C CA . LYS A 1 589 ? 4.417 -16.610 87.709 1.00 57.75 589 LYS A CA 1
ATOM 4943 C C . LYS A 1 589 ? 2.973 -16.811 88.157 1.00 57.75 589 LYS A C 1
ATOM 4945 O O . LYS A 1 589 ? 2.287 -17.718 87.686 1.00 57.75 589 LYS A O 1
ATOM 4950 N N . GLU A 1 590 ? 2.517 -15.950 89.064 1.00 57.78 590 GLU A N 1
ATOM 4951 C CA . GLU A 1 590 ? 1.137 -15.963 89.544 1.00 57.78 590 GLU A CA 1
ATOM 4952 C C . GLU A 1 590 ? 0.174 -15.874 88.350 1.00 57.78 590 GLU A C 1
ATOM 4954 O O . GLU A 1 590 ? 0.328 -15.010 87.480 1.00 57.78 590 GLU A O 1
ATOM 4959 N N . LYS A 1 591 ? -0.784 -16.809 88.275 1.00 62.38 591 LYS A N 1
ATOM 4960 C CA . LYS A 1 591 ? -1.712 -16.899 87.142 1.00 62.38 591 LYS A CA 1
ATOM 4961 C C . LYS A 1 591 ? -2.469 -15.585 87.000 1.00 62.38 591 LYS A C 1
ATOM 4963 O O . LYS A 1 591 ? -3.115 -15.133 87.946 1.00 62.38 591 LYS A O 1
ATOM 4968 N N . ALA A 1 592 ? -2.417 -14.983 85.817 1.00 65.44 592 ALA A N 1
ATOM 4969 C CA . ALA A 1 592 ? -3.132 -13.748 85.566 1.00 65.44 592 ALA A CA 1
ATOM 4970 C C . ALA A 1 592 ? -4.638 -14.033 85.629 1.00 65.44 592 ALA A C 1
ATOM 4972 O O . ALA A 1 592 ? -5.155 -14.901 84.926 1.00 65.44 592 ALA A O 1
ATOM 4973 N N . ARG A 1 593 ? -5.340 -13.306 86.505 1.00 75.50 593 ARG A N 1
ATOM 4974 C CA . ARG A 1 593 ? -6.793 -13.413 86.669 1.00 75.50 593 ARG A CA 1
ATOM 4975 C C . ARG A 1 593 ? -7.493 -13.206 85.320 1.00 75.50 593 ARG A C 1
ATOM 4977 O O . ARG A 1 593 ? -7.302 -12.164 84.692 1.00 75.50 593 ARG A O 1
ATOM 4984 N N . ALA A 1 594 ? -8.327 -14.173 84.936 1.00 71.88 594 ALA A N 1
ATOM 4985 C CA . ALA A 1 594 ? -9.220 -14.077 83.785 1.00 71.88 594 ALA A CA 1
ATOM 4986 C C . ALA A 1 594 ? -10.103 -12.820 83.869 1.00 71.88 594 ALA A C 1
ATOM 4988 O O . ALA A 1 594 ? -10.543 -12.452 84.963 1.00 71.88 594 ALA A O 1
ATOM 4989 N N . LEU A 1 595 ? -10.365 -12.174 82.727 1.00 76.88 595 LEU A N 1
ATOM 4990 C CA . LEU A 1 595 ? -11.350 -11.092 82.674 1.00 76.88 595 LEU A CA 1
ATOM 4991 C C . LEU A 1 595 ? -12.734 -11.652 82.966 1.00 76.88 595 LEU A C 1
ATOM 4993 O O . LEU A 1 595 ? -13.112 -12.684 82.411 1.00 76.88 595 LEU A O 1
ATOM 4997 N N . SER A 1 596 ? -13.494 -10.949 83.801 1.00 82.38 596 SER A N 1
ATOM 4998 C CA . SER A 1 596 ? -14.927 -11.212 83.892 1.00 82.38 596 SER A CA 1
ATOM 4999 C C . SER A 1 596 ? -15.662 -10.497 82.754 1.00 82.38 596 SER A C 1
ATOM 5001 O O . SER A 1 596 ? -15.195 -9.491 82.214 1.00 82.38 596 SER A O 1
ATOM 5003 N N . ILE A 1 597 ? -16.823 -11.027 82.374 1.00 84.19 597 ILE A N 1
ATOM 5004 C CA . ILE A 1 597 ? -17.649 -10.456 81.303 1.00 84.19 597 ILE A CA 1
ATOM 5005 C C . ILE A 1 597 ? -18.122 -9.042 81.695 1.00 84.19 597 ILE A C 1
ATOM 5007 O O . ILE A 1 597 ? -18.197 -8.152 80.851 1.00 84.19 597 ILE A O 1
ATOM 5011 N N . GLU A 1 598 ? -18.343 -8.798 82.988 1.00 85.31 598 GLU A N 1
ATOM 5012 C CA . GLU A 1 598 ? -18.665 -7.484 83.550 1.00 85.31 598 GLU A CA 1
ATOM 5013 C C . GLU A 1 598 ? -17.529 -6.466 83.350 1.00 85.31 598 GLU A C 1
ATOM 5015 O O . GLU A 1 598 ? -17.802 -5.336 82.955 1.00 85.31 598 GLU A O 1
ATOM 5020 N N . GLU A 1 599 ? -16.261 -6.862 83.541 1.00 85.44 599 GLU A N 1
ATOM 5021 C CA . GLU A 1 599 ? -15.094 -5.992 83.295 1.00 85.44 599 GLU A CA 1
ATOM 5022 C C . GLU A 1 599 ? -14.984 -5.590 81.809 1.00 85.44 599 GLU A C 1
ATOM 5024 O O . GLU A 1 599 ? -14.571 -4.472 81.496 1.00 85.44 599 GLU A O 1
ATOM 5029 N N . ILE A 1 600 ? -15.383 -6.478 80.889 1.00 85.88 600 ILE A N 1
ATOM 5030 C CA . ILE A 1 600 ? -15.430 -6.202 79.443 1.00 85.88 600 ILE A CA 1
ATOM 5031 C C . ILE A 1 600 ? -16.581 -5.243 79.117 1.00 85.88 600 ILE A C 1
ATOM 5033 O O . ILE A 1 600 ? -16.370 -4.251 78.416 1.00 85.88 600 ILE A O 1
ATOM 5037 N N . HIS A 1 601 ? -17.778 -5.481 79.662 1.00 90.19 601 HIS A N 1
ATOM 5038 C CA . HIS A 1 601 ? -18.924 -4.580 79.491 1.00 90.19 601 HIS A CA 1
ATOM 5039 C C . HIS A 1 601 ? -18.629 -3.169 80.014 1.00 90.19 601 HIS A C 1
ATOM 5041 O O . HIS A 1 601 ? -18.923 -2.191 79.328 1.00 90.19 601 HIS A O 1
ATOM 5047 N N . ASP A 1 602 ? -17.987 -3.041 81.180 1.00 89.00 602 ASP A N 1
ATOM 5048 C CA . ASP A 1 602 ? -17.664 -1.741 81.781 1.00 89.00 602 ASP A CA 1
ATOM 5049 C C . ASP A 1 602 ? -16.681 -0.902 80.950 1.00 89.00 602 ASP A C 1
ATOM 5051 O O . ASP A 1 602 ? -16.764 0.328 80.959 1.00 89.00 602 ASP A O 1
ATOM 5055 N N . VAL A 1 603 ? -15.769 -1.550 80.220 1.00 89.12 603 VAL A N 1
ATOM 5056 C CA . VAL A 1 603 ? -14.782 -0.889 79.351 1.00 89.12 603 VAL A CA 1
ATOM 5057 C C . VAL A 1 603 ? -15.366 -0.514 77.985 1.00 89.12 603 VAL A C 1
ATOM 5059 O O . VAL A 1 603 ? -14.903 0.444 77.367 1.00 89.12 603 VAL A O 1
ATOM 5062 N N . LEU A 1 604 ? -16.380 -1.241 77.508 1.00 91.56 604 LEU A N 1
ATOM 5063 C CA . LEU A 1 604 ? -16.942 -1.071 76.163 1.00 91.56 604 LEU A CA 1
ATOM 5064 C C . LEU A 1 604 ? -18.263 -0.291 76.116 1.00 91.56 604 LEU A C 1
ATOM 5066 O O . LEU A 1 604 ? -18.668 0.118 75.030 1.00 91.56 604 LEU A O 1
ATOM 5070 N N . LYS A 1 605 ? -18.917 -0.046 77.259 1.00 89.75 605 LYS A N 1
ATOM 5071 C CA . LYS A 1 605 ? -20.269 0.544 77.349 1.00 89.75 605 LYS A CA 1
ATOM 5072 C C . LYS A 1 605 ? -20.501 1.871 76.617 1.00 89.75 605 LYS A C 1
ATOM 5074 O O . LYS A 1 605 ? -21.637 2.145 76.248 1.00 89.75 605 LYS A O 1
ATOM 5079 N N . GLU A 1 606 ? -19.458 2.668 76.392 1.00 90.56 606 GLU A N 1
ATOM 5080 C CA . GLU A 1 606 ? -19.545 3.956 75.684 1.00 90.56 606 GLU A CA 1
ATOM 5081 C C . GLU A 1 606 ? -19.311 3.838 74.157 1.00 90.56 606 GLU A C 1
ATOM 5083 O O . GLU A 1 606 ? -19.511 4.810 73.425 1.00 90.56 606 GLU A O 1
ATOM 5088 N N . ASP A 1 607 ? -18.873 2.679 73.640 1.00 93.25 607 ASP A N 1
ATOM 5089 C CA . ASP A 1 607 ? -18.613 2.503 72.204 1.00 93.25 607 ASP A CA 1
ATOM 5090 C C . ASP A 1 607 ? -19.916 2.298 71.416 1.00 93.25 607 ASP A C 1
ATOM 5092 O O . ASP A 1 607 ? -20.797 1.521 71.785 1.00 93.25 607 ASP A O 1
ATOM 5096 N N . LYS A 1 608 ? -20.030 2.962 70.263 1.00 90.44 608 LYS A N 1
ATOM 5097 C CA . LYS A 1 608 ? -21.231 2.900 69.418 1.00 90.44 608 LYS A CA 1
ATOM 5098 C C . LYS A 1 608 ? -21.550 1.481 68.936 1.00 90.44 608 LYS A C 1
ATOM 5100 O O . LYS A 1 608 ? -22.724 1.131 68.873 1.00 90.44 608 LYS A O 1
ATOM 5105 N N . ARG A 1 609 ? -20.537 0.661 68.637 1.00 92.38 609 ARG A N 1
ATOM 5106 C CA . ARG A 1 609 ? -20.695 -0.730 68.173 1.00 92.38 609 ARG A CA 1
ATOM 5107 C C . ARG A 1 609 ? -21.188 -1.639 69.301 1.00 92.38 609 ARG A C 1
ATOM 5109 O O . ARG A 1 609 ? -21.999 -2.529 69.065 1.00 92.38 609 ARG A O 1
ATOM 5116 N N . TYR A 1 610 ? -20.773 -1.365 70.541 1.00 91.50 610 TYR A N 1
ATOM 5117 C CA . TYR A 1 610 ? -21.328 -2.006 71.737 1.00 91.50 610 TYR A CA 1
ATOM 5118 C C . TYR A 1 610 ? -22.797 -1.608 71.954 1.00 91.50 610 TYR A C 1
ATOM 5120 O O . TYR A 1 610 ? -23.645 -2.471 72.189 1.00 91.50 610 TYR A O 1
ATOM 5128 N N . LEU A 1 611 ? -23.108 -0.310 71.839 1.00 90.88 611 LEU A N 1
ATOM 5129 C CA . LEU A 1 611 ? -24.459 0.222 72.048 1.00 90.88 611 LEU A CA 1
ATOM 5130 C C . LEU A 1 611 ? -25.478 -0.300 71.021 1.00 90.88 611 LEU A C 1
ATOM 5132 O O . LEU A 1 611 ? -26.636 -0.501 71.378 1.00 90.88 611 LEU A O 1
ATOM 5136 N N . VAL A 1 612 ? -25.061 -0.560 69.777 1.00 89.62 612 VAL A N 1
ATOM 5137 C CA . VAL A 1 612 ? -25.918 -1.140 68.724 1.00 89.62 612 VAL A CA 1
ATOM 5138 C C . VAL A 1 612 ? -26.417 -2.548 69.084 1.00 89.62 612 VAL A C 1
ATOM 5140 O O . VAL A 1 612 ? -27.563 -2.872 68.787 1.00 89.62 612 VAL A O 1
ATOM 5143 N N . LEU A 1 613 ? -25.617 -3.359 69.788 1.00 91.50 613 LEU A N 1
ATOM 5144 C CA . LEU A 1 613 ? -26.019 -4.692 70.264 1.00 91.50 613 LEU A CA 1
ATOM 5145 C C . LEU A 1 613 ? -26.768 -4.680 71.612 1.00 91.50 613 LEU A C 1
ATOM 5147 O O . LEU A 1 613 ? -27.060 -5.748 72.148 1.00 91.50 613 LEU A O 1
ATOM 5151 N N . ASN A 1 614 ? -27.109 -3.515 72.183 1.00 88.00 614 ASN A N 1
ATOM 5152 C CA . ASN A 1 614 ? -27.818 -3.457 73.471 1.00 88.00 614 ASN A CA 1
ATOM 5153 C C . ASN A 1 614 ? -29.177 -4.169 73.465 1.00 88.00 614 ASN A C 1
ATOM 5155 O O . ASN A 1 614 ? -29.580 -4.662 74.516 1.00 88.00 614 ASN A O 1
ATOM 5159 N N . SER A 1 615 ? -29.869 -4.236 72.323 1.00 86.25 615 SER A N 1
ATOM 5160 C CA . SER A 1 615 ? -31.144 -4.953 72.228 1.00 86.25 615 SER A CA 1
ATOM 5161 C C . SER A 1 615 ? -30.999 -6.478 72.119 1.00 86.25 615 SER A C 1
ATOM 5163 O O . SER A 1 615 ? -31.985 -7.199 72.219 1.00 86.25 615 SER A O 1
ATOM 5165 N N . MET A 1 616 ? -29.770 -6.994 71.994 1.00 89.25 616 MET A N 1
ATOM 5166 C CA . MET A 1 616 ? -29.467 -8.430 71.958 1.00 89.25 616 MET A CA 1
ATOM 5167 C C . MET A 1 616 ? -28.306 -8.774 72.916 1.00 89.25 616 MET A C 1
ATOM 5169 O O . MET A 1 616 ? -27.221 -9.171 72.472 1.00 89.25 616 MET A O 1
ATOM 5173 N N . PRO A 1 617 ? -28.499 -8.623 74.243 1.00 88.69 617 PRO A N 1
ATOM 5174 C CA . PRO A 1 617 ? -27.434 -8.804 75.231 1.00 88.69 617 PRO A CA 1
ATOM 5175 C C . PRO A 1 617 ? -26.879 -10.234 75.264 1.00 88.69 617 PRO A C 1
ATOM 5177 O O . PRO A 1 617 ? -25.686 -10.408 75.508 1.00 88.69 617 PRO A O 1
ATOM 5180 N N . ASP A 1 618 ? -27.701 -11.244 74.967 1.00 89.94 618 ASP A N 1
ATOM 5181 C CA . ASP A 1 618 ? -27.274 -12.647 74.929 1.00 89.94 618 ASP A CA 1
ATOM 5182 C C . ASP A 1 618 ? -26.269 -12.903 73.800 1.00 89.94 618 ASP A C 1
ATOM 5184 O O . ASP A 1 618 ? -25.216 -13.487 74.041 1.00 89.94 618 ASP A O 1
ATOM 5188 N N . ILE A 1 619 ? -26.526 -12.361 72.602 1.00 90.00 619 ILE A N 1
ATOM 5189 C CA . ILE A 1 619 ? -25.591 -12.416 71.466 1.00 90.00 619 ILE A CA 1
ATOM 5190 C C . ILE A 1 619 ? -24.299 -11.666 71.803 1.00 90.00 619 ILE A C 1
ATOM 5192 O O . ILE A 1 619 ? -23.211 -12.124 71.470 1.00 90.00 619 ILE A O 1
ATOM 5196 N N . ARG A 1 620 ? -24.384 -10.522 72.493 1.00 91.88 620 ARG A N 1
ATOM 5197 C CA . ARG A 1 620 ? -23.187 -9.790 72.931 1.00 91.88 620 ARG A CA 1
ATOM 5198 C C . ARG A 1 620 ? -22.335 -10.619 73.899 1.00 91.88 620 ARG A C 1
ATOM 5200 O O . ARG A 1 620 ? -21.114 -10.629 73.766 1.00 91.88 620 ARG A O 1
ATOM 5207 N N . ASN A 1 621 ? -22.964 -11.311 74.848 1.00 91.56 621 ASN A N 1
ATOM 5208 C CA . ASN A 1 621 ? -22.275 -12.207 75.777 1.00 91.56 621 ASN A CA 1
ATOM 5209 C C . ASN A 1 621 ? -21.660 -13.408 75.042 1.00 91.56 621 ASN A C 1
ATOM 5211 O O . ASN A 1 621 ? -20.490 -13.706 75.261 1.00 91.56 621 ASN A O 1
ATOM 5215 N N . GLU A 1 622 ? -22.408 -14.036 74.128 1.00 92.50 622 GLU A N 1
ATOM 5216 C CA . GLU A 1 622 ? -21.939 -15.135 73.272 1.00 92.50 622 GLU A CA 1
ATOM 5217 C C . GLU A 1 622 ? -20.683 -14.734 72.482 1.00 92.50 622 GLU A C 1
ATOM 5219 O O . GLU A 1 622 ? -19.685 -15.445 72.533 1.00 92.50 622 GLU A O 1
ATOM 5224 N N . LEU A 1 623 ? -20.685 -13.566 71.827 1.00 91.44 623 LEU A N 1
ATOM 5225 C CA . LEU A 1 623 ? -19.527 -13.051 71.084 1.00 91.44 623 LEU A CA 1
ATOM 5226 C C . LEU A 1 623 ? -18.312 -12.776 71.982 1.00 91.44 623 LEU A C 1
ATOM 5228 O O . LEU A 1 623 ? -17.183 -13.029 71.568 1.00 91.44 623 LEU A O 1
ATOM 5232 N N . ILE A 1 624 ? -18.518 -12.268 73.203 1.00 89.88 624 ILE A N 1
ATOM 5233 C CA . ILE A 1 624 ? -17.424 -12.066 74.167 1.00 89.88 624 ILE A CA 1
ATOM 5234 C C . ILE A 1 624 ? -16.830 -13.415 74.581 1.00 89.88 624 ILE A C 1
ATOM 5236 O O . ILE A 1 624 ? -15.611 -13.568 74.548 1.00 89.88 624 ILE A O 1
ATOM 5240 N N . THR A 1 625 ? -17.661 -14.397 74.940 1.00 88.38 625 THR A N 1
ATOM 5241 C CA . THR A 1 625 ? -17.199 -15.748 75.294 1.00 88.38 625 THR A CA 1
ATOM 5242 C C . THR A 1 625 ? -16.459 -16.402 74.127 1.00 88.38 625 THR A C 1
ATOM 5244 O O . THR A 1 625 ? -15.326 -16.842 74.298 1.00 88.38 625 THR A O 1
ATOM 5247 N N . ASP A 1 626 ? -17.035 -16.369 72.924 1.00 87.56 626 ASP A N 1
ATOM 5248 C CA . ASP A 1 626 ? -16.441 -16.933 71.709 1.00 87.56 626 ASP A CA 1
ATOM 5249 C C . ASP A 1 626 ? -15.092 -16.281 71.359 1.00 87.56 626 ASP A C 1
ATOM 5251 O O . ASP A 1 626 ? -14.147 -16.964 70.960 1.00 87.56 626 ASP A O 1
ATOM 5255 N N . TYR A 1 627 ? -14.965 -14.966 71.564 1.00 86.56 627 TYR A N 1
ATOM 5256 C CA . TYR A 1 627 ? -13.706 -14.242 71.402 1.00 86.56 627 TYR A CA 1
ATOM 5257 C C . TYR A 1 627 ? -12.647 -14.667 72.430 1.00 86.56 627 TYR A C 1
ATOM 5259 O O . TYR A 1 627 ? -11.502 -14.916 72.055 1.00 86.56 627 TYR A O 1
ATOM 5267 N N . LEU A 1 628 ? -13.012 -14.785 73.712 1.00 82.69 628 LEU A N 1
ATOM 5268 C CA . LEU A 1 628 ? -12.095 -15.228 74.771 1.00 82.69 628 LEU A CA 1
ATOM 5269 C C . LEU A 1 628 ? -11.624 -16.680 74.564 1.00 82.69 628 LEU A C 1
ATOM 5271 O O . LEU A 1 628 ? -10.454 -16.984 74.818 1.00 82.69 628 LEU A O 1
ATOM 5275 N N . ASP A 1 629 ? -12.501 -17.550 74.059 1.00 79.56 629 ASP A N 1
ATOM 5276 C CA . ASP A 1 629 ? -12.207 -18.961 73.787 1.00 79.56 629 ASP A CA 1
ATOM 5277 C C . ASP A 1 629 ? -11.335 -19.161 72.531 1.00 79.56 629 ASP A C 1
ATOM 5279 O O . ASP A 1 629 ? -10.454 -20.024 72.524 1.00 79.56 629 ASP A O 1
ATOM 5283 N N . LYS A 1 630 ? -11.539 -18.364 71.469 1.00 75.06 630 LYS A N 1
ATOM 5284 C CA . LYS A 1 630 ? -10.867 -18.531 70.159 1.00 75.06 630 LYS A CA 1
ATOM 5285 C C . LYS A 1 630 ? -9.551 -17.765 69.979 1.00 75.06 630 LYS A C 1
ATOM 5287 O O . LYS A 1 630 ? -8.959 -17.832 68.901 1.00 75.06 630 LYS A O 1
ATOM 5292 N N . LEU A 1 631 ? -9.074 -17.029 70.982 1.00 66.19 631 LEU A N 1
ATOM 5293 C CA . LEU A 1 631 ? -7.832 -16.256 70.865 1.00 66.19 631 LEU A CA 1
ATOM 5294 C C . LEU A 1 631 ? -6.583 -17.153 70.797 1.00 66.19 631 LEU A C 1
ATOM 5296 O O . LEU A 1 631 ? -6.207 -17.804 71.773 1.00 66.19 631 LEU A O 1
ATOM 5300 N N . GLU A 1 632 ? -5.907 -17.135 69.644 1.00 60.22 632 GLU A N 1
ATOM 5301 C CA . GLU A 1 632 ? -4.635 -17.834 69.430 1.00 60.22 632 GLU A CA 1
ATOM 5302 C C . GLU A 1 632 ? -3.516 -17.304 70.346 1.00 60.22 632 GLU A C 1
ATOM 5304 O O . GLU A 1 632 ? -3.366 -16.099 70.570 1.00 60.22 632 GLU A O 1
ATOM 5309 N N . THR A 1 633 ? -2.664 -18.215 70.822 1.00 55.72 633 THR A N 1
ATOM 5310 C CA . THR A 1 633 ? -1.469 -17.891 71.611 1.00 55.72 633 THR A CA 1
ATOM 5311 C C . THR A 1 633 ? -0.525 -16.971 70.819 1.00 55.72 633 THR A C 1
ATOM 5313 O O . THR A 1 633 ? -0.105 -17.348 69.715 1.00 55.72 633 THR A O 1
ATOM 5316 N N . PRO A 1 634 ? -0.111 -15.802 71.348 1.00 52.62 634 PRO A N 1
ATOM 5317 C CA . PRO A 1 634 ? 0.878 -14.969 70.677 1.00 52.62 634 PRO A CA 1
ATOM 5318 C C . PRO A 1 634 ? 2.198 -15.733 70.554 1.00 52.62 634 PRO A C 1
ATOM 5320 O O . PRO A 1 634 ? 2.769 -16.162 71.556 1.00 52.62 634 PRO A O 1
ATOM 5323 N N . LYS A 1 635 ? 2.720 -15.874 69.330 1.00 45.00 635 LYS A N 1
ATOM 5324 C CA . LYS A 1 635 ? 4.035 -16.492 69.107 1.00 45.00 635 LYS A CA 1
ATOM 5325 C C . LYS A 1 635 ? 5.095 -15.698 69.868 1.00 45.00 635 LYS A C 1
ATOM 5327 O O . LYS A 1 635 ? 5.333 -14.536 69.544 1.00 45.00 635 LYS A O 1
ATOM 5332 N N . MET A 1 636 ? 5.738 -16.327 70.852 1.00 44.47 636 MET A N 1
ATOM 5333 C CA . MET A 1 636 ? 6.815 -15.705 71.620 1.00 44.47 636 MET A CA 1
ATOM 5334 C C . MET A 1 636 ? 7.951 -15.274 70.686 1.00 44.47 636 MET A C 1
ATOM 5336 O O . MET A 1 636 ? 8.717 -16.101 70.189 1.00 44.47 636 MET A O 1
ATOM 5340 N N . THR A 1 637 ? 8.096 -13.968 70.469 1.00 43.16 637 THR A N 1
ATOM 5341 C CA . THR A 1 637 ? 9.297 -13.403 69.854 1.00 43.16 637 THR A CA 1
ATOM 5342 C C . THR A 1 637 ? 10.432 -13.469 70.865 1.00 43.16 637 THR A C 1
ATOM 5344 O O . THR A 1 637 ? 10.583 -12.584 71.707 1.00 43.16 637 THR A O 1
ATOM 5347 N N . VAL A 1 638 ? 11.225 -14.538 70.785 1.00 37.25 638 VAL A N 1
ATOM 5348 C CA . VAL A 1 638 ? 12.476 -14.678 71.534 1.00 37.25 638 VAL A CA 1
ATOM 5349 C C . VAL A 1 638 ? 13.414 -13.545 71.117 1.00 37.25 638 VAL A C 1
ATOM 5351 O O . VAL A 1 638 ? 14.012 -13.584 70.040 1.00 37.25 638 VAL A O 1
ATOM 5354 N N . HIS A 1 639 ? 13.557 -12.530 71.968 1.00 37.62 639 HIS A N 1
ATOM 5355 C CA . HIS A 1 639 ? 14.643 -11.569 71.837 1.00 37.62 639 HIS A CA 1
ATOM 5356 C C . HIS A 1 639 ? 15.956 -12.281 72.174 1.00 37.62 639 HIS A C 1
ATOM 5358 O O . HIS A 1 639 ? 16.312 -12.432 73.339 1.00 37.62 639 HIS A O 1
ATOM 5364 N N . GLN A 1 640 ? 16.691 -12.710 71.144 1.00 36.62 640 GLN A N 1
ATOM 5365 C CA . GLN A 1 640 ? 18.114 -12.990 71.303 1.00 36.62 640 GLN A CA 1
ATOM 5366 C C . GLN A 1 640 ? 18.807 -11.694 71.729 1.00 36.62 640 GLN A C 1
ATOM 5368 O O . GLN A 1 640 ? 18.861 -10.729 70.961 1.00 36.62 640 GLN A O 1
ATOM 5373 N N . GLY A 1 641 ? 19.311 -11.682 72.963 1.00 34.41 641 GLY A N 1
ATOM 5374 C CA . GLY A 1 641 ? 20.211 -10.641 73.436 1.00 34.41 641 GLY A CA 1
ATOM 5375 C C . GLY A 1 641 ? 21.435 -10.568 72.528 1.00 34.41 641 GLY A C 1
ATOM 5376 O O . GLY A 1 641 ? 21.994 -11.593 72.136 1.00 34.41 641 GLY A O 1
ATOM 5377 N N . ARG A 1 642 ? 21.818 -9.346 72.169 1.00 35.56 642 ARG A N 1
ATOM 5378 C CA . ARG A 1 642 ? 23.059 -9.062 71.457 1.00 35.56 642 ARG A CA 1
ATOM 5379 C C . ARG A 1 642 ? 24.037 -8.523 72.494 1.00 35.56 642 ARG A C 1
ATOM 5381 O O . ARG A 1 642 ? 23.810 -7.426 73.002 1.00 35.56 642 ARG A O 1
ATOM 5388 N N . GLU A 1 643 ? 25.037 -9.331 72.835 1.00 36.78 643 GLU A N 1
ATOM 5389 C CA . GLU A 1 643 ? 26.262 -8.864 73.504 1.00 36.78 643 GLU A CA 1
ATOM 5390 C C . GLU A 1 643 ? 27.051 -7.914 72.581 1.00 36.78 643 GLU A C 1
ATOM 5392 O O . GLU A 1 643 ? 26.956 -8.083 71.338 1.00 36.78 643 GLU A O 1
#

Nearest PDB structures (foldseek):
  7abg-assembly1_A4  TM=4.468E-01  e=1.447E-20  Homo sapiens
  4fqg-assembly1_A  TM=8.161E-01  e=1.185E-09  Homo sapiens
  1uzc-assembly1_A  TM=8.428E-01  e=1.030E-01  Homo sapiens
  2dk7-assembly1_A  TM=7.387E-01  e=5.167E-02  Homo sapiens
  4rex-assembly1_A  TM=7.841E-01  e=3.361E-01  Homo sapiens

Solvent-accessible surface area (backbone atoms only — not comparable to full-atom values): 39581 Å² total; per-residue (Å²): 139,87,87,89,84,84,84,88,89,87,81,88,79,91,84,87,82,89,83,89,85,88,83,89,83,84,85,90,77,81,95,86,81,80,85,76,82,75,82,77,71,95,77,75,80,74,66,48,92,61,50,45,85,45,72,46,97,87,72,48,59,33,34,38,26,80,84,77,74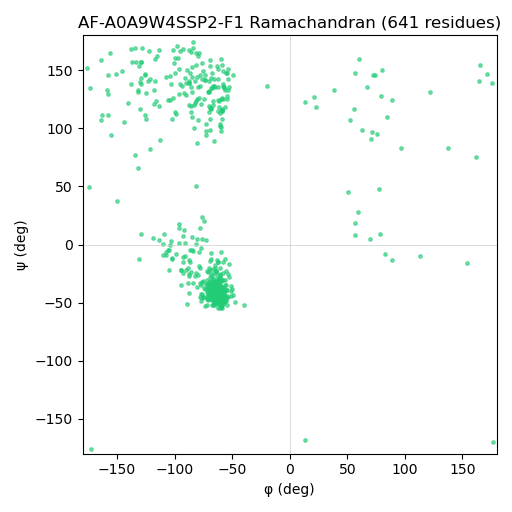,46,73,40,74,64,82,70,69,76,69,77,76,73,80,79,79,72,79,78,93,84,80,82,76,94,81,78,77,85,64,95,83,44,67,45,73,44,82,102,54,65,36,27,45,35,56,46,100,84,79,47,65,33,41,35,32,70,81,82,70,46,75,39,76,63,80,53,78,97,45,42,70,55,53,49,52,50,51,57,46,53,52,52,51,52,48,54,54,51,54,72,65,58,82,78,74,91,89,83,89,87,82,92,84,84,85,87,80,87,80,89,88,87,80,91,78,86,87,79,86,90,82,90,82,87,90,81,92,80,82,89,81,78,53,74,66,56,35,50,50,46,36,53,46,50,43,58,76,70,63,62,52,56,83,62,53,68,84,73,48,40,80,74,44,67,82,43,74,51,54,63,62,51,86,47,70,68,59,51,52,51,53,48,55,48,48,23,49,52,51,42,50,53,22,44,53,44,34,48,50,53,45,66,76,75,52,46,60,80,62,50,67,76,61,52,49,67,72,36,69,80,38,64,43,60,60,67,22,82,55,75,67,59,51,48,53,54,52,55,50,53,32,47,51,46,38,51,53,56,52,48,55,48,50,52,51,53,49,50,22,48,52,49,31,52,48,54,54,69,68,39,82,85,68,50,49,86,54,53,66,78,60,53,46,77,74,44,71,84,41,72,44,51,61,58,40,79,49,70,68,56,54,51,49,56,49,54,55,48,22,57,49,46,47,51,53,54,52,52,49,50,54,47,54,51,50,52,47,55,49,49,57,47,50,53,49,52,51,51,51,49,53,51,51,52,50,49,54,52,48,54,50,52,49,53,50,52,51,50,51,51,51,52,53,48,49,48,23,55,49,34,50,51,45,40,52,51,52,39,64,75,73,54,86,63,46,96,64,55,64,83,79,43,44,72,64,48,66,71,41,75,58,64,70,40,88,46,57,55,72,70,54,52,48,51,54,48,53,52,51,28,49,53,48,41,53,57,28,49,56,46,32,50,59,50,43,71,76,74,57,58,92,69,63,50,68,78,66,51,47,76,65,41,68,81,33,70,44,39,55,66,57,46,88,52,63,75,56,53,49,54,52,47,54,53,48,51,52,51,51,47,55,50,48,52,49,52,34,55,49,48,55,65,66,34,61,66,59,40,52,51,54,51,46,23,53,54,34,71,76,60,49,63,47,100,84,72,48,74,55,79,66,44,77,73,82,51,72,65,63,52,48,71,75,39,65,85,40,69,55,53,52,66,40,61,75,42,55,66,61,51,49,48,52,51,52,52,51,70,73,66,61,76,80,78,80,81,79,78,78,78,82,80,130